Protein AF-0000000084609845 (afdb_homodimer)

Structure (mmCIF, N/CA/C/O backbone):
data_AF-0000000084609845-model_v1
#
loop_
_entity.id
_entity.type
_entity.pdbx_description
1 polymer 'Uncharacterized protein'
#
loop_
_atom_site.group_PDB
_atom_site.id
_atom_site.type_symbol
_atom_site.label_atom_id
_atom_site.label_alt_id
_atom_site.label_comp_id
_atom_site.label_asym_id
_atom_site.label_entity_id
_atom_site.label_seq_id
_atom_site.pdbx_PDB_ins_code
_atom_site.Cartn_x
_atom_site.Cartn_y
_atom_site.Cartn_z
_atom_site.occupancy
_atom_site.B_iso_or_equiv
_atom_site.auth_seq_id
_atom_site.auth_comp_id
_atom_site.auth_asym_id
_atom_site.auth_atom_id
_atom_site.pdbx_PDB_model_num
ATOM 1 N N . MET A 1 1 ? 27.328 20.141 -3.256 1 37.09 1 MET A N 1
ATOM 2 C CA . MET A 1 1 ? 26.391 19.984 -2.156 1 37.09 1 MET A CA 1
ATOM 3 C C . MET A 1 1 ? 27.016 19.234 -0.986 1 37.09 1 MET A C 1
ATOM 5 O O . MET A 1 1 ? 27.578 18.156 -1.164 1 37.09 1 MET A O 1
ATOM 9 N N . THR A 1 2 ? 27.359 19.953 -0.081 1 42.78 2 THR A N 1
ATOM 10 C CA . THR A 1 2 ? 28.141 19.453 1.045 1 42.78 2 THR A CA 1
ATOM 11 C C . THR A 1 2 ? 27.484 18.203 1.64 1 42.78 2 THR A C 1
ATOM 13 O O . THR A 1 2 ? 26.328 18.25 2.068 1 42.78 2 THR A O 1
ATOM 16 N N . LYS A 1 3 ? 27.906 17.125 1.193 1 52.81 3 LYS A N 1
ATOM 17 C CA . LYS A 1 3 ? 27.484 15.836 1.736 1 52.81 3 LYS A CA 1
ATOM 18 C C . LYS A 1 3 ? 27.672 15.789 3.252 1 52.81 3 LYS A C 1
ATOM 20 O O . LYS A 1 3 ? 28.781 15.953 3.756 1 52.81 3 LYS A O 1
ATOM 25 N N . LEU A 1 4 ? 26.75 16.188 3.963 1 54.72 4 LEU A N 1
ATOM 26 C CA . LEU A 1 4 ? 26.844 16.047 5.41 1 54.72 4 LEU A CA 1
ATOM 27 C C . LEU A 1 4 ? 27.141 14.594 5.789 1 54.72 4 LEU A C 1
ATOM 29 O O . LEU A 1 4 ? 26.672 13.664 5.133 1 54.72 4 LEU A O 1
ATOM 33 N N . SER A 1 5 ? 28 14.492 6.746 1 60.31 5 SER A N 1
ATOM 34 C CA . SER A 1 5 ? 28.312 13.18 7.301 1 60.31 5 SER A CA 1
ATOM 35 C C . SER A 1 5 ? 27.062 12.492 7.84 1 60.31 5 SER A C 1
ATOM 37 O O . SER A 1 5 ? 26.094 13.156 8.227 1 60.31 5 SER A O 1
ATOM 39 N N . PRO A 1 6 ? 26.953 11.211 7.719 1 60.78 6 PRO A N 1
ATOM 40 C CA . PRO A 1 6 ? 25.797 10.492 8.266 1 60.78 6 PRO A CA 1
ATOM 41 C C . PRO A 1 6 ? 25.438 10.945 9.68 1 60.78 6 PRO A C 1
ATOM 43 O O . PRO A 1 6 ? 24.266 11.008 10.031 1 60.78 6 PRO A O 1
ATOM 46 N N . LYS A 1 7 ? 26.406 11.328 10.453 1 59.91 7 LYS A N 1
ATOM 47 C CA . LYS A 1 7 ? 26.172 11.82 11.805 1 59.91 7 LYS A CA 1
ATOM 48 C C . LYS A 1 7 ? 25.469 13.172 11.773 1 59.91 7 LYS A C 1
ATOM 50 O O . LYS A 1 7 ? 24.562 13.422 12.586 1 59.91 7 LYS A O 1
ATOM 55 N N . ASP A 1 8 ? 25.844 13.906 10.922 1 58.62 8 ASP A N 1
ATOM 56 C CA . ASP A 1 8 ? 25.234 15.234 10.828 1 58.62 8 ASP A CA 1
ATOM 57 C C . ASP A 1 8 ? 23.781 15.141 10.367 1 58.62 8 ASP A C 1
ATOM 59 O O . ASP A 1 8 ? 22.922 15.883 10.852 1 58.62 8 ASP A O 1
ATOM 63 N N . VAL A 1 9 ? 23.547 14.242 9.609 1 61.09 9 VAL A N 1
ATOM 64 C CA . VAL A 1 9 ? 22.188 14.047 9.094 1 61.09 9 VAL A CA 1
ATOM 65 C C . VAL A 1 9 ? 21.281 13.555 10.219 1 61.09 9 VAL A C 1
ATOM 67 O O . VAL A 1 9 ? 20.141 14.031 10.367 1 61.09 9 VAL A O 1
ATOM 70 N N . THR A 1 10 ? 21.797 12.648 10.984 1 61.88 10 THR A N 1
ATOM 71 C CA . THR A 1 10 ? 21.016 12.125 12.102 1 61.88 10 THR A CA 1
ATOM 72 C C . THR A 1 10 ? 20.703 13.227 13.109 1 61.88 10 THR A C 1
ATOM 74 O O . THR A 1 10 ? 19.578 13.32 13.609 1 61.88 10 THR A O 1
ATOM 77 N N . LEU A 1 11 ? 21.719 13.945 13.422 1 59.75 11 LEU A N 1
ATOM 78 C CA . LEU A 1 11 ? 21.531 15.031 14.383 1 59.75 11 LEU A CA 1
ATOM 79 C C . LEU A 1 11 ? 20.547 16.078 13.836 1 59.75 11 LEU A C 1
ATOM 81 O O . LEU A 1 11 ? 19.719 16.578 14.578 1 59.75 11 LEU A O 1
ATOM 85 N N . ALA A 1 12 ? 20.688 16.344 12.664 1 60.06 12 ALA A N 1
ATOM 86 C CA . ALA A 1 12 ? 19.766 17.297 12.039 1 60.06 12 ALA A CA 1
ATOM 87 C C . ALA A 1 12 ? 18.344 16.781 12.07 1 60.06 12 ALA A C 1
ATOM 89 O O . ALA A 1 12 ? 17.406 17.531 12.32 1 60.06 12 ALA A O 1
ATOM 90 N N . LEU A 1 13 ? 18.234 15.477 11.984 1 63.47 13 LEU A N 1
ATOM 91 C CA . LEU A 1 13 ? 16.906 14.859 11.977 1 63.47 13 LEU A CA 1
ATOM 92 C C . LEU A 1 13 ? 16.234 14.992 13.336 1 63.47 13 LEU A C 1
ATOM 94 O O . LEU A 1 13 ? 15.039 15.289 13.414 1 63.47 13 LEU A O 1
ATOM 98 N N . ILE A 1 14 ? 16.984 14.797 14.289 1 62.31 14 ILE A N 1
ATOM 99 C CA . ILE A 1 14 ? 16.438 14.875 15.641 1 62.31 14 ILE A CA 1
ATOM 100 C C . ILE A 1 14 ? 16.094 16.328 15.977 1 62.31 14 ILE A C 1
ATOM 102 O O . ILE A 1 14 ? 15.016 16.594 16.516 1 62.31 14 ILE A O 1
ATOM 106 N N . LEU A 1 15 ? 17.031 17.203 15.57 1 65.19 15 LEU A N 1
ATOM 107 C CA . LEU A 1 15 ? 16.828 18.609 15.891 1 65.19 15 LEU A CA 1
ATOM 108 C C . LEU A 1 15 ? 15.719 19.203 15.031 1 65.19 15 LEU A C 1
ATOM 110 O O . LEU A 1 15 ? 14.969 20.078 15.492 1 65.19 15 LEU A O 1
ATOM 114 N N . PHE A 1 16 ? 15.492 18.594 13.922 1 77.19 16 PHE A N 1
ATOM 115 C CA . PHE A 1 16 ? 14.562 19.188 12.969 1 77.19 16 PHE A CA 1
ATOM 116 C C . PHE A 1 16 ? 13.172 18.594 13.133 1 77.19 16 PHE A C 1
ATOM 118 O O . PHE A 1 16 ? 12.188 19.156 12.641 1 77.19 16 PHE A O 1
ATOM 125 N N . SER A 1 17 ? 13.047 17.609 14.047 1 83.38 17 SER A N 1
ATOM 126 C CA . SER A 1 17 ? 11.766 16.922 14.125 1 83.38 17 SER A CA 1
ATOM 127 C C . SER A 1 17 ? 10.68 17.812 14.688 1 83.38 17 SER A C 1
ATOM 129 O O . SER A 1 17 ? 9.625 17.984 14.07 1 83.38 17 SER A O 1
ATOM 131 N N . PRO A 1 18 ? 10.984 18.562 15.773 1 83.88 18 PRO A N 1
ATOM 132 C CA . PRO A 1 18 ? 9.922 19.438 16.266 1 83.88 18 PRO A CA 1
ATOM 133 C C . PRO A 1 18 ? 9.57 20.547 15.281 1 83.88 18 PRO A C 1
ATOM 135 O O . PRO A 1 18 ? 8.398 20.938 15.172 1 83.88 18 PRO A O 1
ATOM 138 N N . VAL A 1 19 ? 10.547 21.031 14.609 1 84.62 19 VAL A N 1
ATOM 139 C CA . VAL A 1 19 ? 10.32 22.094 13.641 1 84.62 19 VAL A CA 1
ATOM 140 C C . VAL A 1 19 ? 9.477 21.562 12.484 1 84.62 19 VAL A C 1
ATOM 142 O O . VAL A 1 19 ? 8.594 22.266 11.984 1 84.62 19 VAL A O 1
ATOM 145 N N . CYS A 1 20 ? 9.703 20.406 12.125 1 90.31 20 CYS A N 1
ATOM 146 C CA . CYS A 1 20 ? 8.938 19.812 11.031 1 90.31 20 CYS A CA 1
ATOM 147 C C . CYS A 1 20 ? 7.488 19.578 11.445 1 90.31 20 CYS A C 1
ATOM 149 O O . CYS A 1 20 ? 6.574 19.766 10.641 1 90.31 20 CYS A O 1
ATOM 151 N N . PHE A 1 21 ? 7.328 19.172 12.695 1 91.38 21 PHE A N 1
ATOM 152 C CA . PHE A 1 21 ? 5.969 19.047 13.203 1 91.38 21 PHE A CA 1
ATOM 153 C C . PHE A 1 21 ? 5.246 20.375 13.18 1 91.38 21 PHE A C 1
ATOM 155 O O . PHE A 1 21 ? 4.094 20.469 12.742 1 91.38 21 PHE A O 1
ATOM 162 N N . LEU A 1 22 ? 5.918 21.391 13.617 1 89.19 22 LEU A N 1
ATOM 163 C CA . LEU A 1 22 ? 5.32 22.719 13.609 1 89.19 22 LEU A CA 1
ATOM 164 C C . LEU A 1 22 ? 5.059 23.188 12.18 1 89.19 22 LEU A C 1
ATOM 166 O O . LEU A 1 22 ? 4.047 23.844 11.914 1 89.19 22 LEU A O 1
ATOM 170 N N . ALA A 1 23 ? 5.977 22.891 11.352 1 90.81 23 ALA A N 1
ATOM 171 C CA . ALA A 1 23 ? 5.832 23.297 9.961 1 90.81 23 ALA A CA 1
ATOM 172 C C . ALA A 1 23 ? 4.594 22.672 9.328 1 90.81 23 ALA A C 1
ATOM 174 O O . ALA A 1 23 ? 3.844 23.344 8.617 1 90.81 23 ALA A O 1
ATOM 175 N N . THR A 1 24 ? 4.355 21.391 9.586 1 95 24 THR A N 1
ATOM 176 C CA . THR A 1 24 ? 3.193 20.719 9 1 95 24 THR A CA 1
ATOM 177 C C . THR A 1 24 ? 1.904 21.219 9.648 1 95 24 THR A C 1
ATOM 179 O O . THR A 1 24 ? 0.869 21.328 8.984 1 95 24 THR A O 1
ATOM 182 N N . ALA A 1 25 ? 1.996 21.531 10.906 1 93.25 25 ALA A N 1
ATOM 183 C CA . ALA A 1 25 ? 0.843 22.156 11.555 1 93.25 25 ALA A CA 1
ATOM 184 C C . ALA A 1 25 ? 0.531 23.516 10.93 1 93.25 25 ALA A C 1
ATOM 186 O O . ALA A 1 25 ? -0.634 23.844 10.711 1 93.25 25 ALA A O 1
ATOM 187 N N . ALA A 1 26 ? 1.571 24.234 10.672 1 90.81 26 ALA A N 1
ATOM 188 C CA . ALA A 1 26 ? 1.395 25.547 10.031 1 90.81 26 ALA A CA 1
ATOM 189 C C . ALA A 1 26 ? 0.791 25.391 8.641 1 90.81 26 ALA A C 1
ATOM 191 O O . 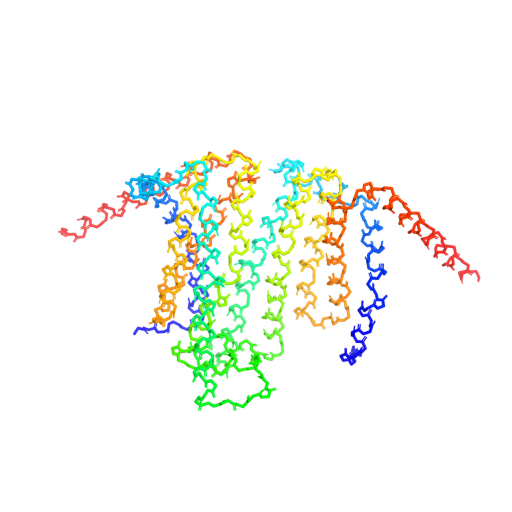ALA A 1 26 ? -0.109 26.141 8.258 1 90.81 26 ALA A O 1
ATOM 192 N N . ILE A 1 27 ? 1.239 24.453 7.902 1 92.75 27 ILE A N 1
ATOM 193 C CA . ILE A 1 27 ? 0.712 24.188 6.566 1 92.75 27 ILE A CA 1
ATOM 194 C C . ILE A 1 27 ? -0.77 23.844 6.656 1 92.75 27 ILE A C 1
ATOM 196 O O . ILE A 1 27 ? -1.576 24.297 5.848 1 92.75 27 ILE A O 1
ATOM 200 N N . GLN A 1 28 ? -1.112 23 7.621 1 94.06 28 GLN A N 1
ATOM 201 C CA . GLN A 1 28 ? -2.504 22.609 7.824 1 94.06 28 GLN A CA 1
ATOM 202 C C . GLN A 1 28 ? -3.379 23.828 8.117 1 94.06 28 GLN A C 1
ATOM 204 O O . GLN A 1 28 ? -4.504 23.906 7.625 1 94.06 28 GLN A O 1
ATOM 209 N N . GLN A 1 29 ? -2.838 24.781 8.812 1 89.56 29 GLN A N 1
ATOM 210 C CA . GLN A 1 29 ? -3.602 25.953 9.203 1 89.56 29 GLN A CA 1
ATOM 211 C C . GLN A 1 29 ? -3.781 26.906 8.031 1 89.56 29 GLN A C 1
ATOM 213 O O . GLN A 1 29 ? -4.727 27.703 8.008 1 89.56 29 GLN A O 1
ATOM 218 N N . LEU A 1 30 ? -2.871 26.828 7.086 1 89.94 30 LEU A N 1
ATOM 219 C CA . LEU A 1 30 ? -2.949 27.688 5.918 1 89.94 30 LEU A CA 1
ATOM 220 C C . LEU A 1 30 ? -4.105 27.281 5.012 1 89.94 30 LEU A C 1
ATOM 222 O O . LEU A 1 30 ? -4.469 28 4.09 1 89.94 30 LEU A O 1
ATOM 226 N N . GLN A 1 31 ? -4.75 26.109 5.18 1 91.06 31 GLN A N 1
ATOM 227 C CA . GLN A 1 31 ? -5.926 25.594 4.484 1 91.06 31 GLN A CA 1
ATOM 228 C C . GLN A 1 31 ? -5.668 25.484 2.984 1 91.06 31 GLN A C 1
ATOM 230 O O . GLN A 1 31 ? -6.559 25.75 2.176 1 91.06 31 GLN A O 1
ATOM 235 N N . LEU A 1 32 ? -4.402 25.203 2.701 1 90.44 32 LEU A N 1
ATOM 236 C CA . LEU A 1 32 ? -4.035 25.031 1.301 1 90.44 32 LEU A CA 1
ATOM 237 C C . LEU A 1 32 ? -4.762 23.828 0.7 1 90.44 32 LEU A C 1
ATOM 239 O O . LEU A 1 32 ? -5.156 23.859 -0.467 1 90.44 32 LEU A O 1
ATOM 243 N N . VAL A 1 33 ? -4.949 22.812 1.466 1 92.19 33 VAL A N 1
ATOM 244 C CA . VAL A 1 33 ? -5.621 21.594 1.005 1 92.19 33 VAL A CA 1
ATOM 245 C C . VAL A 1 33 ? -7.078 21.906 0.67 1 92.19 33 VAL A C 1
ATOM 247 O O . VAL A 1 33 ? -7.574 21.516 -0.39 1 92.19 33 VAL A O 1
ATOM 250 N N . GLU A 1 34 ? -7.746 22.641 1.507 1 91.31 34 GLU A N 1
ATOM 251 C CA . GLU A 1 34 ? -9.148 23.016 1.325 1 91.31 34 GLU A CA 1
ATOM 252 C C . GLU A 1 34 ? -9.328 23.938 0.125 1 91.31 34 GLU A C 1
ATOM 254 O O . GLU A 1 34 ? -10.32 23.828 -0.604 1 91.31 34 GLU A O 1
ATOM 259 N N . ASP A 1 35 ? -8.352 24.766 -0.081 1 92.38 35 ASP A N 1
ATOM 260 C CA . ASP A 1 35 ? -8.508 25.797 -1.093 1 92.38 35 ASP A CA 1
ATOM 261 C C . ASP A 1 35 ? -8.094 25.297 -2.471 1 92.38 35 ASP A C 1
ATOM 263 O O . ASP A 1 35 ? -8.68 25.672 -3.484 1 92.38 35 ASP A O 1
ATOM 267 N N . PHE A 1 36 ? -7.137 24.375 -2.479 1 91.88 36 PHE A N 1
ATOM 268 C CA . PHE A 1 36 ? -6.57 24.078 -3.787 1 91.88 36 PHE A CA 1
ATOM 269 C C . PHE A 1 36 ? -6.758 22.609 -4.133 1 91.88 36 PHE A C 1
ATOM 271 O O . PHE A 1 36 ? -6.898 22.25 -5.305 1 91.88 36 PHE A O 1
ATOM 278 N N . VAL A 1 37 ? -6.785 21.719 -3.209 1 92.81 37 VAL A N 1
ATOM 279 C CA . VAL A 1 37 ? -6.766 20.297 -3.506 1 92.81 37 VAL A CA 1
ATOM 280 C C . VAL A 1 37 ? -8.188 19.75 -3.482 1 92.81 37 VAL A C 1
ATOM 282 O O . VAL A 1 37 ? -8.602 19.016 -4.395 1 92.81 37 VAL A O 1
ATOM 285 N N . LEU A 1 38 ? -8.938 20.172 -2.492 1 92.75 38 LEU A N 1
ATOM 286 C CA . LEU A 1 38 ? -10.266 19.594 -2.279 1 92.75 38 LEU A CA 1
ATOM 287 C C . LEU A 1 38 ? -11.195 19.938 -3.438 1 92.75 38 LEU A C 1
ATOM 289 O O . LEU A 1 38 ? -11.977 19.078 -3.879 1 92.75 38 LEU A O 1
ATOM 293 N N . PRO A 1 39 ? -11.133 21.172 -3.967 1 92.19 39 PRO A N 1
ATOM 294 C CA . PRO A 1 39 ? -12.016 21.469 -5.098 1 92.19 39 PRO A CA 1
ATOM 295 C C . PRO A 1 39 ? -11.781 20.516 -6.281 1 92.19 39 PRO A C 1
ATOM 297 O O . PRO A 1 39 ? -12.734 20.172 -6.988 1 92.19 39 PRO A O 1
ATOM 300 N N . ILE A 1 40 ? -10.633 20.062 -6.488 1 91.44 40 ILE A N 1
ATOM 301 C CA . ILE A 1 40 ? -10.312 19.125 -7.559 1 91.44 40 ILE A CA 1
ATOM 302 C C . ILE A 1 40 ? -10.844 17.734 -7.203 1 91.44 40 ILE A C 1
ATOM 304 O O . ILE A 1 40 ? -11.5 17.094 -8.023 1 91.44 40 ILE A O 1
ATOM 308 N N . LEU A 1 41 ? -10.617 17.312 -5.992 1 90.88 41 LEU A N 1
ATOM 309 C CA . LEU A 1 41 ? -10.977 15.969 -5.562 1 90.88 41 LEU A CA 1
ATOM 310 C C . LEU A 1 41 ? -12.492 15.828 -5.449 1 90.88 41 LEU A C 1
ATOM 312 O O . LEU A 1 41 ? -13.031 14.734 -5.656 1 90.88 41 LEU A O 1
ATOM 316 N N . HIS A 1 42 ? -13.133 16.938 -5.223 1 88.44 42 HIS A N 1
ATOM 317 C CA . HIS A 1 42 ? -14.57 16.906 -4.996 1 88.44 42 HIS A CA 1
ATOM 318 C C . HIS A 1 42 ? -15.328 16.625 -6.293 1 88.44 42 HIS A C 1
ATOM 320 O O . HIS A 1 42 ? -16.484 16.203 -6.262 1 88.44 42 HIS A O 1
ATOM 326 N N . TYR A 1 43 ? -14.656 16.812 -7.371 1 87.56 43 TYR A N 1
ATOM 327 C CA . TYR A 1 43 ? -15.266 16.469 -8.648 1 8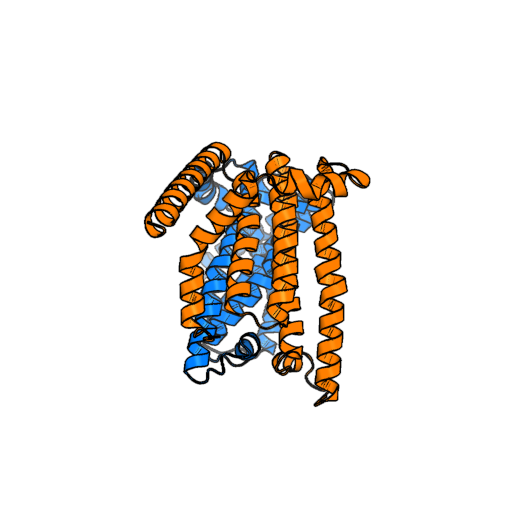7.56 43 TYR A CA 1
ATOM 328 C C . TYR A 1 43 ? -15.438 14.961 -8.789 1 87.56 43 TYR A C 1
ATOM 330 O O . TYR A 1 43 ? -16.375 14.492 -9.438 1 87.56 43 TYR A O 1
ATOM 338 N N . PHE A 1 44 ? -14.68 14.227 -8.016 1 87.62 44 PHE A N 1
ATOM 339 C CA . PHE A 1 44 ? -14.648 12.789 -8.258 1 87.62 44 PHE A CA 1
ATOM 340 C C . PHE A 1 44 ? -15.039 12.023 -7.004 1 87.62 44 PHE A C 1
ATOM 342 O O . PHE A 1 44 ? -15.531 10.891 -7.086 1 87.62 44 PHE A O 1
ATOM 349 N N . PHE A 1 45 ? -14.797 12.664 -5.859 1 90.19 45 PHE A N 1
ATOM 350 C CA . PHE A 1 45 ? -14.953 11.906 -4.621 1 90.19 45 PHE A CA 1
ATOM 351 C C . PHE A 1 45 ? -15.703 12.727 -3.576 1 90.19 45 PHE A C 1
ATOM 353 O O . PHE A 1 45 ? -15.719 13.953 -3.641 1 90.19 45 PHE A O 1
ATOM 360 N N . LEU A 1 46 ? -16.297 11.992 -2.686 1 86.62 46 LEU A N 1
ATOM 361 C CA . LEU A 1 46 ? -16.922 12.664 -1.554 1 86.62 46 LEU A CA 1
ATOM 362 C C . LEU A 1 46 ? -15.875 13.148 -0.556 1 86.62 46 LEU A C 1
ATOM 364 O O . LEU A 1 46 ? -14.836 12.508 -0.382 1 86.62 46 LEU A O 1
ATOM 368 N N . ARG A 1 47 ? -16.156 14.234 0.082 1 83.44 47 ARG A N 1
ATOM 369 C CA . ARG A 1 47 ? -15.219 14.828 1.039 1 83.44 47 ARG A CA 1
ATOM 370 C C . ARG A 1 47 ? -14.867 13.844 2.145 1 83.44 47 ARG A C 1
ATOM 372 O O . ARG A 1 47 ? -13.711 13.75 2.555 1 83.44 47 ARG A O 1
ATOM 379 N N . LYS A 1 48 ? -15.828 13.109 2.555 1 87.19 48 LYS A N 1
ATOM 380 C CA . LYS A 1 48 ? -15.617 12.188 3.672 1 87.19 48 LYS A CA 1
ATOM 381 C C . LYS A 1 48 ? -14.695 11.047 3.279 1 87.19 48 LYS A C 1
ATOM 383 O O . LYS A 1 48 ? -14.094 10.398 4.141 1 87.19 48 LYS A O 1
ATOM 388 N N . ASP A 1 49 ? -14.5 10.844 1.966 1 93.38 49 ASP A N 1
ATOM 389 C CA . ASP A 1 49 ? -13.742 9.688 1.493 1 93.38 49 ASP A CA 1
ATOM 390 C C . ASP A 1 49 ? -12.328 10.094 1.078 1 93.38 49 ASP A C 1
ATOM 392 O O . ASP A 1 49 ? -11.508 9.242 0.738 1 93.38 49 ASP A O 1
ATOM 396 N N . VAL A 1 50 ? -12.047 11.391 1.248 1 95.5 50 VAL A N 1
ATOM 397 C CA . VAL A 1 50 ? -10.781 11.898 0.734 1 95.5 50 VAL A CA 1
ATOM 398 C C . VAL A 1 50 ? -9.617 11.227 1.466 1 95.5 50 VAL A C 1
ATOM 400 O O . VAL A 1 50 ? -8.648 10.797 0.839 1 95.5 50 VAL A O 1
ATOM 403 N N . PRO A 1 51 ? -9.672 11.031 2.82 1 97.5 51 PRO A N 1
ATOM 404 C CA . PRO A 1 51 ? -8.562 10.328 3.477 1 97.5 51 PRO A CA 1
ATOM 405 C C . PRO A 1 51 ? -8.352 8.922 2.932 1 97.5 51 PRO A C 1
ATOM 407 O O . PRO A 1 51 ? -7.207 8.492 2.754 1 97.5 51 PRO A O 1
ATOM 410 N N . PHE A 1 52 ? -9.367 8.227 2.623 1 97.19 52 PHE A N 1
ATOM 411 C CA . PHE A 1 52 ? -9.258 6.887 2.055 1 97.19 52 PHE A CA 1
ATOM 412 C C . PHE A 1 52 ? -8.742 6.945 0.623 1 97.19 52 PHE A C 1
ATOM 414 O O . PHE A 1 52 ? -8.016 6.055 0.182 1 97.19 52 PHE A O 1
ATOM 421 N N . VAL A 1 53 ? -9.18 7.957 -0.079 1 97.12 53 VAL A N 1
ATOM 422 C CA . VAL A 1 53 ? -8.672 8.156 -1.432 1 97.12 53 VAL A CA 1
ATOM 423 C C . VAL A 1 53 ? -7.156 8.328 -1.393 1 97.12 53 VAL A C 1
ATOM 425 O O . VAL A 1 53 ? -6.445 7.824 -2.262 1 97.12 53 VAL A O 1
ATOM 428 N N . MET A 1 54 ? -6.645 9.039 -0.389 1 98.31 54 MET A N 1
ATOM 429 C CA . MET A 1 54 ? -5.203 9.203 -0.25 1 98.31 54 MET A CA 1
ATOM 430 C C . MET A 1 54 ? -4.523 7.863 0.009 1 98.31 54 MET A C 1
ATOM 432 O O . MET A 1 54 ? -3.402 7.633 -0.442 1 98.31 54 MET A O 1
ATOM 436 N N . ILE A 1 55 ? -5.207 6.953 0.754 1 98.25 55 ILE A N 1
ATOM 437 C CA . ILE A 1 55 ? -4.707 5.59 0.9 1 98.25 55 ILE A CA 1
ATOM 438 C C . ILE A 1 55 ? -4.59 4.934 -0.474 1 98.25 55 ILE A C 1
ATOM 440 O O . ILE A 1 55 ? -3.568 4.32 -0.792 1 98.25 55 ILE A O 1
ATOM 444 N N . GLY A 1 56 ? -5.664 5.113 -1.27 1 97.44 56 GLY A N 1
ATOM 445 C CA . GLY A 1 56 ? -5.641 4.57 -2.619 1 97.44 56 GLY A CA 1
ATOM 446 C C . GLY A 1 56 ? -4.516 5.129 -3.467 1 97.44 56 GLY A C 1
ATOM 447 O O . GLY A 1 56 ? -3.855 4.387 -4.199 1 97.44 56 GLY A O 1
ATOM 448 N N . VAL A 1 57 ? -4.312 6.398 -3.393 1 97.25 57 VAL A N 1
ATOM 449 C CA . VAL A 1 57 ? -3.242 7.047 -4.145 1 97.25 57 VAL A CA 1
ATOM 450 C C . VAL A 1 57 ? -1.889 6.5 -3.699 1 97.25 57 VAL A C 1
ATOM 452 O O . VAL A 1 57 ? -1.026 6.207 -4.531 1 97.25 57 VAL A O 1
ATOM 455 N N . MET A 1 58 ? -1.691 6.328 -2.439 1 98.12 58 MET A N 1
ATOM 456 C CA . MET A 1 58 ? -0.425 5.816 -1.923 1 98.12 58 MET A CA 1
ATOM 457 C C . MET A 1 58 ? -0.232 4.352 -2.303 1 98.12 58 MET A C 1
ATOM 459 O O . MET A 1 58 ? 0.896 3.904 -2.514 1 98.12 58 MET A O 1
ATOM 463 N N . PHE A 1 59 ? -1.363 3.654 -2.387 1 97.75 59 PHE A N 1
ATOM 464 C CA . PHE A 1 59 ? -1.307 2.291 -2.9 1 97.75 59 PHE A CA 1
ATOM 465 C C . PHE A 1 59 ? -0.756 2.27 -4.32 1 97.75 59 PHE A C 1
ATOM 467 O O . PHE A 1 59 ? 0.197 1.545 -4.613 1 97.75 59 PHE A O 1
ATOM 474 N N . VAL A 1 60 ? -1.331 3.072 -5.176 1 96.31 60 VAL A N 1
ATOM 475 C CA . VAL A 1 60 ? -0.901 3.119 -6.57 1 96.31 60 VAL A CA 1
ATOM 476 C C . VAL A 1 60 ? 0.546 3.602 -6.648 1 96.31 60 VAL A C 1
ATOM 478 O O . VAL A 1 60 ? 1.357 3.031 -7.383 1 96.31 60 VAL A O 1
ATOM 481 N N . TRP A 1 61 ? 0.842 4.59 -5.863 1 97.25 61 TRP A N 1
ATOM 482 C CA . TRP A 1 61 ? 2.18 5.172 -5.898 1 97.25 61 TRP A CA 1
ATOM 483 C C . TRP A 1 61 ? 3.23 4.148 -5.48 1 97.25 61 TRP A C 1
ATOM 485 O O . TRP A 1 61 ? 4.254 3.99 -6.148 1 97.25 61 TRP A O 1
ATOM 495 N N . THR A 1 62 ? 2.979 3.43 -4.41 1 96.81 62 THR A N 1
ATOM 496 C CA . THR A 1 62 ? 3.979 2.561 -3.801 1 96.81 62 THR A CA 1
ATOM 497 C C . THR A 1 62 ? 4.031 1.213 -4.516 1 96.81 62 THR A C 1
ATOM 499 O O . THR A 1 62 ? 5.109 0.73 -4.867 1 96.81 62 THR A O 1
ATOM 502 N N . TYR A 1 63 ? 2.904 0.672 -4.844 1 94.38 63 TYR A N 1
ATOM 503 C CA . TYR A 1 63 ? 2.869 -0.727 -5.258 1 94.38 63 TYR A CA 1
ATOM 504 C C . TYR A 1 63 ? 2.811 -0.849 -6.773 1 94.38 63 TYR A C 1
ATOM 506 O O . TYR A 1 63 ? 2.939 -1.946 -7.32 1 94.38 63 TYR A O 1
ATOM 514 N N . VAL A 1 64 ? 2.598 0.259 -7.434 1 92.19 64 VAL A N 1
ATOM 515 C CA . VAL A 1 64 ? 2.559 0.193 -8.891 1 92.19 64 VAL A CA 1
ATOM 516 C C . VAL A 1 64 ? 3.672 1.057 -9.477 1 92.19 64 VAL A C 1
ATOM 518 O O . VAL A 1 64 ? 4.598 0.542 -10.109 1 92.19 64 VAL A O 1
ATOM 521 N N . ILE A 1 65 ? 3.654 2.346 -9.117 1 94.12 65 ILE A N 1
ATOM 522 C CA . ILE A 1 65 ? 4.535 3.287 -9.797 1 94.12 65 ILE A CA 1
ATOM 523 C C . ILE A 1 65 ? 5.973 3.08 -9.336 1 94.12 65 ILE A C 1
ATOM 525 O O . ILE A 1 65 ? 6.848 2.723 -10.125 1 94.12 65 ILE A O 1
ATOM 529 N N . THR A 1 66 ? 6.238 3.281 -8.031 1 94.81 66 THR A N 1
ATOM 530 C CA . THR A 1 66 ? 7.621 3.172 -7.578 1 94.81 66 THR A CA 1
ATOM 531 C C . THR A 1 66 ? 8.102 1.728 -7.66 1 94.81 66 THR A C 1
ATOM 533 O O . THR A 1 66 ? 9.297 1.478 -7.871 1 94.81 66 THR A O 1
ATOM 536 N N . ALA A 1 67 ? 7.211 0.785 -7.48 1 91.75 67 ALA A N 1
ATOM 537 C CA . ALA A 1 67 ? 7.578 -0.619 -7.648 1 91.75 67 ALA A CA 1
ATOM 538 C C . ALA A 1 67 ? 8.078 -0.89 -9.062 1 91.75 67 ALA A C 1
ATOM 540 O O . ALA A 1 67 ? 9.102 -1.549 -9.25 1 91.75 67 ALA A O 1
ATOM 541 N N . SER A 1 68 ? 7.371 -0.403 -10.07 1 88.75 68 SER A N 1
ATOM 542 C CA . SER A 1 68 ? 7.766 -0.582 -11.461 1 88.75 68 SER A CA 1
ATOM 543 C C . SER A 1 68 ? 9.109 0.08 -11.742 1 88.75 68 SER A C 1
ATOM 545 O O . SER A 1 68 ? 9.969 -0.502 -12.414 1 88.75 68 SER A O 1
ATOM 547 N N . LEU A 1 69 ? 9.25 1.268 -11.242 1 89.19 69 LEU A N 1
ATOM 548 C CA . LEU A 1 69 ? 10.516 1.975 -11.43 1 89.19 69 LEU A CA 1
ATOM 549 C C . LEU A 1 69 ? 11.664 1.206 -10.789 1 89.19 69 LEU A C 1
ATOM 551 O O . LEU A 1 69 ? 12.766 1.15 -11.352 1 89.19 69 LEU A O 1
ATOM 555 N N . SER A 1 70 ? 11.391 0.685 -9.664 1 88.81 70 SER A N 1
ATOM 556 C CA . SER A 1 70 ? 12.422 -0.066 -8.961 1 88.81 70 SER A CA 1
ATOM 557 C C . SER A 1 70 ? 12.812 -1.324 -9.727 1 88.81 70 SER A C 1
ATOM 559 O O . SER A 1 70 ? 13.992 -1.652 -9.836 1 88.81 70 SER A O 1
ATOM 561 N N . VAL A 1 71 ? 11.844 -2.043 -10.219 1 83.44 71 VAL A N 1
ATOM 562 C CA . VAL A 1 71 ? 12.109 -3.258 -10.984 1 83.44 71 VAL A CA 1
ATOM 563 C C . VAL A 1 71 ? 12.906 -2.912 -12.242 1 83.44 71 VAL A C 1
ATOM 565 O O . VAL A 1 71 ? 13.844 -3.625 -12.602 1 83.44 71 VAL A O 1
ATOM 568 N N . LEU A 1 72 ? 12.523 -1.823 -12.859 1 83.81 72 LEU A N 1
ATOM 569 C CA . LEU A 1 72 ? 13.242 -1.366 -14.047 1 83.81 72 LEU A CA 1
ATOM 570 C C . LEU A 1 72 ? 14.68 -1.007 -13.695 1 83.81 72 LEU A C 1
ATOM 572 O O . LEU A 1 72 ? 15.602 -1.329 -14.453 1 83.81 72 LEU A O 1
ATOM 576 N N . ALA A 1 73 ? 14.844 -0.337 -12.672 1 83.25 73 ALA A N 1
ATOM 577 C CA . ALA A 1 73 ? 16.188 0.055 -12.227 1 83.25 73 ALA A CA 1
ATOM 578 C C . ALA A 1 73 ? 17.047 -1.169 -11.922 1 83.25 73 ALA A C 1
ATOM 580 O O . ALA A 1 73 ? 18.219 -1.213 -12.289 1 83.25 73 ALA A O 1
ATOM 581 N N . GLN A 1 74 ? 16.484 -2.07 -11.258 1 77.94 74 GLN A N 1
ATOM 582 C CA . GLN A 1 74 ? 17.203 -3.289 -10.906 1 77.94 74 GLN A CA 1
ATOM 583 C C . GLN A 1 74 ? 17.578 -4.086 -12.156 1 77.94 74 GLN A C 1
ATOM 585 O O . GLN A 1 74 ? 18.672 -4.656 -12.234 1 77.94 74 GLN A O 1
ATOM 590 N N . SER A 1 75 ? 16.719 -4.113 -13.086 1 75.06 75 SER A N 1
ATOM 591 C CA . SER A 1 75 ? 16.969 -4.828 -14.336 1 75.06 75 SER A CA 1
ATOM 592 C C . SER A 1 75 ? 18.078 -4.16 -15.141 1 75.06 75 SER A C 1
ATOM 594 O O . SER A 1 75 ? 18.906 -4.84 -15.75 1 75.06 75 SER A O 1
ATOM 596 N N . ALA A 1 76 ? 18.016 -2.945 -15.188 1 75.12 76 ALA A N 1
ATOM 597 C CA . ALA A 1 76 ? 19.031 -2.188 -15.914 1 75.12 76 ALA A CA 1
ATOM 598 C C . ALA A 1 76 ? 20.391 -2.326 -15.25 1 75.12 76 ALA A C 1
ATOM 600 O O . ALA A 1 76 ? 21.422 -2.299 -15.922 1 75.12 76 ALA A O 1
ATOM 601 N N . GLY A 1 77 ? 20.312 -2.303 -13.961 1 68.69 77 GLY A N 1
ATOM 602 C CA . GLY A 1 77 ? 21.562 -2.479 -13.242 1 68.69 77 GLY A CA 1
ATOM 603 C C . GLY A 1 77 ? 22.188 -3.844 -13.461 1 68.69 77 GLY A C 1
ATOM 604 O O . GLY A 1 77 ? 23.422 -3.984 -13.414 1 68.69 77 GLY A O 1
ATOM 605 N N . LEU A 1 78 ? 21.375 -4.891 -13.531 1 58.06 78 LEU A N 1
ATOM 606 C CA . LEU A 1 78 ? 21.844 -6.246 -13.781 1 58.06 78 LEU A CA 1
ATOM 607 C C . LEU A 1 78 ? 22.469 -6.359 -15.164 1 58.06 78 LEU A C 1
ATOM 609 O O . LEU A 1 78 ? 23.422 -7.129 -15.359 1 58.06 78 LEU A O 1
ATOM 613 N N . LYS A 1 79 ? 21.953 -5.836 -16.156 1 54.19 79 LYS A N 1
ATOM 614 C CA . LYS A 1 79 ? 22.516 -5.906 -17.5 1 54.19 79 LYS A CA 1
ATOM 615 C C . LYS A 1 79 ? 23.953 -5.398 -17.516 1 54.19 79 LYS A C 1
ATOM 617 O O . LYS A 1 79 ? 24.766 -5.844 -18.328 1 54.19 79 LYS A O 1
ATOM 622 N N . ASP A 1 80 ? 24.188 -4.477 -16.719 1 48.41 80 ASP A N 1
ATOM 623 C CA . ASP A 1 80 ? 25.594 -4.062 -16.703 1 48.41 80 ASP A CA 1
ATOM 624 C C . ASP A 1 80 ? 26.453 -5.047 -15.914 1 48.41 80 ASP A C 1
ATOM 626 O O . ASP A 1 80 ? 27.672 -5.066 -16.047 1 48.41 80 ASP A O 1
ATOM 630 N N . GLY A 1 81 ? 25.781 -6.086 -15.023 1 46.16 81 GLY A N 1
ATOM 631 C CA . GLY A 1 81 ? 26.391 -7.184 -14.289 1 46.16 81 GLY A CA 1
ATOM 632 C C . GLY A 1 81 ? 25.406 -8.305 -13.984 1 46.16 81 GLY A C 1
ATOM 633 O O . GLY A 1 81 ? 25.25 -8.688 -12.82 1 46.16 81 GLY A O 1
ATOM 634 N N . TYR A 1 82 ? 24.375 -8.719 -14.641 1 42.41 82 TYR A N 1
ATOM 635 C CA . TYR A 1 82 ? 23 -9.18 -14.414 1 42.41 82 TYR A CA 1
ATOM 636 C C . TYR A 1 82 ? 22.969 -10.672 -14.117 1 42.41 82 TYR A C 1
ATOM 638 O O . TYR A 1 82 ? 23.344 -11.484 -14.969 1 42.41 82 TYR A O 1
ATOM 646 N N . ASP A 1 83 ? 23.438 -11.172 -13.109 1 40.19 83 ASP A N 1
ATOM 647 C CA . ASP A 1 83 ? 23.016 -12.562 -12.992 1 40.19 83 ASP A CA 1
ATOM 648 C C . ASP A 1 83 ? 21.547 -12.648 -12.586 1 40.19 83 ASP A C 1
ATOM 650 O O . ASP A 1 83 ? 21.156 -12.141 -11.531 1 40.19 83 ASP A O 1
ATOM 654 N N . ASN A 1 84 ? 20.516 -12.727 -13.445 1 39.03 84 ASN A N 1
ATOM 655 C CA . ASN A 1 84 ? 19.047 -12.781 -13.414 1 39.03 84 ASN A CA 1
ATOM 656 C C . ASN A 1 84 ? 18.547 -13.68 -12.297 1 39.03 84 ASN A C 1
ATOM 658 O O . ASN A 1 84 ? 17.344 -13.742 -12.031 1 39.03 84 ASN A O 1
ATOM 662 N N . ASN A 1 85 ? 19.328 -14.453 -11.75 1 42.12 85 ASN A N 1
ATOM 663 C CA . ASN A 1 85 ? 18.828 -15.555 -10.945 1 42.12 85 ASN A CA 1
ATOM 664 C C . ASN A 1 85 ? 18.469 -15.102 -9.531 1 42.12 85 ASN A C 1
ATOM 666 O O . ASN A 1 85 ? 17.828 -15.836 -8.781 1 42.12 85 ASN A O 1
ATOM 670 N N . GLU A 1 86 ? 19.188 -14.039 -9.023 1 42.59 86 GLU A N 1
ATOM 671 C CA . GLU A 1 86 ? 18.891 -13.648 -7.652 1 42.59 86 GLU A CA 1
ATOM 672 C C . GLU A 1 86 ? 18.516 -12.172 -7.566 1 42.59 86 GLU A C 1
ATOM 674 O O . GLU A 1 86 ? 19.312 -11.352 -7.102 1 42.59 86 GLU A O 1
ATOM 679 N N . PRO A 1 87 ? 17.328 -11.648 -8.039 1 41.56 87 PRO A N 1
ATOM 680 C CA . PRO A 1 87 ? 17 -10.242 -8.273 1 41.56 87 PRO A CA 1
ATOM 681 C C . PRO A 1 87 ? 17.094 -9.391 -7.008 1 41.56 87 PRO A C 1
ATOM 683 O O . PRO A 1 87 ? 17.516 -8.227 -7.07 1 41.56 87 PRO A O 1
ATOM 686 N N . ARG A 1 88 ? 16.609 -9.812 -5.824 1 44.06 88 ARG A N 1
ATOM 687 C CA . ARG A 1 88 ? 16.562 -8.922 -4.672 1 44.06 88 ARG A CA 1
ATOM 688 C C . ARG A 1 88 ? 17.969 -8.664 -4.129 1 44.06 88 ARG A C 1
ATOM 690 O O . ARG A 1 88 ? 18.203 -7.672 -3.434 1 44.06 88 ARG A O 1
ATOM 697 N N . LEU A 1 89 ? 18.828 -9.586 -4.203 1 43.91 89 LEU A N 1
ATOM 698 C CA . LEU A 1 89 ? 20.219 -9.391 -3.793 1 43.91 89 LEU A CA 1
ATOM 699 C C . LEU A 1 89 ? 20.812 -8.164 -4.469 1 43.91 89 LEU A C 1
ATOM 701 O O . LEU A 1 89 ? 21.625 -7.457 -3.869 1 43.91 89 LEU A O 1
ATOM 705 N N . TYR A 1 90 ? 20.328 -7.816 -5.645 1 47.5 90 TYR A N 1
ATOM 706 C CA . TYR A 1 90 ? 21 -6.828 -6.477 1 47.5 90 TYR A CA 1
ATOM 707 C C . TYR A 1 90 ? 20.578 -5.414 -6.094 1 47.5 90 TYR A C 1
ATOM 709 O O . TYR A 1 90 ? 21.266 -4.445 -6.398 1 47.5 90 TYR A O 1
ATOM 717 N N . LYS A 1 91 ? 19.578 -5.371 -5.309 1 48.97 91 LYS A N 1
ATOM 718 C CA . LYS A 1 91 ? 19.203 -4.035 -4.863 1 48.97 91 LYS A CA 1
ATOM 719 C C . LYS A 1 91 ? 20.344 -3.346 -4.137 1 48.97 91 LYS A C 1
ATOM 721 O O . LYS A 1 91 ? 20.594 -2.152 -4.336 1 48.97 91 LYS A O 1
ATOM 726 N N . SER A 1 92 ? 21.078 -4.176 -3.299 1 48.59 92 SER A N 1
ATOM 727 C CA . SER A 1 92 ? 22.156 -3.6 -2.508 1 48.59 92 SER A CA 1
ATOM 728 C C . SER A 1 92 ? 23.359 -3.262 -3.381 1 48.59 92 SER A C 1
ATOM 730 O O . SER A 1 92 ? 24.219 -2.471 -2.984 1 48.59 92 SER A O 1
ATOM 732 N N . MET A 1 93 ? 23.297 -3.719 -4.656 1 52.28 93 MET A N 1
ATOM 733 C CA . MET A 1 93 ? 24.484 -3.512 -5.473 1 52.28 93 MET A CA 1
ATOM 734 C C . MET A 1 93 ? 24.281 -2.361 -6.453 1 52.28 93 MET A C 1
ATOM 736 O O . MET A 1 93 ? 25.219 -1.937 -7.125 1 52.28 93 MET A O 1
ATOM 740 N N . LEU A 1 94 ? 23.031 -1.933 -6.559 1 60.19 94 LEU A N 1
ATOM 741 C CA . LEU A 1 94 ? 22.766 -0.829 -7.473 1 60.19 94 LEU A CA 1
ATOM 742 C C . LEU A 1 94 ? 23.453 0.446 -7.008 1 60.19 94 LEU A C 1
ATOM 744 O O . LEU A 1 94 ? 23.438 0.762 -5.816 1 60.19 94 LEU A O 1
ATOM 748 N N . LYS A 1 95 ? 24.344 0.936 -7.77 1 66.69 95 LYS A N 1
ATOM 749 C CA . LYS A 1 95 ? 25.047 2.176 -7.434 1 66.69 95 LYS A CA 1
ATOM 750 C C . LYS A 1 95 ? 24.469 3.355 -8.219 1 66.69 95 LYS A C 1
ATOM 752 O O . LYS A 1 95 ? 23.781 3.164 -9.219 1 66.69 95 LYS A O 1
ATOM 757 N N . GLY A 1 96 ? 24.562 4.547 -7.711 1 81.69 96 GLY A N 1
ATOM 758 C CA . GLY A 1 96 ? 24.188 5.777 -8.383 1 81.69 96 GLY A CA 1
ATOM 759 C C . GLY A 1 96 ? 22.688 5.992 -8.438 1 81.69 96 GLY A C 1
ATOM 760 O O . GLY A 1 96 ? 21.984 5.758 -7.453 1 81.69 96 GLY A O 1
ATOM 761 N N . ALA A 1 97 ? 22.234 6.395 -9.562 1 83.62 97 ALA A N 1
ATOM 762 C CA . ALA A 1 97 ? 20.828 6.762 -9.742 1 83.62 97 ALA A CA 1
ATOM 763 C C . ALA A 1 97 ? 19.922 5.539 -9.641 1 83.62 97 ALA A C 1
ATOM 765 O O . ALA A 1 97 ? 18.828 5.613 -9.078 1 83.62 97 ALA A O 1
ATOM 766 N N . LEU A 1 98 ? 20.359 4.453 -10.148 1 85.19 98 LEU A N 1
ATOM 767 C CA . LEU A 1 98 ? 19.562 3.229 -10.102 1 85.19 98 LEU A CA 1
ATOM 768 C C . LEU A 1 98 ? 19.391 2.754 -8.664 1 85.19 98 LEU A C 1
ATOM 770 O O . LEU A 1 98 ? 18.312 2.287 -8.289 1 85.19 98 LEU A O 1
ATOM 774 N N . GLY A 1 99 ? 20.391 2.863 -7.906 1 87.69 99 GLY A N 1
ATOM 775 C CA . GLY A 1 99 ? 20.312 2.523 -6.492 1 87.69 99 GLY A CA 1
ATOM 776 C C . GLY A 1 99 ? 19.344 3.406 -5.723 1 87.69 99 GLY A C 1
ATOM 777 O O . GLY A 1 99 ? 18.625 2.928 -4.84 1 87.69 99 GLY A O 1
ATOM 778 N N . ARG A 1 100 ? 19.328 4.656 -6.098 1 90.75 100 ARG A N 1
ATOM 779 C CA . ARG A 1 100 ? 18.453 5.598 -5.41 1 90.75 100 ARG A CA 1
ATOM 780 C C . ARG A 1 100 ? 16.984 5.312 -5.73 1 90.75 100 ARG A C 1
ATOM 782 O O . ARG A 1 100 ? 16.109 5.508 -4.883 1 90.75 100 ARG A O 1
ATOM 789 N N . VAL A 1 101 ? 16.75 4.867 -6.93 1 91.38 101 VAL A N 1
ATOM 790 C CA . VAL A 1 101 ? 15.375 4.512 -7.305 1 91.38 101 VAL A CA 1
ATOM 791 C C . VAL A 1 101 ? 14.891 3.35 -6.445 1 91.38 101 VAL A C 1
ATOM 793 O O . VAL A 1 101 ? 13.789 3.396 -5.895 1 91.38 101 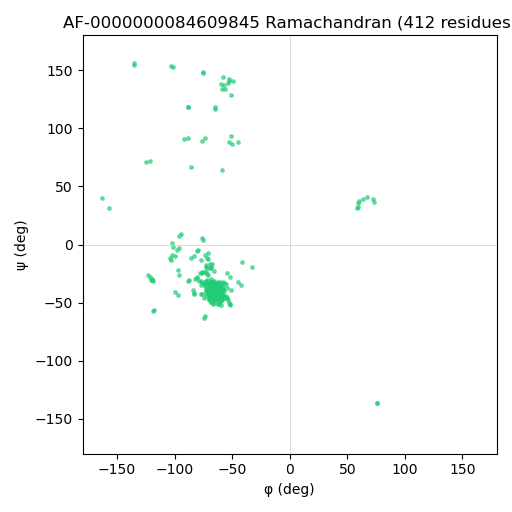VAL A O 1
ATOM 796 N N . ALA A 1 102 ? 15.734 2.381 -6.312 1 89.25 102 ALA A N 1
ATOM 797 C CA . ALA A 1 102 ? 15.375 1.219 -5.504 1 89.25 102 ALA A CA 1
ATOM 798 C C . ALA A 1 102 ? 15.211 1.603 -4.035 1 89.25 102 ALA A C 1
ATOM 800 O O . ALA A 1 102 ? 14.289 1.13 -3.365 1 89.25 102 ALA A O 1
ATOM 801 N N . ALA A 1 103 ? 16.078 2.416 -3.58 1 90.69 103 ALA A N 1
ATOM 802 C CA . ALA A 1 103 ? 16.016 2.863 -2.191 1 90.69 103 ALA A CA 1
ATOM 803 C C . ALA A 1 103 ? 14.758 3.691 -1.94 1 90.69 103 ALA A C 1
ATOM 805 O O . ALA A 1 103 ? 14.117 3.566 -0.891 1 90.69 103 ALA A O 1
ATOM 806 N N . ALA A 1 104 ? 14.445 4.531 -2.873 1 94.12 104 ALA A N 1
ATOM 807 C CA . ALA A 1 104 ? 13.242 5.352 -2.756 1 94.12 104 ALA A CA 1
ATOM 808 C C . ALA A 1 104 ? 11.992 4.484 -2.646 1 94.12 104 ALA A C 1
ATOM 810 O O . ALA A 1 104 ? 11.094 4.777 -1.856 1 94.12 104 ALA A O 1
ATOM 811 N N . HIS A 1 105 ? 11.945 3.473 -3.414 1 93.94 105 HIS A N 1
ATOM 812 C CA . HIS A 1 105 ? 10.82 2.549 -3.355 1 93.94 105 HIS A CA 1
ATOM 813 C C . HIS A 1 105 ? 10.75 1.852 -2 1 93.94 105 HIS A C 1
ATOM 815 O O . HIS A 1 105 ? 9.664 1.692 -1.435 1 93.94 105 HIS A O 1
ATOM 821 N N . GLN A 1 106 ? 11.867 1.468 -1.506 1 93.06 106 GLN A N 1
ATOM 822 C CA . GLN A 1 106 ? 11.906 0.795 -0.211 1 93.06 106 GLN A CA 1
ATOM 823 C C . GLN A 1 106 ? 11.375 1.703 0.896 1 93.06 106 GLN A C 1
ATOM 825 O O . GLN A 1 106 ? 10.664 1.249 1.79 1 93.06 106 GLN A O 1
ATOM 830 N N . VAL A 1 107 ? 11.703 2.92 0.844 1 93.94 107 VAL A N 1
ATOM 831 C CA . VAL A 1 107 ? 11.227 3.877 1.834 1 93.94 107 VAL A CA 1
ATOM 832 C C . VAL A 1 107 ? 9.703 4 1.738 1 93.94 107 VAL A C 1
ATOM 834 O O . VAL A 1 107 ? 9.016 4.035 2.758 1 93.94 107 VAL A O 1
ATOM 837 N N . ALA A 1 108 ? 9.234 4.051 0.518 1 96.31 108 ALA A N 1
ATOM 838 C CA . ALA A 1 108 ? 7.785 4.117 0.317 1 96.31 108 ALA A CA 1
ATOM 839 C C . ALA A 1 108 ? 7.094 2.883 0.89 1 96.31 108 ALA A C 1
ATOM 841 O O . ALA A 1 108 ? 6.043 2.992 1.526 1 96.31 108 ALA A O 1
ATOM 842 N N . LEU A 1 109 ? 7.684 1.742 0.691 1 95.44 109 LEU A N 1
ATOM 843 C CA . LEU A 1 109 ? 7.129 0.486 1.183 1 95.44 109 LEU A CA 1
ATOM 844 C C . LEU A 1 109 ? 7.09 0.468 2.707 1 95.44 109 LEU A C 1
ATOM 846 O O . LEU A 1 109 ? 6.137 -0.04 3.303 1 95.44 109 LEU A O 1
ATOM 850 N N . GLU A 1 110 ? 8.047 1.04 3.312 1 94.44 110 GLU A N 1
ATOM 851 C CA . GLU A 1 110 ? 8.18 1.014 4.766 1 94.44 110 GLU A CA 1
ATOM 852 C C . GLU A 1 110 ? 7.191 1.97 5.426 1 94.44 110 GLU A C 1
ATOM 854 O O . GLU A 1 110 ? 6.699 1.704 6.527 1 94.44 110 GLU A O 1
ATOM 859 N N . ASN A 1 111 ? 6.926 3.002 4.777 1 96.19 111 ASN A N 1
ATOM 860 C CA . ASN A 1 111 ? 6.16 4.062 5.426 1 96.19 111 ASN A CA 1
ATOM 861 C C . ASN A 1 111 ? 4.672 3.961 5.102 1 96.19 111 ASN A C 1
ATOM 863 O O . ASN A 1 111 ? 3.828 4.348 5.91 1 96.19 111 ASN A O 1
ATOM 867 N N . SER A 1 112 ? 4.312 3.398 4.02 1 97.19 112 SER A N 1
ATOM 868 C CA . SER A 1 112 ? 2.928 3.4 3.562 1 97.19 112 SER A CA 1
ATOM 869 C C . SER A 1 112 ? 2.02 2.67 4.547 1 97.19 112 SER A C 1
ATOM 871 O O . SER A 1 112 ? 0.943 3.162 4.891 1 97.19 112 SER A O 1
ATOM 873 N N . PRO A 1 113 ? 2.414 1.495 5.09 1 96 113 PRO A N 1
ATOM 874 C CA . PRO A 1 113 ? 1.504 0.769 5.977 1 96 113 PRO A CA 1
ATOM 875 C C . PRO A 1 113 ? 1.12 1.574 7.215 1 96 113 PRO A C 1
ATOM 877 O O . PRO A 1 113 ? -0.031 1.522 7.66 1 96 113 PRO A O 1
ATOM 880 N N . VAL A 1 114 ? 2.021 2.266 7.762 1 97 114 VAL A N 1
ATOM 881 C CA . VAL A 1 114 ? 1.702 3.029 8.961 1 97 114 VAL A CA 1
ATOM 882 C C . VAL A 1 114 ? 0.771 4.188 8.609 1 97 114 VAL A C 1
ATOM 884 O O . VAL A 1 114 ? -0.124 4.531 9.383 1 97 114 VAL A O 1
ATOM 887 N N . PHE A 1 115 ? 1.011 4.793 7.465 1 98.69 115 PHE A N 1
ATOM 888 C CA . PHE A 1 115 ? 0.089 5.82 7 1 98.69 115 PHE A CA 1
ATOM 889 C C . PHE A 1 115 ? -1.314 5.254 6.828 1 98.69 115 PHE A C 1
ATOM 891 O O . PHE A 1 115 ? -2.295 5.867 7.258 1 98.69 115 PHE A O 1
ATOM 898 N N . PHE A 1 116 ? -1.423 4.07 6.188 1 98.44 116 PHE A N 1
ATOM 899 C CA . PHE A 1 116 ? -2.711 3.404 6.031 1 98.44 116 PHE A CA 1
ATOM 900 C C . PHE A 1 116 ? -3.402 3.234 7.379 1 98.44 116 PHE A C 1
ATOM 902 O O . PHE A 1 116 ? -4.57 3.594 7.531 1 98.44 116 PHE A O 1
ATOM 909 N N . THR A 1 117 ? -2.682 2.766 8.297 1 97.69 117 THR A N 1
ATOM 910 C CA . THR A 1 117 ? -3.217 2.477 9.617 1 97.69 117 THR A CA 1
ATOM 911 C C . THR A 1 117 ? -3.676 3.76 10.305 1 97.69 117 THR A C 1
ATOM 913 O O . THR A 1 117 ? -4.75 3.797 10.914 1 97.69 117 THR A O 1
ATOM 916 N N . ALA A 1 118 ? -2.902 4.754 10.172 1 98.44 118 ALA A N 1
ATOM 917 C CA . ALA A 1 118 ? -3.229 6.02 10.828 1 98.44 118 ALA A CA 1
ATOM 918 C C . ALA A 1 118 ? -4.551 6.578 10.312 1 98.44 118 ALA A C 1
ATOM 920 O O . ALA A 1 118 ? -5.367 7.07 11.094 1 98.44 118 ALA A O 1
ATOM 921 N N . VAL A 1 119 ? -4.738 6.504 9.031 1 98.56 119 VAL A N 1
ATOM 922 C CA . VAL A 1 119 ? -5.965 7.027 8.43 1 98.56 119 VAL A CA 1
ATOM 923 C C . VAL A 1 119 ? -7.16 6.207 8.906 1 98.56 119 VAL A C 1
ATOM 925 O O . VAL A 1 119 ? -8.203 6.762 9.266 1 98.56 119 VAL A O 1
ATOM 928 N N . VAL A 1 120 ? -7.027 4.926 8.969 1 97.88 120 VAL A N 1
ATOM 929 C CA . VAL A 1 120 ? -8.109 4.043 9.391 1 97.88 120 VAL A CA 1
ATOM 930 C C . VAL A 1 120 ? -8.445 4.297 10.859 1 97.88 120 VAL A C 1
ATOM 932 O O . VAL A 1 120 ? -9.609 4.457 11.219 1 97.88 120 VAL A O 1
ATOM 935 N N . VAL A 1 121 ? -7.422 4.418 11.672 1 96.88 121 VAL A N 1
ATOM 936 C CA . VAL A 1 121 ? -7.625 4.629 13.102 1 96.88 121 VAL A CA 1
ATOM 937 C C . VAL A 1 121 ? -8.273 5.992 13.336 1 96.88 121 VAL A C 1
ATOM 939 O O . VAL A 1 121 ? -9.188 6.121 14.148 1 96.88 121 VAL A O 1
ATOM 942 N N . ALA A 1 122 ? -7.797 6.945 12.609 1 97.56 122 ALA A N 1
ATOM 943 C CA . ALA A 1 122 ? -8.383 8.273 12.742 1 97.56 122 ALA A CA 1
ATOM 944 C C . ALA A 1 122 ? -9.859 8.266 12.344 1 97.56 122 ALA A C 1
ATOM 946 O O . ALA A 1 122 ? -10.672 8.969 12.938 1 97.56 122 ALA A O 1
ATOM 947 N N . THR A 1 123 ? -10.18 7.496 11.352 1 96.94 123 THR A N 1
ATOM 948 C CA . THR A 1 123 ? -11.562 7.387 10.891 1 96.94 123 THR A CA 1
ATOM 949 C C . THR A 1 123 ? -12.414 6.645 11.922 1 96.94 123 THR A C 1
ATOM 951 O O . THR A 1 123 ? -13.516 7.094 12.258 1 96.94 123 THR A O 1
ATOM 954 N N . LEU A 1 124 ? -11.953 5.609 12.484 1 95.5 124 LEU A N 1
ATOM 955 C CA . LEU A 1 124 ? -12.68 4.797 13.453 1 95.5 124 LEU A CA 1
ATOM 956 C C . LEU A 1 124 ? -12.922 5.574 14.742 1 95.5 124 LEU A C 1
ATOM 958 O O . LEU A 1 124 ? -13.961 5.406 15.383 1 95.5 124 LEU A O 1
ATOM 962 N N . ASN A 1 125 ? -11.953 6.418 15.039 1 96 125 ASN A N 1
ATOM 963 C CA . ASN A 1 125 ? -12.078 7.18 16.281 1 96 125 ASN A CA 1
ATOM 964 C C . ASN A 1 125 ? -12.703 8.547 16.031 1 96 125 ASN A C 1
ATOM 966 O O . ASN A 1 125 ? -12.625 9.438 16.891 1 96 125 ASN A O 1
ATOM 970 N N . LYS A 1 126 ? -13.164 8.727 14.867 1 95.31 126 LYS A N 1
ATOM 971 C CA . LYS A 1 126 ? -14.016 9.859 14.508 1 95.31 126 LYS A CA 1
ATOM 972 C C . LYS A 1 126 ? -13.258 11.18 14.656 1 95.31 126 LYS A C 1
ATOM 974 O O . LYS A 1 126 ? -13.812 12.164 15.164 1 95.31 126 LYS A O 1
ATOM 979 N N . VAL A 1 127 ? -12.023 11.172 14.289 1 96.12 127 VAL A N 1
ATOM 980 C CA . VAL A 1 127 ? -11.281 12.422 14.195 1 96.12 127 VAL A CA 1
ATOM 981 C C . VAL A 1 127 ? -11.992 13.375 13.234 1 96.12 127 VAL A C 1
ATOM 983 O O . VAL A 1 127 ? -12.469 12.953 12.172 1 96.12 127 VAL A O 1
ATOM 986 N N . PRO A 1 128 ? -12.086 14.688 13.617 1 95 128 PRO A N 1
ATOM 987 C CA . PRO A 1 128 ? -12.758 15.633 12.727 1 95 128 PRO A CA 1
ATOM 988 C C . PRO A 1 128 ? -12.203 15.602 11.297 1 95 128 PRO A C 1
ATOM 990 O O . PRO A 1 128 ? -10.992 15.461 11.109 1 95 128 PRO A O 1
ATOM 993 N N . SER A 1 129 ? -13.047 15.711 10.312 1 94.25 129 SER A N 1
ATOM 994 C CA . SER A 1 129 ? -12.727 15.539 8.898 1 94.25 129 SER A CA 1
ATOM 995 C C . SER A 1 129 ? -11.656 16.531 8.445 1 94.25 129 SER A C 1
ATOM 997 O O . SER A 1 129 ? -10.82 16.203 7.602 1 94.25 129 SER A O 1
ATOM 999 N N . THR A 1 130 ? -11.719 17.703 9.039 1 93.69 130 THR A N 1
ATOM 1000 C CA . THR A 1 130 ? -10.773 18.734 8.641 1 93.69 130 THR A CA 1
ATOM 1001 C C . THR A 1 130 ? -9.336 18.25 8.836 1 93.69 130 THR A C 1
ATOM 1003 O O . THR A 1 130 ? -8.5 18.406 7.945 1 93.69 130 THR A O 1
ATOM 1006 N N . TYR A 1 131 ? -9.055 17.625 9.953 1 95.81 131 TYR A N 1
ATOM 1007 C CA . TYR A 1 131 ? -7.707 17.156 10.266 1 95.81 131 TYR A CA 1
ATOM 1008 C C . TYR A 1 131 ? -7.363 15.898 9.484 1 95.81 131 TYR A C 1
ATOM 1010 O O . TYR A 1 131 ? -6.266 15.789 8.938 1 95.81 131 TYR A O 1
ATOM 1018 N N . ARG A 1 132 ? -8.289 14.953 9.375 1 97.06 132 ARG A N 1
ATOM 1019 C CA . ARG A 1 132 ? -8.047 13.719 8.625 1 97.06 132 ARG A CA 1
ATOM 1020 C C . ARG A 1 132 ? -7.723 14.023 7.168 1 97.06 132 ARG A C 1
ATOM 1022 O O . ARG A 1 132 ? -6.746 13.5 6.625 1 97.06 132 ARG A O 1
ATOM 1029 N N . THR A 1 133 ? -8.539 14.898 6.664 1 97.31 133 THR A N 1
ATOM 1030 C CA . THR A 1 133 ? -8.383 15.234 5.254 1 97.31 133 THR A CA 1
ATOM 1031 C C . THR A 1 133 ? -7.086 16 5.023 1 97.31 133 THR A C 1
ATOM 1033 O O . THR A 1 133 ? -6.301 15.656 4.137 1 97.31 133 THR A O 1
ATOM 1036 N N . SER A 1 134 ? -6.832 17 5.777 1 96.88 134 SER A N 1
ATOM 1037 C CA . SER A 1 134 ? -5.664 17.844 5.566 1 96.88 134 SER A CA 1
ATOM 1038 C C . SER A 1 134 ? -4.367 17.047 5.723 1 96.88 134 SER A C 1
ATOM 1040 O O . SER A 1 134 ? -3.531 17.047 4.816 1 96.88 134 SER A O 1
ATOM 1042 N N . PHE A 1 135 ? -4.23 16.328 6.809 1 98.25 135 PHE A N 1
ATOM 1043 C CA . PHE A 1 135 ? -2.967 15.664 7.086 1 98.25 135 PHE A CA 1
ATOM 1044 C C . PHE A 1 135 ? -2.77 14.477 6.152 1 98.25 135 PHE A C 1
ATOM 1046 O O . PHE A 1 135 ? -1.639 14.148 5.789 1 98.25 135 PHE A O 1
ATOM 1053 N N . SER A 1 136 ? -3.854 13.805 5.719 1 98.62 136 SER A N 1
ATOM 1054 C CA . SER A 1 136 ? -3.697 12.727 4.75 1 98.62 136 SER A CA 1
ATOM 1055 C C . SER A 1 136 ? -3.227 13.258 3.4 1 98.62 136 SER A C 1
ATOM 1057 O O . SER A 1 136 ? -2.377 12.641 2.75 1 98.62 136 SER A O 1
ATOM 1059 N N . VAL A 1 137 ? -3.768 14.375 3 1 98.25 137 VAL A N 1
ATOM 1060 C CA . VAL A 1 137 ? -3.393 14.961 1.721 1 98.25 137 VAL A CA 1
ATOM 1061 C C . VAL A 1 137 ? -1.961 15.492 1.795 1 98.25 137 VAL A C 1
ATOM 1063 O O . VAL A 1 137 ? -1.153 15.242 0.896 1 98.25 137 VAL A O 1
ATOM 1066 N N . ILE A 1 138 ? -1.646 16.219 2.865 1 98.31 138 ILE A N 1
ATOM 1067 C CA . ILE A 1 138 ? -0.303 16.781 3.02 1 98.31 138 ILE A CA 1
ATOM 1068 C C . ILE A 1 138 ? 0.721 15.641 3.02 1 98.31 138 ILE A C 1
ATOM 1070 O O . ILE A 1 138 ? 1.75 15.727 2.344 1 98.31 138 ILE A O 1
ATOM 1074 N N . TYR A 1 139 ? 0.451 14.594 3.797 1 98.69 139 TYR A N 1
ATOM 1075 C CA . TYR A 1 139 ? 1.34 13.438 3.801 1 98.69 139 TYR A CA 1
ATOM 1076 C C . TYR A 1 139 ? 1.586 12.938 2.385 1 98.69 139 TYR A C 1
ATOM 1078 O O . TYR A 1 139 ? 2.73 12.688 1.996 1 98.69 139 TYR A O 1
ATOM 1086 N N . THR A 1 140 ? 0.481 12.711 1.662 1 98.69 140 THR A N 1
ATOM 1087 C CA . THR A 1 140 ? 0.55 12.133 0.324 1 98.69 140 THR A CA 1
ATOM 1088 C C . THR A 1 140 ? 1.427 12.984 -0.588 1 98.69 140 THR A C 1
ATOM 1090 O O . THR A 1 140 ? 2.301 12.461 -1.283 1 98.69 140 THR A O 1
ATOM 1093 N N . ILE A 1 141 ? 1.254 14.25 -0.555 1 98.06 141 ILE A N 1
ATOM 1094 C CA . ILE A 1 141 ? 2.023 15.172 -1.385 1 98.06 141 ILE A CA 1
ATOM 109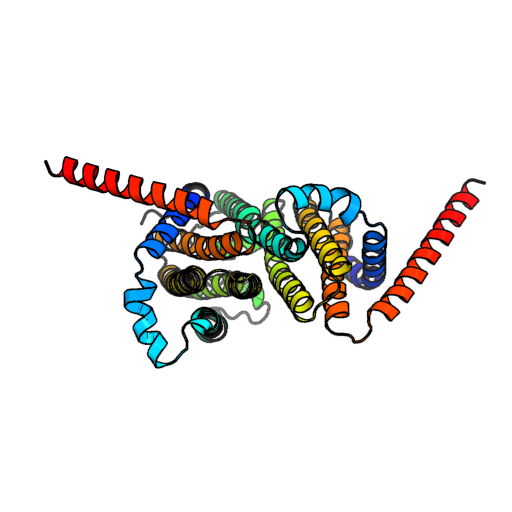5 C C . ILE A 1 141 ? 3.492 15.133 -0.971 1 98.06 141 ILE A C 1
ATOM 1097 O O . ILE A 1 141 ? 4.383 15.039 -1.82 1 98.06 141 ILE A O 1
ATOM 1101 N N . LEU A 1 142 ? 3.74 15.203 0.317 1 98 142 LEU A N 1
ATOM 1102 C CA . LEU A 1 142 ? 5.105 15.211 0.828 1 98 142 LEU A CA 1
ATOM 1103 C C . LEU A 1 142 ? 5.82 13.906 0.476 1 98 142 LEU A C 1
ATOM 1105 O O . LEU A 1 142 ? 7.004 13.922 0.124 1 98 142 LEU A O 1
ATOM 1109 N N . ARG A 1 143 ? 5.117 12.797 0.551 1 98.25 143 ARG A N 1
ATOM 1110 C CA . ARG A 1 143 ? 5.734 11.5 0.26 1 98.25 143 ARG A CA 1
ATOM 1111 C C . ARG A 1 143 ? 6.078 11.383 -1.222 1 98.25 143 ARG A C 1
ATOM 1113 O O . ARG A 1 143 ? 7.121 10.836 -1.579 1 98.25 143 ARG A O 1
ATOM 1120 N N . ILE A 1 144 ? 5.219 11.844 -2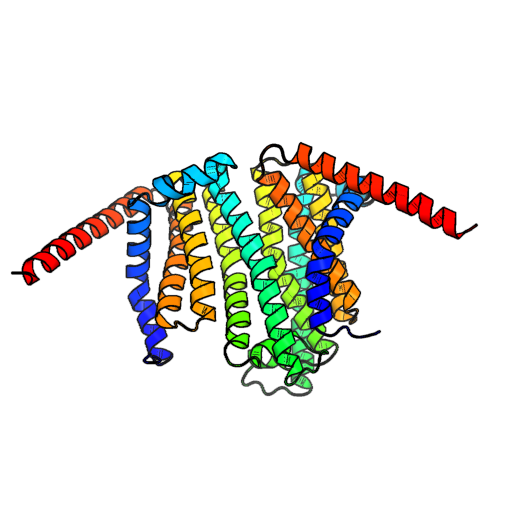.066 1 98 144 ILE A N 1
ATOM 1121 C CA . ILE A 1 144 ? 5.504 11.828 -3.496 1 98 144 ILE A CA 1
ATOM 1122 C C . ILE A 1 144 ? 6.711 12.719 -3.791 1 98 144 ILE A C 1
ATOM 1124 O O . ILE A 1 144 ? 7.625 12.312 -4.512 1 98 144 ILE A O 1
ATOM 1128 N N . PHE A 1 145 ? 6.727 13.867 -3.18 1 97.38 145 PHE A N 1
ATOM 1129 C CA . PHE A 1 145 ? 7.855 14.781 -3.344 1 97.38 145 PHE A CA 1
ATOM 1130 C C . PHE A 1 145 ? 9.141 14.156 -2.807 1 97.38 145 PHE A C 1
ATOM 1132 O O . PHE A 1 145 ? 10.211 14.328 -3.395 1 97.38 145 PHE A O 1
ATOM 1139 N N . HIS A 1 146 ? 9.031 13.555 -1.704 1 97 146 HIS A N 1
ATOM 1140 C CA . HIS A 1 146 ? 10.188 12.891 -1.111 1 97 146 HIS A CA 1
ATOM 1141 C C . HIS A 1 146 ? 10.812 11.898 -2.084 1 97 146 HIS A C 1
ATOM 1143 O O . HIS A 1 146 ? 12.039 11.844 -2.225 1 97 146 HIS A O 1
ATOM 1149 N N . THR A 1 147 ? 10 11.094 -2.727 1 96.94 147 THR A N 1
ATOM 1150 C CA . THR A 1 147 ? 10.492 10.102 -3.682 1 96.94 147 THR A CA 1
ATOM 1151 C C . THR A 1 147 ? 11.281 10.781 -4.801 1 96.94 147 THR A C 1
ATOM 1153 O O . THR A 1 147 ? 12.359 10.32 -5.168 1 96.94 147 THR A O 1
ATOM 1156 N N . ILE A 1 148 ? 10.789 11.859 -5.297 1 95.69 148 ILE A N 1
ATOM 1157 C CA . ILE A 1 148 ? 11.43 12.594 -6.379 1 95.69 148 ILE A CA 1
ATOM 1158 C C . ILE A 1 148 ? 12.773 13.148 -5.91 1 95.69 148 ILE A C 1
ATOM 1160 O O . ILE A 1 148 ? 13.789 12.992 -6.586 1 95.69 148 ILE A O 1
ATOM 1164 N N . LEU A 1 149 ? 12.773 13.758 -4.75 1 93.62 149 LEU A N 1
ATOM 1165 C CA . LEU A 1 149 ? 14 14.312 -4.188 1 93.62 149 LEU A CA 1
ATOM 1166 C C . LEU A 1 149 ? 15.023 13.211 -3.928 1 93.62 149 LEU A C 1
ATOM 1168 O O . LEU A 1 149 ? 16.234 13.43 -4.066 1 93.62 149 LEU A O 1
ATOM 1172 N N . TYR A 1 150 ? 14.523 12.055 -3.539 1 91.94 150 TYR A N 1
ATOM 1173 C CA . TYR A 1 150 ? 15.391 10.914 -3.266 1 91.94 150 TYR A CA 1
ATOM 1174 C C . TYR A 1 150 ? 16.109 10.461 -4.531 1 91.94 150 TYR A C 1
ATOM 1176 O O . TYR A 1 150 ? 17.328 10.297 -4.535 1 91.94 150 TYR A O 1
ATOM 1184 N N . ILE A 1 151 ? 15.414 10.367 -5.531 1 92.5 151 ILE A N 1
ATOM 1185 C CA . ILE A 1 151 ? 15.953 9.891 -6.801 1 92.5 151 ILE A CA 1
ATOM 1186 C C . ILE A 1 151 ? 16.938 10.922 -7.359 1 92.5 151 ILE A C 1
ATOM 1188 O O . ILE A 1 151 ? 17.969 10.562 -7.918 1 92.5 151 ILE A O 1
ATOM 1192 N N . LEU A 1 152 ? 16.672 12.219 -7.219 1 92.62 152 LEU A N 1
ATOM 1193 C CA . LEU A 1 152 ? 17.484 13.305 -7.758 1 92.62 152 LEU A CA 1
ATOM 1194 C C . LEU A 1 152 ? 18.688 13.586 -6.852 1 92.62 152 LEU A C 1
ATOM 1196 O O . LEU A 1 152 ? 19.484 14.484 -7.133 1 92.62 152 LEU A O 1
ATOM 1200 N N . ASP A 1 153 ? 18.75 12.938 -5.738 1 88.31 153 ASP A N 1
ATOM 1201 C CA . ASP A 1 153 ? 19.906 12.945 -4.844 1 88.31 153 ASP A CA 1
ATOM 1202 C C . ASP A 1 153 ? 20.031 14.289 -4.121 1 88.31 153 ASP A C 1
ATOM 1204 O O . ASP A 1 153 ? 21.125 14.828 -3.992 1 88.31 153 ASP A O 1
ATOM 1208 N N . PHE A 1 154 ? 18.859 14.828 -3.723 1 88.12 154 PHE A N 1
ATOM 1209 C CA . PHE A 1 154 ? 18.844 15.984 -2.828 1 88.12 154 PHE A CA 1
ATOM 1210 C C . PHE A 1 154 ? 18.781 15.539 -1.373 1 88.12 154 PHE A C 1
ATOM 1212 O O . PHE A 1 154 ? 17.703 15.438 -0.787 1 88.12 154 PHE A O 1
ATOM 1219 N N . ASP A 1 155 ? 19.844 15.359 -0.742 1 83.5 155 ASP A N 1
ATOM 1220 C CA . ASP A 1 155 ? 19.984 14.656 0.53 1 83.5 155 ASP A CA 1
ATOM 1221 C C . ASP A 1 155 ? 19.281 15.406 1.656 1 83.5 155 ASP A C 1
ATOM 1223 O O . ASP A 1 155 ? 18.438 14.844 2.359 1 83.5 155 ASP A O 1
ATOM 1227 N N . TYR A 1 156 ? 19.578 16.719 1.758 1 82 156 TYR A N 1
ATOM 1228 C CA . TYR A 1 156 ? 19 17.469 2.859 1 82 156 TYR A CA 1
ATOM 1229 C C . TYR A 1 156 ? 17.5 17.641 2.676 1 82 156 TYR A C 1
ATOM 1231 O O . TYR A 1 156 ? 16.719 17.438 3.613 1 82 156 TYR A O 1
ATOM 1239 N N . ALA A 1 157 ? 17.172 17.969 1.527 1 88.88 157 ALA A N 1
ATOM 1240 C CA . ALA A 1 157 ? 15.758 18.219 1.24 1 88.88 157 ALA A CA 1
ATOM 1241 C C . ALA A 1 157 ? 14.93 16.953 1.464 1 88.88 157 ALA A C 1
ATOM 1243 O O . ALA A 1 157 ? 13.836 17.016 2.029 1 88.88 157 ALA A O 1
ATOM 1244 N N . ARG A 1 158 ? 15.5 15.812 1.128 1 91 158 ARG A N 1
ATOM 1245 C CA . ARG A 1 158 ? 14.719 14.586 1.27 1 91 158 ARG A CA 1
ATOM 1246 C C . ARG A 1 158 ? 14.555 14.211 2.738 1 91 158 ARG A C 1
ATOM 1248 O O . ARG A 1 158 ? 13.516 13.68 3.135 1 91 158 ARG A O 1
ATOM 1255 N N . ALA A 1 159 ? 15.539 14.531 3.514 1 88.88 159 ALA A N 1
ATOM 1256 C CA . ALA A 1 159 ? 15.461 14.242 4.945 1 88.88 159 ALA A CA 1
ATOM 1257 C C . ALA A 1 159 ? 14.383 15.086 5.613 1 88.88 159 ALA A C 1
ATOM 1259 O O . ALA A 1 159 ? 13.57 14.57 6.383 1 88.88 159 ALA A O 1
ATOM 1260 N N . ILE A 1 160 ? 14.391 16.312 5.277 1 89.25 160 ILE A N 1
ATOM 1261 C CA . ILE A 1 160 ? 13.43 17.234 5.871 1 89.25 160 ILE A CA 1
ATOM 1262 C C . ILE A 1 160 ? 12.008 16.828 5.465 1 89.25 160 ILE A C 1
ATOM 1264 O O . ILE A 1 160 ? 11.117 16.734 6.312 1 89.25 160 ILE A O 1
ATOM 1268 N N . ILE A 1 161 ? 11.812 16.547 4.254 1 94.81 161 ILE A N 1
ATOM 1269 C CA . ILE A 1 161 ? 10.492 16.203 3.729 1 94.81 161 ILE A CA 1
ATOM 1270 C C . ILE A 1 161 ? 10.023 14.875 4.324 1 94.81 161 ILE A C 1
ATOM 1272 O O . ILE A 1 161 ? 8.836 14.695 4.609 1 94.81 161 ILE A O 1
ATOM 1276 N N . HIS A 1 162 ? 10.961 13.969 4.523 1 94.81 162 HIS A N 1
ATOM 1277 C CA . HIS A 1 162 ? 10.633 12.703 5.152 1 94.81 162 HIS A CA 1
ATOM 1278 C C . HIS A 1 162 ? 10.078 12.906 6.562 1 94.81 162 HIS A C 1
ATOM 1280 O O . HIS A 1 162 ? 9.047 12.336 6.918 1 94.81 162 HIS A O 1
ATOM 1286 N N . ILE A 1 163 ? 10.727 13.711 7.27 1 94.19 163 ILE A N 1
ATOM 1287 C CA . ILE A 1 163 ? 10.305 13.945 8.641 1 94.19 163 ILE A CA 1
ATOM 1288 C C . ILE A 1 163 ? 8.969 14.688 8.656 1 94.19 163 ILE A C 1
ATOM 1290 O O . ILE A 1 163 ? 8.109 14.406 9.492 1 94.19 163 ILE A O 1
ATOM 1294 N N . MET A 1 164 ? 8.812 15.594 7.766 1 95.44 164 MET A N 1
ATOM 1295 C CA . MET A 1 164 ? 7.531 16.281 7.664 1 95.44 164 MET A CA 1
ATOM 1296 C C . MET A 1 164 ? 6.406 15.312 7.348 1 95.44 164 MET A C 1
ATOM 1298 O O . MET A 1 164 ? 5.324 15.398 7.926 1 95.44 164 MET A O 1
ATOM 1302 N N . ALA A 1 165 ? 6.66 14.43 6.457 1 97.81 165 ALA A N 1
ATOM 1303 C CA . ALA A 1 165 ? 5.656 13.422 6.133 1 97.81 165 ALA A CA 1
ATOM 1304 C C . ALA A 1 165 ? 5.336 12.555 7.348 1 97.81 165 ALA A C 1
ATOM 1306 O O . ALA A 1 165 ? 4.168 12.289 7.637 1 97.81 165 ALA A O 1
ATOM 1307 N N . LEU A 1 166 ? 6.324 12.164 8.086 1 96.62 166 LEU A N 1
ATOM 1308 C CA . LEU A 1 166 ? 6.125 11.367 9.289 1 96.62 166 LEU A CA 1
ATOM 1309 C C . LEU A 1 166 ? 5.324 12.141 10.328 1 96.62 166 LEU A C 1
ATOM 1311 O O . LEU A 1 166 ? 4.512 11.555 11.055 1 96.62 166 LEU A O 1
ATOM 1315 N N . SER A 1 167 ? 5.578 13.398 10.352 1 96.25 167 SER A N 1
ATOM 1316 C CA . SER A 1 167 ? 4.852 14.219 11.32 1 96.25 167 SER A CA 1
ATOM 1317 C C . SER A 1 167 ? 3.354 14.203 11.039 1 96.25 167 SER A C 1
ATOM 1319 O O . SER A 1 167 ? 2.543 14.266 11.969 1 96.25 167 SER A O 1
ATOM 1321 N N . CYS A 1 168 ? 2.945 14.156 9.789 1 98.31 168 CYS A N 1
ATOM 1322 C CA . CYS A 1 168 ? 1.53 14.062 9.453 1 98.31 168 CYS A CA 1
ATOM 1323 C C . CYS A 1 168 ? 0.905 12.805 10.039 1 98.31 168 CYS A C 1
ATOM 1325 O O . CYS A 1 168 ? -0.216 12.844 10.555 1 98.31 168 CYS A O 1
ATOM 1327 N N . ILE A 1 169 ? 1.615 11.734 10.016 1 98.44 169 ILE A N 1
ATOM 1328 C CA . ILE A 1 169 ? 1.164 10.492 10.625 1 98.44 169 ILE A CA 1
ATOM 1329 C C . ILE A 1 169 ? 1.037 10.68 12.141 1 98.44 169 ILE A C 1
ATOM 1331 O O . ILE A 1 169 ? 0.047 10.258 12.742 1 98.44 169 ILE A O 1
ATOM 1335 N N . GLY A 1 170 ? 2.035 11.359 12.641 1 97.38 170 GLY A N 1
ATOM 1336 C CA . GLY A 1 170 ? 1.99 11.656 14.07 1 97.38 170 GLY A CA 1
ATOM 1337 C C . GLY A 1 170 ? 0.769 12.461 14.469 1 97.38 170 GLY A C 1
ATOM 1338 O O . GLY A 1 170 ? 0.128 12.156 15.477 1 97.38 170 GLY A O 1
ATOM 1339 N N . TRP A 1 171 ? 0.412 13.406 13.695 1 97.5 171 TRP A N 1
ATOM 1340 C CA . TRP A 1 171 ? -0.759 14.227 13.984 1 97.5 171 TRP A CA 1
ATOM 1341 C C . TRP A 1 171 ? -2.037 13.406 13.906 1 97.5 171 TRP A C 1
ATOM 1343 O O . TRP A 1 171 ? -2.92 13.531 14.758 1 97.5 171 TRP A O 1
ATOM 1353 N N . LEU A 1 172 ? -2.131 12.562 12.906 1 98.25 172 LEU A N 1
ATOM 1354 C CA . LEU A 1 172 ? -3.312 11.719 12.773 1 98.25 172 LEU A CA 1
ATOM 1355 C C . LEU A 1 172 ? -3.49 10.836 14 1 98.25 172 LEU A C 1
ATOM 1357 O O . LEU A 1 172 ? -4.59 10.742 14.555 1 98.25 172 LEU A O 1
ATOM 1361 N N . PHE A 1 173 ? -2.422 10.242 14.445 1 98.19 173 PHE A N 1
ATOM 1362 C CA . PHE A 1 173 ? -2.498 9.391 15.625 1 98.19 173 PHE A CA 1
ATOM 1363 C C . PHE A 1 173 ? -2.799 10.211 16.875 1 98.19 173 PHE A C 1
ATOM 1365 O O . PHE A 1 173 ? -3.564 9.781 17.734 1 98.19 173 PHE A O 1
ATOM 1372 N N . ALA A 1 174 ? -2.188 11.367 16.969 1 96.62 174 ALA A N 1
ATOM 1373 C CA . ALA A 1 174 ? -2.424 12.195 18.141 1 96.62 174 ALA A CA 1
ATOM 1374 C C . ALA A 1 174 ? -3.898 12.578 18.25 1 96.62 174 ALA A C 1
ATOM 1376 O O . ALA A 1 174 ? -4.496 12.445 19.328 1 96.62 174 ALA A O 1
ATOM 1377 N N . PHE A 1 175 ? -4.484 12.969 17.188 1 97.06 175 PHE A N 1
ATOM 1378 C CA . PHE A 1 175 ? -5.898 13.328 17.188 1 97.06 175 PHE A CA 1
ATOM 1379 C C . PHE A 1 175 ? -6.762 12.109 17.484 1 97.06 175 PHE A C 1
ATOM 1381 O O . PHE A 1 175 ? -7.805 12.227 18.141 1 97.06 175 PHE A O 1
ATOM 1388 N N . ALA A 1 176 ? -6.324 10.969 17.078 1 97.44 176 ALA A N 1
ATOM 1389 C CA . ALA A 1 176 ? -7.137 9.766 17.188 1 97.44 176 ALA A CA 1
ATOM 1390 C C . ALA A 1 176 ? -7.074 9.188 18.609 1 97.44 176 ALA A C 1
ATOM 1392 O O . ALA A 1 176 ? -8.047 8.602 19.094 1 97.44 176 ALA A O 1
ATOM 1393 N N . LEU A 1 177 ? -5.938 9.406 19.359 1 96.69 177 LEU A N 1
ATOM 1394 C CA . LEU A 1 177 ? -5.703 8.562 20.516 1 96.69 177 LEU A CA 1
ATOM 1395 C C . LEU A 1 177 ? -5.652 9.398 21.797 1 96.69 177 LEU A C 1
ATOM 1397 O O . LEU A 1 177 ? -5.898 8.891 22.891 1 96.69 177 LEU A O 1
ATOM 1401 N N . ILE A 1 178 ? -5.18 10.625 21.641 1 93.38 178 ILE A N 1
ATOM 1402 C CA . ILE A 1 178 ? -5.047 11.461 22.828 1 93.38 178 ILE A CA 1
ATOM 1403 C C . ILE A 1 178 ? -6.355 12.211 23.078 1 93.38 178 ILE A C 1
ATOM 1405 O O . ILE A 1 178 ? -6.816 12.977 22.234 1 93.38 178 ILE A O 1
ATOM 1409 N N . PRO A 1 179 ? -6.957 11.945 24.203 1 90.31 179 PRO A N 1
ATOM 1410 C CA . PRO A 1 179 ? -8.211 12.625 24.531 1 90.31 179 PRO A CA 1
ATOM 1411 C C . PRO A 1 179 ? -8.078 14.148 24.516 1 90.31 179 PRO A C 1
ATOM 1413 O O . PRO A 1 179 ? -7.094 14.688 25.016 1 90.31 179 PRO A O 1
ATOM 1416 N N . GLN A 1 180 ? -8.984 14.859 23.906 1 89.31 180 GLN A N 1
ATOM 1417 C CA . GLN A 1 180 ? -9.078 16.312 23.859 1 89.31 180 GLN A CA 1
ATOM 1418 C C . GLN A 1 180 ? -7.832 16.922 23.234 1 89.31 180 GLN A C 1
ATOM 1420 O O . GLN A 1 180 ? -7.363 17.984 23.672 1 89.31 180 GLN A O 1
ATOM 1425 N N . PHE A 1 181 ? -7.285 16.25 22.266 1 92.44 181 PHE A N 1
ATOM 1426 C CA . PHE A 1 181 ? -6.031 16.688 21.656 1 92.44 181 PHE A CA 1
ATOM 1427 C C . PHE A 1 181 ? -6.227 17.984 20.875 1 92.44 181 PHE A C 1
ATOM 1429 O O . PHE A 1 181 ? -5.273 18.734 20.672 1 92.44 181 PHE A O 1
ATOM 1436 N N . GLU A 1 182 ? -7.348 18.312 20.531 1 88.56 182 GLU A N 1
ATOM 1437 C CA . GLU A 1 182 ? -7.605 19.547 19.781 1 88.56 182 GLU A CA 1
ATOM 1438 C C . GLU A 1 182 ? -7.176 20.781 20.594 1 88.56 182 GLU A C 1
ATOM 1440 O O . GLU A 1 182 ? -6.691 21.75 20.031 1 88.56 182 GLU A O 1
ATOM 1445 N N . SER A 1 183 ? -7.422 20.719 21.875 1 87.56 183 SER A N 1
ATOM 1446 C CA . SER A 1 183 ? -7.004 21.812 22.734 1 87.56 183 SER A CA 1
ATOM 1447 C C . SER A 1 183 ? -5.484 21.969 22.734 1 87.56 183 SER A C 1
ATOM 1449 O O . SER A 1 183 ? -4.969 23.078 22.641 1 87.56 183 SER A O 1
ATOM 1451 N N . ASN A 1 184 ? -4.797 20.891 22.812 1 85 184 ASN A N 1
ATOM 1452 C CA . ASN A 1 184 ? -3.342 20.906 22.734 1 85 184 ASN A CA 1
ATOM 1453 C C . ASN A 1 184 ? -2.857 21.391 21.375 1 85 184 ASN A C 1
ATOM 1455 O O . ASN A 1 184 ? -1.873 22.125 21.297 1 85 184 ASN A O 1
ATOM 1459 N N . TYR A 1 185 ? -3.572 20.953 20.391 1 90.62 185 TYR A N 1
ATOM 1460 C CA . TYR A 1 185 ? -3.203 21.344 19.031 1 90.62 185 TYR A CA 1
ATOM 1461 C C . TYR A 1 185 ? -3.369 22.844 18.844 1 90.62 185 TYR A C 1
ATOM 1463 O O . TYR A 1 185 ? -2.555 23.484 18.172 1 90.62 185 TYR A O 1
ATOM 1471 N N . SER A 1 186 ? -4.344 23.438 19.484 1 86.38 186 SER A N 1
ATOM 1472 C CA . SER A 1 186 ? -4.559 24.891 19.422 1 86.38 186 SER A CA 1
ATOM 1473 C C . SER A 1 186 ? -3.383 25.641 20.031 1 86.38 186 SER A C 1
ATOM 1475 O O . SER A 1 186 ? -3.006 26.719 19.531 1 86.38 186 SER A O 1
ATOM 1477 N N . THR A 1 187 ? -2.818 25.078 20.984 1 83.31 187 THR A N 1
ATOM 1478 C CA . THR A 1 187 ? -1.646 25.688 21.609 1 83.31 187 THR A CA 1
ATOM 1479 C C . THR A 1 187 ? -0.453 25.656 20.656 1 83.31 187 THR A C 1
ATOM 1481 O O . THR A 1 187 ? 0.307 26.625 20.562 1 83.31 187 THR A O 1
ATOM 1484 N N . VAL A 1 188 ? -0.376 24.609 19.984 1 81.38 188 VAL A N 1
ATOM 1485 C CA . VAL A 1 188 ? 0.689 24.453 19 1 81.38 188 VAL A CA 1
ATOM 1486 C C . VAL A 1 188 ? 0.539 25.531 17.922 1 81.38 188 VAL A C 1
ATOM 1488 O O . VAL A 1 188 ? 1.52 26.156 17.531 1 81.38 188 VAL A O 1
ATOM 1491 N N . ILE A 1 189 ? -0.621 25.75 17.562 1 85.38 189 ILE A N 1
ATOM 1492 C CA . ILE A 1 189 ? -0.888 26.719 16.5 1 85.38 189 ILE A CA 1
ATOM 1493 C C . ILE A 1 189 ? -0.579 28.125 16.984 1 85.38 189 ILE A C 1
ATOM 1495 O O . ILE A 1 189 ? -0.091 28.969 16.219 1 85.38 189 ILE A O 1
ATOM 1499 N N . GLU A 1 190 ? -0.837 28.328 18.172 1 83.31 190 GLU A N 1
ATOM 1500 C CA . GLU A 1 190 ? -0.509 29.625 18.75 1 83.31 190 GLU A CA 1
ATOM 1501 C C . GLU A 1 190 ? 0.995 29.891 18.703 1 83.31 190 GLU A C 1
ATOM 1503 O O . GLU A 1 190 ? 1.43 31 18.391 1 83.31 190 GLU A O 1
ATOM 1508 N N . VAL A 1 191 ? 1.655 28.891 18.891 1 77 191 VAL A N 1
ATOM 1509 C CA . VAL A 1 191 ? 3.109 29 18.859 1 77 191 VAL A CA 1
ATOM 1510 C C . VAL A 1 191 ? 3.566 29.266 17.422 1 77 191 VAL A C 1
ATOM 1512 O O . VAL A 1 191 ? 4.426 30.125 17.203 1 77 191 VAL A O 1
ATOM 1515 N N . VAL A 1 192 ? 2.943 28.609 16.531 1 78.88 192 VAL A N 1
ATOM 1516 C CA . VAL A 1 192 ? 3.291 28.781 15.125 1 78.88 192 VAL A CA 1
ATOM 1517 C C . VAL A 1 192 ? 2.977 30.203 14.68 1 78.88 192 VAL A C 1
ATOM 1519 O O . VAL A 1 192 ? 3.77 30.828 13.977 1 78.88 192 VAL A O 1
ATOM 1522 N N . THR A 1 193 ? 1.917 30.656 15.156 1 80.31 193 THR A N 1
ATOM 1523 C CA 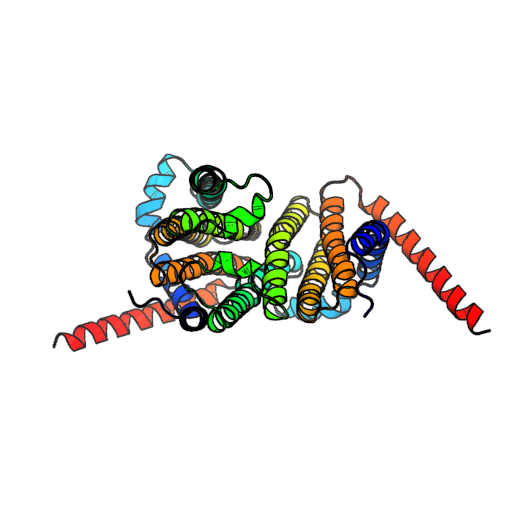. THR A 1 193 ? 1.499 32 14.789 1 80.31 193 THR A CA 1
ATOM 1524 C C . THR A 1 193 ? 2.434 33.031 15.406 1 80.31 193 THR A C 1
ATOM 1526 O O . THR A 1 193 ? 2.777 34.031 14.766 1 80.31 193 THR A O 1
ATOM 1529 N N . LEU A 1 194 ? 2.898 32.75 16.547 1 77.56 194 LEU A N 1
ATOM 1530 C CA . LEU A 1 194 ? 3.824 33.656 17.234 1 77.56 194 LEU A CA 1
ATOM 1531 C C . LEU A 1 194 ? 5.18 33.688 16.531 1 77.56 194 LEU A C 1
ATOM 1533 O O . LEU A 1 194 ? 5.77 34.75 16.344 1 77.56 194 LEU A O 1
ATOM 1537 N N . LEU A 1 195 ? 5.535 32.562 16.125 1 69.5 195 LEU A N 1
ATOM 1538 C CA . LEU A 1 195 ? 6.828 32.438 15.461 1 69.5 195 LEU A CA 1
ATOM 1539 C C . LEU A 1 195 ? 6.801 33.125 14.102 1 69.5 195 LEU A C 1
ATOM 1541 O O . LEU A 1 195 ? 7.781 33.75 13.695 1 69.5 195 LEU A O 1
ATOM 1545 N N . ARG A 1 196 ? 5.742 33.031 13.477 1 74.25 196 ARG A N 1
ATOM 1546 C CA . ARG A 1 196 ? 5.586 33.656 12.18 1 74.25 196 ARG A CA 1
ATOM 1547 C C . ARG A 1 196 ? 5.582 35.188 12.32 1 74.25 196 ARG A C 1
ATOM 1549 O O . ARG A 1 196 ? 6.172 35.875 11.5 1 74.25 196 ARG A O 1
ATOM 1556 N N . SER A 1 197 ? 4.988 35.625 13.336 1 74.56 197 SER A N 1
ATOM 1557 C CA . SER A 1 197 ? 4.914 37.062 13.57 1 74.56 197 SER A CA 1
ATOM 1558 C C . SER A 1 197 ? 6.285 37.625 13.906 1 74.56 197 SER A C 1
ATOM 1560 O O . SER A 1 197 ? 6.641 38.719 13.438 1 74.56 197 SER A O 1
ATOM 1562 N N . VAL A 1 198 ? 7.043 36.906 14.57 1 70.75 198 VAL A N 1
ATOM 1563 C CA . VAL A 1 198 ? 8.383 37.344 14.953 1 70.75 198 VAL A CA 1
ATOM 1564 C C . VAL A 1 198 ? 9.297 37.344 13.727 1 70.75 198 VAL A C 1
ATOM 1566 O O . VAL A 1 198 ? 10.094 38.25 13.539 1 70.75 198 VAL A O 1
ATOM 1569 N N . SER A 1 199 ? 9.094 36.344 12.953 1 66.69 199 SER A N 1
ATOM 1570 C CA . SER A 1 199 ? 9.922 36.219 11.75 1 66.69 199 SER A CA 1
ATOM 1571 C C . SER A 1 199 ? 9.617 37.344 10.766 1 66.69 199 SER A C 1
ATOM 1573 O O . SER A 1 199 ? 10.523 37.906 10.156 1 66.69 199 SER A O 1
ATOM 1575 N N . ASP A 1 200 ? 8.375 37.656 10.633 1 68.56 200 ASP A N 1
ATOM 1576 C CA . ASP A 1 200 ? 7.953 38.75 9.766 1 68.56 200 ASP A CA 1
ATOM 1577 C C . ASP A 1 200 ? 8.484 40.094 10.273 1 68.56 200 ASP A C 1
ATOM 1579 O O . ASP A 1 200 ? 8.914 40.938 9.492 1 68.56 200 ASP A O 1
ATOM 1583 N N . GLU A 1 201 ? 8.508 40.219 11.508 1 67 201 GLU A N 1
ATOM 1584 C CA . GLU A 1 201 ? 9.016 41.438 12.109 1 67 201 GLU A CA 1
ATOM 1585 C C . GLU A 1 201 ? 10.531 41.531 11.969 1 67 201 GLU A C 1
ATOM 1587 O O . GLU A 1 201 ? 11.062 42.625 11.688 1 67 201 GLU A O 1
ATOM 1592 N N . SER A 1 202 ? 11.109 40.406 12.156 1 59.44 202 SER A N 1
ATOM 1593 C CA . SER A 1 202 ? 12.562 40.406 12.047 1 59.44 202 SER A CA 1
ATOM 1594 C C . SER A 1 202 ? 13.008 40.656 10.609 1 59.44 202 SER A C 1
ATOM 1596 O O . SER A 1 202 ? 14.023 41.312 10.367 1 59.44 202 SER A O 1
ATOM 1598 N N . ALA A 1 203 ? 12.391 40.094 9.656 1 57.91 203 ALA A N 1
ATOM 1599 C CA . ALA A 1 203 ? 12.711 40.312 8.25 1 57.91 203 ALA A CA 1
ATOM 1600 C C . ALA A 1 203 ? 12.555 41.812 7.891 1 57.91 203 ALA A C 1
ATOM 1602 O O . ALA A 1 203 ? 13.352 42.344 7.129 1 57.91 203 ALA A O 1
ATOM 1603 N N . TRP A 1 204 ? 11.57 42.406 8.461 1 56.69 204 TRP A N 1
ATOM 1604 C CA . TRP A 1 204 ? 11.344 43.812 8.234 1 56.69 204 TRP A CA 1
ATOM 1605 C C . TRP A 1 204 ? 12.391 44.656 8.953 1 56.69 204 TRP A C 1
ATOM 1607 O O . TRP A 1 204 ? 12.859 45.656 8.422 1 56.69 204 TRP A O 1
ATOM 1617 N N . ASN A 1 205 ? 12.852 44.281 10.023 1 52.62 205 ASN A N 1
ATOM 1618 C CA . ASN A 1 205 ? 13.836 45.094 10.75 1 52.62 205 ASN A CA 1
ATOM 1619 C C . ASN A 1 205 ? 15.203 45.031 10.086 1 52.62 205 ASN A C 1
ATOM 1621 O O . ASN A 1 205 ? 16.031 45.938 10.266 1 52.62 205 ASN A O 1
ATOM 1625 N N . PHE A 1 206 ? 15.438 44.031 9.375 1 46.91 206 PHE A N 1
ATOM 1626 C CA . PHE A 1 206 ? 16.719 44 8.68 1 46.91 206 PHE A CA 1
ATOM 1627 C C . PHE A 1 206 ? 16.703 44.906 7.465 1 46.91 206 PHE A C 1
ATOM 1629 O O . PHE A 1 206 ? 17.75 45.281 6.938 1 46.91 206 PHE A O 1
ATOM 1636 N N . GLU A 1 207 ? 15.633 45.062 6.871 1 44.47 207 GLU A N 1
ATOM 1637 C CA . GLU A 1 207 ? 15.531 45.938 5.711 1 44.47 207 GLU A CA 1
ATOM 1638 C C . GLU A 1 207 ? 15.523 47.406 6.129 1 44.47 207 GLU A C 1
ATOM 1640 O O . GLU A 1 207 ? 15.469 48.312 5.281 1 44.47 207 GLU A O 1
ATOM 1645 N N . LYS A 1 208 ? 15.719 47.625 7.355 1 40.19 208 LYS A N 1
ATOM 1646 C CA . LYS A 1 208 ? 15.992 49 7.715 1 40.19 208 LYS A CA 1
ATOM 1647 C C . LYS A 1 208 ? 17.469 49.219 8 1 40.19 208 LYS A C 1
ATOM 1649 O O . LYS A 1 208 ? 18.125 48.375 8.617 1 40.19 208 LYS A O 1
ATOM 1654 N N . MET B 1 1 ? 13.328 -23.188 -19.141 1 34.06 1 MET B N 1
ATOM 1655 C CA . MET B 1 1 ? 12.336 -22.125 -19.031 1 34.06 1 MET B CA 1
ATOM 1656 C C . MET B 1 1 ? 12.984 -20.766 -19.25 1 34.06 1 MET B C 1
ATOM 1658 O O . MET B 1 1 ? 13.969 -20.422 -18.578 1 34.06 1 MET B O 1
ATOM 1662 N N . THR B 1 2 ? 12.789 -20.328 -20.344 1 38.88 2 THR B N 1
ATOM 1663 C CA . THR B 1 2 ? 13.461 -19.141 -20.859 1 38.88 2 THR B CA 1
ATOM 1664 C C . THR B 1 2 ? 13.344 -17.984 -19.859 1 38.88 2 THR B C 1
ATOM 1666 O O . THR B 1 2 ? 12.242 -17.594 -19.469 1 38.88 2 THR B O 1
ATOM 1669 N N . LYS B 1 3 ? 14.25 -17.922 -18.922 1 49.81 3 LYS B N 1
ATOM 1670 C CA . LYS B 1 3 ? 14.406 -16.859 -17.938 1 49.81 3 LYS B CA 1
ATOM 1671 C C . LYS B 1 3 ? 14.281 -15.484 -18.594 1 49.81 3 LYS B C 1
ATOM 1673 O O . LYS B 1 3 ? 15.016 -15.172 -19.531 1 49.81 3 LYS B O 1
ATOM 1678 N N . LEU B 1 4 ? 13.133 -15 -18.688 1 51.47 4 LEU B N 1
ATOM 1679 C CA . LEU B 1 4 ? 12.945 -13.672 -19.266 1 51.47 4 LEU B CA 1
ATOM 1680 C C . LEU B 1 4 ? 13.867 -12.656 -18.594 1 51.47 4 LEU B C 1
ATOM 1682 O O . LEU B 1 4 ? 14.062 -12.703 -17.391 1 51.47 4 LEU B O 1
ATOM 1686 N N . SER B 1 5 ? 14.555 -11.977 -19.438 1 56.47 5 SER B N 1
ATOM 1687 C CA . SER B 1 5 ? 15.375 -10.852 -19 1 56.47 5 SER B CA 1
ATOM 1688 C C . SER B 1 5 ? 14.578 -9.898 -18.109 1 56.47 5 SER B C 1
ATOM 1690 O O . SER B 1 5 ? 13.352 -9.82 -18.219 1 56.47 5 SER B O 1
ATOM 1692 N N . PRO B 1 6 ? 15.086 -9.422 -17.188 1 53.78 6 PRO B N 1
ATOM 1693 C CA . PRO B 1 6 ? 14.375 -8.461 -16.344 1 53.78 6 PRO B CA 1
ATOM 1694 C C . PRO B 1 6 ? 13.562 -7.457 -17.172 1 53.78 6 PRO B C 1
ATOM 1696 O O . PRO B 1 6 ? 12.484 -7.031 -16.734 1 53.78 6 PRO B O 1
ATOM 1699 N N . LYS B 1 7 ? 14.062 -7.109 -18.266 1 57.41 7 LYS B N 1
ATOM 1700 C CA . LYS B 1 7 ? 13.32 -6.238 -19.172 1 57.41 7 LYS B CA 1
ATOM 1701 C C . LYS B 1 7 ? 12.016 -6.898 -19.625 1 57.41 7 LYS B C 1
ATOM 1703 O O . LYS B 1 7 ? 10.977 -6.242 -19.688 1 57.41 7 LYS B O 1
ATOM 1708 N N . ASP B 1 8 ? 12.172 -8.078 -19.859 1 57.47 8 ASP B N 1
ATOM 1709 C CA . ASP B 1 8 ? 10.992 -8.797 -20.328 1 57.47 8 ASP B CA 1
ATOM 1710 C C . ASP B 1 8 ? 9.945 -8.906 -19.219 1 57.47 8 ASP B C 1
ATOM 1712 O O . ASP B 1 8 ? 8.742 -8.789 -19.484 1 57.47 8 ASP B O 1
ATOM 1716 N N . VAL B 1 9 ? 10.477 -8.938 -18.078 1 57.75 9 VAL B N 1
ATOM 1717 C CA . VAL B 1 9 ? 9.562 -9.055 -16.938 1 57.75 9 VAL B CA 1
ATOM 1718 C C . VAL B 1 9 ? 8.828 -7.734 -16.719 1 57.75 9 VAL B C 1
ATOM 1720 O O . VAL B 1 9 ? 7.617 -7.723 -16.5 1 57.75 9 VAL B O 1
ATOM 1723 N N . THR B 1 10 ? 9.57 -6.66 -16.844 1 59.56 10 THR B N 1
ATOM 1724 C CA . THR B 1 10 ? 8.953 -5.348 -16.688 1 59.56 10 THR B CA 1
ATOM 1725 C C . THR B 1 10 ? 7.91 -5.102 -17.781 1 59.56 10 THR B C 1
ATOM 1727 O O . THR B 1 10 ? 6.82 -4.602 -17.5 1 59.56 10 THR B O 1
ATOM 1730 N N . LEU B 1 11 ? 8.352 -5.426 -18.906 1 59.53 11 LEU B N 1
ATOM 1731 C CA . LEU B 1 11 ? 7.426 -5.254 -20.016 1 59.53 11 LEU B CA 1
ATOM 1732 C C . LEU B 1 11 ? 6.199 -6.141 -19.844 1 59.53 11 LEU B C 1
ATOM 1734 O O . LEU B 1 11 ? 5.078 -5.719 -20.141 1 59.53 11 LEU B O 1
ATOM 1738 N N . ALA B 1 12 ? 6.504 -7.191 -19.328 1 60.66 12 ALA B N 1
ATOM 1739 C CA . ALA B 1 12 ? 5.387 -8.109 -19.109 1 60.66 12 ALA B CA 1
ATOM 1740 C C . ALA B 1 12 ? 4.449 -7.57 -18.031 1 60.66 12 ALA B C 1
ATOM 1742 O O . ALA B 1 12 ? 3.225 -7.656 -18.172 1 60.66 12 ALA B O 1
ATOM 1743 N N . LEU B 1 13 ? 5.078 -6.918 -17.078 1 62.81 13 LEU B N 1
ATOM 1744 C CA . LEU B 1 13 ? 4.281 -6.398 -15.969 1 62.81 13 LEU B CA 1
ATOM 1745 C C . LEU B 1 13 ? 3.348 -5.289 -16.453 1 62.81 13 LEU B C 1
ATOM 1747 O O . LEU B 1 13 ? 2.176 -5.254 -16.062 1 62.81 13 LEU B O 1
ATOM 1751 N N . ILE B 1 14 ? 3.898 -4.508 -17.25 1 62.72 14 ILE B N 1
ATOM 1752 C CA . ILE B 1 14 ? 3.107 -3.383 -17.719 1 62.72 14 ILE B CA 1
ATOM 1753 C C . ILE B 1 14 ? 2.033 -3.883 -18.688 1 62.72 14 ILE B C 1
ATOM 1755 O O . ILE B 1 14 ? 0.876 -3.461 -18.609 1 62.72 14 ILE B O 1
ATOM 1759 N N . LEU B 1 15 ? 2.447 -4.789 -19.438 1 64.75 15 LEU B N 1
ATOM 1760 C CA . LEU B 1 15 ? 1.542 -5.277 -20.469 1 64.75 15 LEU B CA 1
ATOM 1761 C C . LEU B 1 15 ? 0.499 -6.219 -19.875 1 64.75 15 LEU B C 1
ATOM 1763 O O . LEU B 1 15 ? -0.65 -6.242 -20.328 1 64.75 15 LEU B O 1
ATOM 1767 N N . PHE B 1 16 ? 0.846 -6.809 -18.781 1 76.56 16 PHE B N 1
ATOM 1768 C CA . PHE B 1 16 ? -0.014 -7.867 -18.281 1 76.56 16 PHE B CA 1
ATOM 1769 C C . PHE B 1 16 ? -0.948 -7.336 -17.203 1 76.56 16 PHE B C 1
ATOM 1771 O O . PHE B 1 16 ? -1.946 -7.973 -16.859 1 76.56 16 PHE B O 1
ATOM 1778 N N . SER B 1 17 ? -0.784 -6.102 -16.828 1 83.44 17 SER B N 1
ATOM 1779 C CA . SER B 1 17 ? -1.551 -5.605 -15.695 1 83.44 17 SER B CA 1
ATOM 1780 C C . SER B 1 17 ? -3.037 -5.523 -16.016 1 83.44 17 SER B C 1
ATOM 1782 O O . SER B 1 17 ? -3.871 -6.066 -15.297 1 83.44 17 SER B O 1
ATOM 1784 N N . PRO B 1 18 ? -3.348 -4.965 -17.188 1 83.62 18 PRO B N 1
ATOM 1785 C CA . PRO B 1 18 ? -4.781 -4.918 -17.484 1 83.62 18 PRO B CA 1
ATOM 1786 C C . PRO B 1 18 ? -5.391 -6.305 -17.672 1 83.62 18 PRO B C 1
ATOM 1788 O O . PRO B 1 18 ? -6.543 -6.531 -17.281 1 83.62 18 PRO B O 1
ATOM 1791 N N . VAL B 1 19 ? -4.664 -7.211 -18.203 1 84.81 19 VAL B N 1
ATOM 1792 C CA . VAL B 1 19 ? -5.141 -8.57 -18.438 1 84.81 19 VAL B CA 1
ATOM 1793 C C . VAL B 1 19 ? -5.344 -9.273 -17.094 1 84.81 19 VAL B C 1
ATOM 1795 O O . VAL B 1 19 ? -6.32 -10.008 -16.906 1 84.81 19 VAL B O 1
ATOM 1798 N N . CYS B 1 20 ? -4.52 -9.047 -16.188 1 90 20 CYS B N 1
ATOM 1799 C CA . CYS B 1 20 ? -4.625 -9.664 -14.875 1 90 20 CYS B CA 1
ATOM 1800 C C . CYS B 1 20 ? -5.828 -9.125 -14.109 1 90 20 CYS B C 1
ATOM 1802 O O . CYS B 1 20 ? -6.496 -9.867 -13.391 1 90 20 CYS B O 1
ATOM 1804 N N . PHE B 1 21 ? -6.051 -7.84 -14.328 1 91.5 21 PHE B N 1
ATOM 1805 C CA . PHE B 1 21 ? -7.246 -7.266 -13.719 1 91.5 21 PHE B CA 1
ATOM 1806 C C . PHE B 1 21 ? -8.508 -7.906 -14.289 1 91.5 21 PHE B C 1
ATOM 1808 O O . PHE B 1 21 ? -9.414 -8.273 -13.539 1 91.5 21 PHE B O 1
ATOM 1815 N N . LEU B 1 22 ? -8.523 -8.07 -15.547 1 89.5 22 LEU B N 1
ATOM 1816 C CA . LEU B 1 22 ? -9.672 -8.695 -16.188 1 89.5 22 LEU B CA 1
ATOM 1817 C C . LEU B 1 22 ? -9.805 -10.156 -15.758 1 89.5 22 LEU B C 1
ATOM 1819 O O . LEU B 1 22 ? -10.914 -10.648 -15.57 1 89.5 22 LEU B O 1
ATOM 1823 N N . ALA B 1 23 ? -8.711 -10.797 -15.68 1 91 23 ALA B N 1
ATOM 1824 C CA . ALA B 1 23 ? -8.727 -12.211 -15.297 1 91 23 ALA B CA 1
ATOM 1825 C C . ALA B 1 23 ? -9.312 -12.383 -13.898 1 91 23 ALA B C 1
ATOM 1827 O O . ALA B 1 23 ? -10.102 -13.297 -13.664 1 91 23 ALA B O 1
ATOM 1828 N N . THR B 1 24 ? -8.945 -11.523 -12.938 1 94.75 24 THR B N 1
ATOM 1829 C CA . THR B 1 24 ? -9.469 -11.656 -11.586 1 94.75 24 THR B CA 1
ATOM 1830 C C . THR B 1 24 ? -10.945 -11.273 -11.531 1 94.75 24 THR B C 1
ATOM 1832 O O . THR B 1 24 ? -11.711 -11.844 -10.75 1 94.75 24 THR B O 1
ATOM 1835 N N . ALA B 1 25 ? -11.289 -10.312 -12.375 1 93.38 25 ALA B N 1
ATOM 1836 C CA . ALA B 1 25 ? -12.711 -10 -12.492 1 93.38 25 ALA B CA 1
ATOM 1837 C C . ALA B 1 25 ? -13.5 -11.195 -13.031 1 93.38 25 ALA B C 1
ATOM 1839 O O . ALA B 1 25 ? -14.594 -11.492 -12.555 1 93.38 25 ALA B O 1
ATOM 1840 N N . ALA B 1 26 ? -12.914 -11.836 -13.984 1 91.19 26 ALA B N 1
ATOM 1841 C CA . ALA B 1 26 ? -13.547 -13.031 -14.547 1 91.19 26 ALA B CA 1
ATOM 1842 C C . ALA B 1 26 ? -13.672 -14.133 -13.508 1 91.19 26 ALA B C 1
ATOM 1844 O O . ALA B 1 26 ? -14.711 -14.789 -13.406 1 91.19 26 ALA B O 1
ATOM 1845 N N . ILE B 1 27 ? -12.68 -14.328 -12.766 1 92.5 27 ILE B N 1
ATOM 1846 C CA . ILE B 1 27 ? -12.703 -15.336 -11.711 1 92.5 27 ILE B CA 1
ATOM 1847 C C . ILE B 1 27 ? -13.797 -15 -10.703 1 92.5 27 ILE B C 1
ATOM 1849 O O . ILE B 1 27 ? -14.523 -15.891 -10.25 1 92.5 27 ILE B O 1
ATOM 1853 N N . GLN B 1 28 ? -13.906 -13.75 -10.352 1 93.81 28 GLN B N 1
ATOM 1854 C CA . GLN B 1 28 ? -14.938 -13.312 -9.414 1 93.81 28 GLN B CA 1
ATOM 1855 C C . GLN B 1 28 ? -16.328 -13.602 -9.953 1 93.81 28 GLN B C 1
ATOM 1857 O O . GLN B 1 28 ? -17.219 -14.016 -9.211 1 93.81 28 GLN B O 1
ATOM 1862 N N . GLN B 1 29 ? -16.484 -13.477 -11.234 1 89.19 29 GLN B N 1
ATOM 1863 C CA . GLN B 1 29 ? -17.797 -13.664 -11.852 1 89.19 29 GLN B CA 1
ATOM 1864 C C . GLN B 1 29 ? -18.156 -15.141 -11.938 1 89.19 29 GLN B C 1
ATOM 1866 O O . GLN B 1 29 ? -19.328 -15.5 -12 1 89.19 29 GLN B O 1
ATOM 1871 N N . LEU B 1 30 ? -17.141 -15.977 -11.938 1 89.75 30 LEU B N 1
ATOM 1872 C CA . LEU B 1 30 ? -17.359 -17.422 -12.016 1 89.75 30 LEU B CA 1
ATOM 1873 C C . LEU B 1 30 ? -17.938 -17.953 -10.703 1 89.75 30 LEU B C 1
ATOM 1875 O O . LEU B 1 30 ? -18.375 -19.094 -10.633 1 89.75 30 LEU B O 1
ATOM 1879 N N . GLN B 1 31 ? -17.953 -17.188 -9.625 1 90.62 31 GLN B N 1
ATOM 1880 C CA . GLN B 1 31 ? -18.531 -17.484 -8.312 1 90.62 31 GLN B CA 1
ATOM 1881 C C . GLN B 1 31 ? -17.906 -18.75 -7.723 1 90.62 31 GLN B C 1
ATOM 1883 O O . GLN B 1 31 ? -18.594 -19.547 -7.09 1 90.62 31 GLN B O 1
ATOM 1888 N N . LEU B 1 32 ? -16.641 -18.938 -8.094 1 90.12 32 LEU B N 1
ATOM 1889 C CA . LEU B 1 32 ? -15.914 -20.078 -7.559 1 90.12 32 LEU B CA 1
ATOM 1890 C C . LEU B 1 32 ? -15.812 -20 -6.039 1 90.12 32 LEU B C 1
ATOM 1892 O O . LEU B 1 32 ? -15.898 -21.016 -5.352 1 90.12 32 LEU B O 1
ATOM 1896 N N . VAL B 1 33 ? -15.633 -18.828 -5.516 1 91.94 33 VAL B N 1
ATOM 1897 C CA . VAL B 1 33 ? -15.5 -18.609 -4.074 1 91.94 33 VAL B CA 1
ATOM 1898 C C . VAL B 1 33 ? -16.812 -18.984 -3.383 1 91.94 33 VAL B C 1
ATOM 1900 O O . VAL B 1 33 ? -16.812 -19.703 -2.373 1 91.94 33 VAL B O 1
ATOM 1903 N N . GLU B 1 34 ? -17.922 -18.594 -3.912 1 91.06 34 GLU B N 1
ATOM 1904 C CA . GLU B 1 34 ? -19.25 -18.844 -3.348 1 91.06 34 GLU B CA 1
ATOM 1905 C C . GLU B 1 34 ? -19.578 -20.344 -3.404 1 91.06 34 GLU B C 1
ATOM 1907 O O . GLU B 1 34 ? -20.203 -20.875 -2.486 1 91.06 34 GLU B O 1
ATOM 1912 N N . ASP B 1 35 ? -19.078 -20.984 -4.453 1 92.25 35 ASP B N 1
ATOM 1913 C CA . ASP B 1 35 ? -19.5 -22.359 -4.691 1 92.25 35 ASP B CA 1
ATOM 1914 C C . ASP B 1 35 ? -18.594 -23.344 -3.953 1 92.25 35 ASP B C 1
ATOM 1916 O O . ASP B 1 35 ? -19.062 -24.391 -3.48 1 92.25 35 ASP B O 1
ATOM 1920 N N . PHE B 1 36 ? -17.344 -22.953 -3.812 1 91.56 36 PHE B N 1
ATOM 1921 C CA . PHE B 1 36 ? -16.422 -23.984 -3.336 1 91.56 36 PHE B CA 1
ATOM 1922 C C . PHE B 1 36 ? -15.789 -23.578 -2.016 1 91.56 36 PHE B C 1
ATOM 1924 O O . PHE B 1 36 ? -15.453 -24.422 -1.19 1 91.56 36 PHE B O 1
ATOM 1931 N N . VAL B 1 37 ? -15.609 -22.344 -1.73 1 92.25 37 VAL B N 1
ATOM 1932 C CA . VAL B 1 37 ? -14.828 -21.922 -0.573 1 92.25 37 VAL B CA 1
ATOM 1933 C C . VAL B 1 37 ? -15.766 -21.562 0.578 1 92.25 37 VAL B C 1
ATOM 1935 O O . VAL B 1 37 ? -15.555 -21.984 1.717 1 92.25 37 VAL B O 1
ATOM 1938 N N . LEU B 1 38 ? -16.844 -20.891 0.244 1 92.31 38 LEU B N 1
ATOM 1939 C CA . LEU B 1 38 ? -17.719 -20.359 1.281 1 92.31 38 LEU B CA 1
ATOM 1940 C C . LEU B 1 38 ? -18.422 -21.484 2.027 1 92.31 38 LEU B C 1
ATOM 1942 O O . LEU B 1 38 ? -18.578 -21.422 3.248 1 92.31 38 LEU B O 1
ATOM 1946 N N . PRO B 1 39 ? -18.859 -22.5 1.319 1 92.19 39 PRO B N 1
ATOM 1947 C CA . PRO B 1 39 ? -19.5 -23.594 2.059 1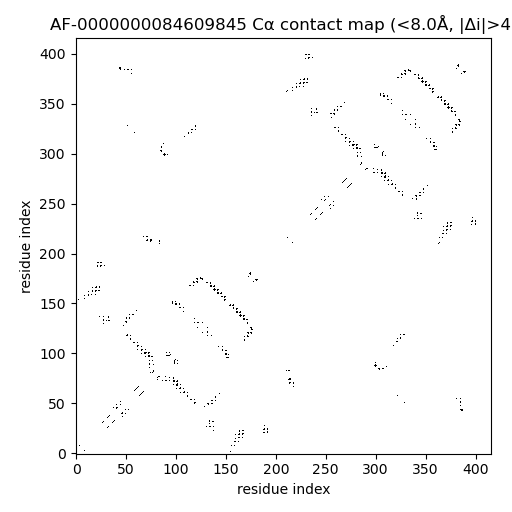 92.19 39 PRO B CA 1
ATOM 1948 C C . PRO B 1 39 ? -18.594 -24.188 3.131 1 92.19 39 PRO B C 1
ATOM 1950 O O . PRO B 1 39 ? -19.062 -24.609 4.191 1 92.19 39 PRO B O 1
ATOM 1953 N N . ILE B 1 40 ? -17.344 -24.234 2.93 1 91.19 40 ILE B N 1
ATOM 1954 C CA . ILE B 1 40 ? -16.375 -24.75 3.902 1 91.19 40 ILE B CA 1
ATOM 1955 C C . ILE B 1 40 ? -16.219 -23.75 5.043 1 91.19 40 ILE B C 1
ATOM 1957 O O . ILE B 1 40 ? -16.281 -24.125 6.219 1 91.19 40 ILE B O 1
ATOM 1961 N N . LEU B 1 41 ? -16.109 -22.469 4.695 1 90.94 41 LEU B N 1
ATOM 1962 C CA . LEU B 1 41 ? -15.852 -21.422 5.684 1 90.94 41 LEU B CA 1
ATOM 1963 C C . LEU B 1 41 ? -17.094 -21.172 6.543 1 90.94 41 LEU B C 1
ATOM 1965 O O . LEU B 1 41 ? -16.969 -20.781 7.707 1 90.94 41 LEU B O 1
ATOM 1969 N N . HIS B 1 42 ? -18.219 -21.469 6.02 1 88.81 42 HIS B N 1
ATOM 1970 C CA . HIS B 1 42 ? -19.469 -21.172 6.707 1 88.81 42 HIS B CA 1
ATOM 1971 C C . HIS B 1 42 ? -19.688 -22.109 7.887 1 88.81 42 HIS B C 1
ATOM 1973 O O . HIS B 1 42 ? -20.469 -21.812 8.789 1 88.81 42 HIS B O 1
ATOM 1979 N N . TYR B 1 43 ? -18.969 -23.219 7.84 1 90.19 43 TYR B N 1
ATOM 1980 C CA . TYR B 1 43 ? -19.031 -24.125 8.977 1 90.19 43 TYR B CA 1
ATOM 1981 C C . TYR B 1 43 ? -18.438 -23.484 10.227 1 90.19 43 TYR B C 1
ATOM 1983 O O . TYR B 1 43 ? -18.859 -23.766 11.344 1 90.19 43 TYR B O 1
ATOM 1991 N N . PHE B 1 44 ? -17.609 -22.531 10.047 1 92.12 44 PHE B N 1
ATOM 1992 C CA . PHE B 1 44 ? -16.844 -22 11.172 1 92.12 44 PHE B CA 1
ATOM 1993 C C . PHE B 1 44 ? -17.109 -20.516 11.359 1 92.12 44 PHE B C 1
ATOM 1995 O O . PHE B 1 44 ? -16.969 -20 12.469 1 92.12 44 PHE B O 1
ATOM 2002 N N . PHE B 1 45 ? -17.469 -19.766 10.242 1 93.25 45 PHE B N 1
ATOM 2003 C CA . PHE B 1 45 ? -17.516 -18.312 10.312 1 93.25 45 PHE B CA 1
ATOM 2004 C C . PHE B 1 45 ? -18.781 -17.781 9.641 1 93.25 45 PHE B C 1
ATOM 2006 O O . PHE B 1 45 ? -19.328 -18.422 8.742 1 93.25 45 PHE B O 1
ATOM 2013 N N . LEU B 1 46 ? -19.156 -16.609 10.102 1 91.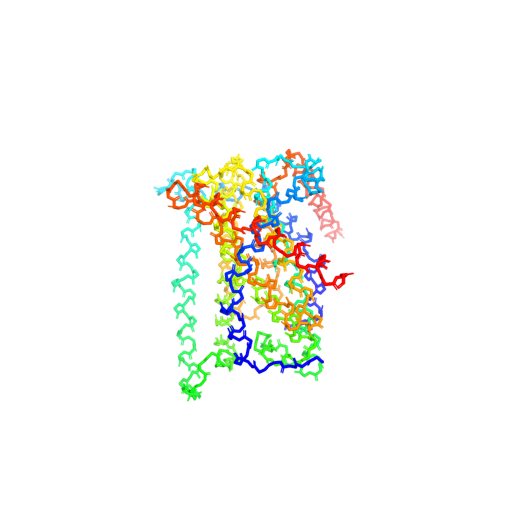31 46 LEU B N 1
ATOM 2014 C CA . LEU B 1 46 ? -20.234 -15.906 9.438 1 91.31 46 LEU B CA 1
ATOM 2015 C C . LEU B 1 46 ? -19.766 -15.289 8.125 1 91.31 46 LEU B C 1
ATOM 2017 O O . LEU B 1 46 ? -18.594 -14.891 8.008 1 91.31 46 LEU B O 1
ATOM 2021 N N . ARG B 1 47 ? -20.625 -15.211 7.191 1 87 47 ARG B N 1
ATOM 2022 C CA . ARG B 1 47 ? -20.297 -14.688 5.863 1 87 47 ARG B CA 1
ATOM 2023 C C . ARG B 1 47 ? -19.734 -13.273 5.953 1 87 47 ARG B C 1
ATOM 2025 O O . ARG B 1 47 ? -18.781 -12.938 5.254 1 87 47 ARG B O 1
ATOM 2032 N N . LYS B 1 48 ? -20.297 -12.5 6.805 1 90.38 48 LYS B N 1
ATOM 2033 C CA . LYS B 1 48 ? -19.891 -11.102 6.914 1 90.38 48 LYS B CA 1
ATOM 2034 C C . LYS B 1 48 ? -18.469 -10.977 7.469 1 90.38 48 LYS B C 1
ATOM 2036 O O . LYS B 1 48 ? -17.828 -9.945 7.289 1 90.38 48 LYS B O 1
ATOM 2041 N N . ASP B 1 49 ? -17.953 -12.055 8.086 1 95.56 49 ASP B N 1
ATOM 2042 C CA . ASP B 1 49 ? -16.672 -12 8.758 1 95.56 49 ASP B CA 1
ATOM 2043 C C . ASP B 1 49 ? -15.57 -12.617 7.895 1 95.56 49 ASP B C 1
ATOM 2045 O O . ASP B 1 49 ? -14.383 -12.539 8.234 1 95.56 49 ASP B O 1
ATOM 2049 N N . VAL B 1 50 ? -15.969 -13.133 6.727 1 96.19 50 VAL B N 1
ATOM 2050 C CA . VAL B 1 50 ? -15.031 -13.891 5.91 1 96.19 50 VAL B CA 1
ATOM 2051 C C . VAL B 1 50 ? -13.883 -12.992 5.465 1 96.19 50 VAL B C 1
ATOM 2053 O O . VAL B 1 50 ? -12.711 -13.383 5.539 1 96.19 50 VAL B O 1
ATOM 2056 N N . PRO B 1 51 ? -14.156 -11.75 5.035 1 97.69 51 PRO B N 1
ATOM 2057 C CA . PRO B 1 51 ? -13.016 -10.898 4.664 1 97.69 51 PRO B CA 1
ATOM 2058 C C . PRO B 1 51 ? -12.031 -10.703 5.809 1 97.69 51 PRO B C 1
ATOM 2060 O O . PRO B 1 51 ? -10.82 -10.711 5.594 1 97.69 51 PRO B O 1
ATOM 2063 N N . PHE B 1 52 ? -12.484 -10.609 7.008 1 97.81 52 PHE B N 1
ATOM 2064 C CA . PHE B 1 52 ? -11.625 -10.438 8.172 1 97.81 52 PHE B CA 1
ATOM 2065 C C . PHE B 1 52 ? -10.906 -11.742 8.508 1 97.81 52 PHE B C 1
ATOM 2067 O O . PHE B 1 52 ? -9.766 -11.719 8.992 1 97.81 52 PHE B O 1
ATOM 2074 N N . VAL B 1 53 ? -11.57 -12.82 8.289 1 97.38 53 VAL B N 1
ATOM 2075 C CA . VAL B 1 53 ? -10.922 -14.117 8.453 1 97.38 53 VAL B CA 1
ATOM 2076 C C . VAL B 1 53 ? -9.727 -14.219 7.508 1 97.38 53 VAL B C 1
ATOM 2078 O O . VAL B 1 53 ? -8.68 -14.742 7.887 1 97.38 53 VAL B O 1
ATOM 2081 N N . MET B 1 54 ? -9.891 -13.734 6.266 1 98.25 54 MET B N 1
ATOM 2082 C CA . MET B 1 54 ? -8.789 -13.766 5.309 1 98.25 54 MET B CA 1
ATOM 2083 C C . MET B 1 54 ? -7.625 -12.906 5.793 1 98.25 54 MET B C 1
ATOM 2085 O O . MET B 1 54 ? -6.465 -13.234 5.539 1 98.25 54 MET B O 1
ATOM 2089 N N . ILE B 1 55 ? -7.953 -11.789 6.477 1 98.31 55 ILE B N 1
ATOM 2090 C CA . ILE B 1 55 ? -6.895 -11.008 7.113 1 98.31 55 ILE B CA 1
ATOM 2091 C C . ILE B 1 55 ? -6.145 -11.875 8.117 1 98.31 55 ILE B C 1
ATOM 2093 O O . ILE B 1 55 ? -4.91 -11.875 8.148 1 98.31 55 ILE B O 1
ATOM 2097 N N . GLY B 1 56 ? -6.883 -12.656 8.898 1 97.44 56 GLY B N 1
ATOM 2098 C CA . GLY B 1 56 ? -6.266 -13.57 9.852 1 97.44 56 GLY B CA 1
ATOM 2099 C C . GLY B 1 56 ? -5.398 -14.625 9.195 1 97.44 56 GLY B C 1
ATOM 2100 O O . GLY B 1 56 ? -4.297 -14.914 9.672 1 97.44 56 GLY B O 1
ATOM 2101 N N . VAL B 1 57 ? -5.887 -15.172 8.164 1 97.5 57 VAL B N 1
ATOM 2102 C CA . VAL B 1 57 ? -5.141 -16.188 7.441 1 97.5 57 VAL B CA 1
ATOM 2103 C C . VAL B 1 57 ? -3.844 -15.602 6.895 1 97.5 57 VAL B C 1
ATOM 2105 O O . VAL B 1 57 ? -2.781 -16.219 6.996 1 97.5 57 VAL B O 1
ATOM 2108 N N . MET B 1 58 ? -3.916 -14.422 6.359 1 98.19 58 MET B N 1
ATOM 2109 C CA . MET B 1 58 ? -2.727 -13.781 5.805 1 98.19 58 MET B CA 1
ATOM 2110 C C . MET B 1 58 ? -1.745 -13.406 6.91 1 98.19 58 MET B C 1
ATOM 2112 O O . MET B 1 58 ? -0.531 -13.445 6.707 1 98.19 58 MET B O 1
ATOM 2116 N N . PHE B 1 59 ? -2.295 -13.047 8.078 1 97.44 59 PHE B N 1
ATOM 2117 C CA . PHE B 1 59 ? -1.441 -12.805 9.234 1 97.44 59 PHE B CA 1
ATOM 2118 C C . PHE B 1 59 ? -0.637 -14.055 9.586 1 97.44 59 PHE B C 1
ATOM 2120 O O . PHE B 1 59 ? 0.587 -13.992 9.719 1 97.44 59 PHE B O 1
ATOM 2127 N N . VAL B 1 60 ? -1.312 -15.172 9.656 1 96.94 60 VAL B N 1
ATOM 2128 C CA . VAL B 1 60 ? -0.644 -16.422 10.008 1 96.94 60 VAL B CA 1
ATOM 2129 C C . VAL B 1 60 ? 0.345 -16.812 8.914 1 96.94 60 VAL B C 1
ATOM 2131 O O . VAL B 1 60 ? 1.479 -17.203 9.195 1 96.94 60 VAL B O 1
ATOM 2134 N N . TRP B 1 61 ? -0.09 -16.656 7.664 1 97.94 61 TRP B N 1
ATOM 2135 C CA . TRP B 1 61 ? 0.752 -17.031 6.535 1 97.94 61 TRP B CA 1
ATOM 2136 C C . TRP B 1 61 ? 2.033 -16.203 6.508 1 97.94 61 TRP B C 1
ATOM 2138 O O . TRP B 1 61 ? 3.131 -16.75 6.379 1 97.94 61 TRP B O 1
ATOM 2148 N N . THR B 1 62 ? 1.929 -14.922 6.688 1 97.38 62 THR B N 1
ATOM 2149 C CA . THR B 1 62 ? 3.049 -14.008 6.504 1 97.38 62 THR B CA 1
ATOM 2150 C C . THR B 1 62 ? 3.924 -13.969 7.754 1 97.38 62 THR B C 1
ATOM 2152 O O . THR B 1 62 ? 5.145 -14.094 7.668 1 97.38 62 THR B O 1
ATOM 2155 N N . TYR B 1 63 ? 3.346 -13.922 8.914 1 96.25 63 TYR B N 1
ATOM 2156 C CA . TYR B 1 63 ? 4.109 -13.562 10.109 1 96.25 63 TYR B CA 1
ATOM 2157 C C . TYR B 1 63 ? 4.457 -14.805 10.922 1 96.25 63 TYR B C 1
ATOM 2159 O O . TYR B 1 63 ? 5.199 -14.727 11.906 1 96.25 63 TYR B O 1
ATOM 2167 N N . VAL B 1 64 ? 3.904 -15.891 10.562 1 95.31 64 VAL B N 1
ATOM 2168 C CA . VAL B 1 64 ? 4.254 -17.109 11.281 1 95.31 64 VAL B CA 1
ATOM 2169 C C . VAL B 1 64 ? 4.906 -18.109 10.32 1 95.31 64 VAL B C 1
ATOM 2171 O O . VAL B 1 64 ? 6.078 -18.453 10.484 1 95.31 64 VAL B O 1
ATOM 2174 N N . ILE B 1 65 ? 4.172 -18.438 9.219 1 96.31 65 ILE B N 1
ATOM 2175 C CA . ILE B 1 65 ? 4.613 -19.531 8.375 1 96.31 65 ILE B CA 1
ATOM 2176 C C . ILE B 1 65 ? 5.809 -19.094 7.535 1 96.31 65 ILE B C 1
ATOM 2178 O O . ILE B 1 65 ? 6.906 -19.641 7.672 1 96.31 65 ILE B O 1
ATOM 2182 N N . THR B 1 66 ? 5.625 -18.125 6.672 1 96.56 66 THR B N 1
ATOM 2183 C CA . THR B 1 66 ? 6.727 -17.734 5.801 1 96.56 66 THR B CA 1
ATOM 2184 C C . THR B 1 66 ? 7.859 -17.109 6.609 1 96.56 66 THR B C 1
ATOM 2186 O O . THR B 1 66 ? 9.031 -17.203 6.238 1 96.56 66 THR B O 1
ATOM 2189 N N . ALA B 1 67 ? 7.535 -16.438 7.684 1 94.31 67 ALA B N 1
ATOM 2190 C CA . ALA B 1 67 ? 8.57 -15.891 8.562 1 94.31 67 ALA B CA 1
ATOM 2191 C C . ALA B 1 67 ? 9.453 -17 9.117 1 94.31 67 ALA B C 1
ATOM 2193 O O . ALA B 1 67 ? 10.68 -16.891 9.117 1 94.31 67 ALA B O 1
ATOM 2194 N N . SER B 1 68 ? 8.867 -18.031 9.617 1 94.81 68 SER B N 1
ATOM 2195 C CA . SER B 1 68 ? 9.617 -19.172 10.148 1 94.81 68 SER B CA 1
ATOM 2196 C C . SER B 1 68 ? 10.484 -19.812 9.078 1 94.81 68 SER B C 1
ATOM 2198 O O . SER B 1 68 ? 11.648 -20.141 9.328 1 94.81 68 SER B O 1
ATOM 2200 N N . LEU B 1 69 ? 9.891 -19.953 7.906 1 93 69 LEU B N 1
ATOM 2201 C CA . LEU B 1 69 ? 10.648 -20.531 6.805 1 93 69 LEU B CA 1
ATOM 2202 C C . LEU B 1 69 ? 11.844 -19.672 6.441 1 93 69 LEU B C 1
ATOM 2204 O O . LEU B 1 69 ? 12.922 -20.172 6.125 1 93 69 LEU B O 1
ATOM 2208 N N . SER B 1 70 ? 11.594 -18.422 6.438 1 92.38 70 SER B N 1
ATOM 2209 C CA . SER B 1 70 ? 12.664 -17.5 6.102 1 92.38 70 SER B CA 1
ATOM 2210 C C . SER B 1 70 ? 13.797 -17.562 7.121 1 92.38 70 SER B C 1
ATOM 2212 O O . SER B 1 70 ? 14.977 -17.547 6.754 1 92.38 70 SER B O 1
ATOM 2214 N N . VAL B 1 71 ? 13.484 -17.578 8.398 1 88.88 71 VAL B N 1
ATOM 2215 C CA . VAL B 1 71 ? 14.484 -17.656 9.461 1 88.88 71 VAL B CA 1
ATOM 2216 C C . VAL B 1 71 ? 15.266 -18.969 9.32 1 88.88 71 VAL B C 1
ATOM 2218 O O . VAL B 1 71 ? 16.484 -18.984 9.469 1 88.88 71 VAL B O 1
ATOM 2221 N N . LEU B 1 72 ? 14.531 -20.016 9.055 1 87.81 72 LEU B N 1
ATOM 2222 C CA . LEU B 1 72 ? 15.188 -21.297 8.859 1 87.81 72 LEU B CA 1
ATOM 2223 C C . LEU B 1 72 ? 16.125 -21.25 7.66 1 87.81 72 LEU B C 1
ATOM 2225 O O . LEU B 1 72 ? 17.25 -21.781 7.723 1 87.81 72 LEU B O 1
ATOM 2229 N N . ALA B 1 73 ? 15.703 -20.672 6.598 1 87 73 ALA B N 1
ATOM 2230 C CA . ALA B 1 73 ? 16.516 -20.547 5.395 1 87 73 ALA B CA 1
ATOM 2231 C C . ALA B 1 73 ? 17.781 -19.719 5.66 1 87 73 ALA B C 1
ATOM 2233 O O . ALA B 1 73 ? 18.859 -20.062 5.203 1 87 73 ALA B O 1
ATOM 2234 N N . GLN B 1 74 ? 17.609 -18.641 6.336 1 83.75 74 GLN B N 1
ATOM 2235 C CA . GLN B 1 74 ? 18.75 -17.781 6.652 1 83.75 74 GLN B CA 1
ATOM 2236 C C . GLN B 1 74 ? 19.734 -18.484 7.57 1 83.75 74 GLN B C 1
ATOM 2238 O O . GLN B 1 74 ? 20.953 -18.328 7.414 1 83.75 74 GLN B O 1
ATOM 2243 N N . SER B 1 75 ? 19.25 -19.188 8.516 1 81.69 75 SER B N 1
ATOM 2244 C CA . SER B 1 75 ? 20.109 -19.938 9.438 1 81.69 75 SER B CA 1
ATOM 2245 C C . SER B 1 75 ? 20.875 -21.031 8.711 1 81.69 75 SER B C 1
ATOM 2247 O O . SER B 1 75 ? 22.062 -21.266 9 1 81.69 75 SER B O 1
ATOM 2249 N N . ALA B 1 76 ? 20.25 -21.656 7.859 1 79.88 76 ALA B N 1
ATOM 2250 C CA . ALA B 1 76 ? 20.875 -22.719 7.086 1 79.88 76 ALA B CA 1
ATOM 2251 C C . ALA B 1 76 ? 21.938 -22.156 6.141 1 79.88 76 ALA B C 1
ATOM 2253 O O . ALA B 1 76 ? 22.938 -22.812 5.855 1 79.88 76 ALA B O 1
ATOM 2254 N N . GLY B 1 77 ? 21.562 -20.984 5.57 1 71.56 77 GLY B N 1
ATOM 2255 C CA . GLY B 1 77 ? 22.531 -20.328 4.703 1 71.56 77 GLY B CA 1
ATOM 2256 C C . GLY B 1 77 ? 23.781 -19.891 5.434 1 71.56 77 GLY B C 1
ATOM 2257 O O . GLY B 1 77 ? 24.875 -19.891 4.855 1 71.56 77 GLY B O 1
ATOM 2258 N N . LEU B 1 78 ? 23.578 -19.25 6.684 1 60.53 78 LEU B N 1
ATOM 2259 C CA . LEU B 1 78 ? 24.703 -18.828 7.508 1 60.53 78 LEU B CA 1
ATOM 2260 C C . LEU B 1 78 ? 25.578 -20.016 7.879 1 60.53 78 LEU B C 1
ATOM 2262 O O . LEU B 1 78 ? 26.797 -19.891 7.969 1 60.53 78 LEU B O 1
ATOM 2266 N N . LYS B 1 79 ? 25.016 -21.031 8.203 1 56.84 79 LYS B N 1
ATOM 2267 C CA . LYS B 1 79 ? 25.812 -22.203 8.602 1 56.84 79 LYS B CA 1
ATOM 2268 C C . LYS B 1 79 ? 26.719 -22.656 7.473 1 56.84 79 LYS B C 1
ATOM 2270 O O . LYS B 1 79 ? 27.797 -23.203 7.723 1 56.84 79 LYS B O 1
ATOM 2275 N N . ASP B 1 80 ? 26.234 -22.453 6.25 1 51.28 80 ASP B N 1
ATOM 2276 C CA . ASP B 1 80 ? 27.141 -22.875 5.191 1 51.28 80 ASP B CA 1
ATOM 2277 C C . ASP B 1 80 ? 28.188 -21.812 4.883 1 51.28 80 ASP B C 1
ATOM 2279 O O . ASP B 1 80 ? 29.172 -22.062 4.191 1 51.28 80 ASP B O 1
ATOM 2283 N N . GLY B 1 81 ? 28.047 -20.344 5.523 1 48.62 81 GLY B N 1
ATOM 2284 C CA . GLY B 1 81 ? 28.984 -19.25 5.398 1 48.62 81 GLY B CA 1
ATOM 2285 C C . GLY B 1 81 ? 28.766 -18.156 6.43 1 48.62 81 GLY B C 1
ATOM 2286 O O . GLY B 1 81 ? 28.328 -17.047 6.098 1 48.62 81 GLY B O 1
ATOM 2287 N N . TYR B 1 82 ? 28.469 -18.344 7.684 1 43.78 82 TYR B N 1
ATOM 2288 C CA . TYR B 1 82 ? 28.062 -17.469 8.781 1 43.78 82 TYR B CA 1
ATOM 2289 C C . TYR B 1 82 ? 29.109 -16.391 9.039 1 43.78 82 TYR B C 1
ATOM 2291 O O . TYR B 1 82 ? 30.219 -16.688 9.477 1 43.78 82 TYR B O 1
ATOM 2299 N N . ASP B 1 83 ? 29.406 -15.484 8.156 1 40.81 83 ASP B N 1
ATOM 2300 C CA . ASP B 1 83 ? 30.141 -14.453 8.875 1 40.81 83 ASP B CA 1
ATOM 2301 C C . ASP B 1 83 ? 29.203 -13.578 9.711 1 40.81 83 ASP B C 1
ATOM 2303 O O . ASP B 1 83 ? 28.266 -12.977 9.172 1 40.81 83 ASP B O 1
ATOM 2307 N N . ASN B 1 84 ? 28.859 -13.875 10.992 1 40.28 84 ASN B N 1
ATOM 2308 C CA . ASN B 1 84 ? 28.047 -13.32 12.062 1 40.28 84 ASN B CA 1
ATOM 2309 C C . ASN B 1 84 ? 28.031 -11.789 12.023 1 40.28 84 ASN B C 1
ATOM 2311 O O . ASN B 1 84 ? 27.281 -11.148 12.758 1 40.28 84 ASN B O 1
ATOM 2315 N N . ASN B 1 85 ? 28.859 -11.172 11.445 1 43.44 85 ASN B N 1
ATOM 2316 C CA . ASN B 1 85 ? 29.109 -9.773 11.766 1 43.44 85 ASN B CA 1
ATOM 2317 C C . ASN B 1 85 ? 28.125 -8.852 11.023 1 43.44 85 ASN B C 1
ATOM 2319 O O . ASN B 1 85 ? 28.031 -7.668 11.336 1 43.44 85 ASN B O 1
ATOM 2323 N N . GLU B 1 86 ? 27.766 -9.078 9.789 1 39.41 86 GLU B N 1
ATOM 2324 C CA . GLU B 1 86 ? 26.844 -8.133 9.172 1 39.41 86 GLU B CA 1
ATOM 2325 C C . GLU B 1 86 ? 25.562 -8.828 8.703 1 39.41 86 GLU B C 1
ATOM 2327 O O . GLU B 1 86 ? 25.375 -9.031 7.504 1 39.41 86 GLU B O 1
ATOM 2332 N N . PRO B 1 87 ? 24.625 -9.281 9.625 1 39.72 87 PRO B N 1
ATOM 2333 C CA . PRO B 1 87 ? 23.469 -10.148 9.375 1 39.72 87 PRO B CA 1
ATOM 2334 C C . PRO B 1 87 ? 22.594 -9.633 8.242 1 39.72 87 PRO B C 1
ATOM 2336 O O . PRO B 1 87 ? 22.062 -10.43 7.457 1 39.72 87 PRO B O 1
ATOM 2339 N N . ARG B 1 88 ? 22.156 -8.445 8.195 1 41.41 88 ARG B N 1
ATOM 2340 C CA . ARG B 1 88 ? 21.234 -7.941 7.18 1 41.41 88 ARG B CA 1
ATOM 2341 C C . ARG B 1 88 ? 21.844 -8.055 5.785 1 41.41 88 ARG B C 1
ATOM 2343 O O . ARG B 1 88 ? 21.141 -8.289 4.805 1 41.41 88 ARG B O 1
ATOM 2350 N N . LEU B 1 89 ? 23.062 -7.758 5.652 1 43.28 89 LEU B N 1
ATOM 2351 C CA . LEU B 1 89 ? 23.828 -7.977 4.43 1 43.28 89 LEU B CA 1
ATOM 2352 C C . LEU B 1 89 ? 23.734 -9.438 3.99 1 43.28 89 LEU B C 1
ATOM 2354 O O . LEU B 1 89 ? 23.734 -9.727 2.791 1 43.28 89 LEU B O 1
ATOM 2358 N N . TYR B 1 90 ? 23.469 -10.297 4.93 1 43.53 90 TYR B N 1
ATOM 2359 C CA . TYR B 1 90 ? 23.5 -11.727 4.648 1 43.53 90 TYR B CA 1
ATOM 2360 C C . TYR B 1 90 ? 22.234 -12.156 3.896 1 43.53 90 TYR B C 1
ATOM 2362 O O . TYR B 1 90 ? 22.297 -13.047 3.041 1 43.53 90 TYR B O 1
ATOM 2370 N N . LYS B 1 91 ? 21.141 -11.602 4.145 1 48.09 91 LYS B N 1
ATOM 2371 C CA . LYS B 1 91 ? 19.953 -11.945 3.357 1 48.09 91 LYS B CA 1
ATOM 2372 C C . LYS B 1 91 ? 20.234 -11.836 1.863 1 48.09 91 LYS B C 1
ATOM 2374 O O . LYS B 1 91 ? 19.797 -12.672 1.075 1 48.09 91 LYS B O 1
ATOM 2379 N N . SER B 1 92 ? 21.016 -10.797 1.502 1 49.41 92 SER B N 1
ATOM 2380 C CA . SER B 1 92 ? 21.391 -10.547 0.114 1 49.41 92 SER B CA 1
ATOM 2381 C C . SER B 1 92 ? 22.375 -11.594 -0.387 1 49.41 92 SER B C 1
ATOM 2383 O O . SER B 1 92 ? 22.562 -11.75 -1.596 1 49.41 92 SER B O 1
ATOM 2385 N N . MET B 1 93 ? 22.797 -12.422 0.65 1 51.78 93 MET B N 1
ATOM 2386 C CA . MET B 1 93 ? 23.859 -13.352 0.241 1 51.78 93 MET B CA 1
ATOM 2387 C C . MET B 1 93 ? 23.297 -14.75 0.031 1 51.78 93 MET B C 1
ATOM 2389 O O . MET B 1 93 ? 24 -15.633 -0.475 1 51.78 93 MET B O 1
ATOM 2393 N N . LEU B 1 94 ? 22.047 -14.969 0.503 1 58.38 94 LEU B N 1
ATOM 2394 C CA . LEU B 1 94 ? 21.469 -16.281 0.307 1 58.38 94 LEU B CA 1
ATOM 2395 C C . LEU B 1 94 ? 21.25 -16.578 -1.176 1 58.38 94 LEU B C 1
ATOM 2397 O O . LEU B 1 94 ? 20.734 -15.719 -1.904 1 58.38 94 LEU B O 1
ATOM 2401 N N . LYS B 1 95 ? 21.875 -17.562 -1.685 1 65.75 95 LYS B N 1
ATOM 2402 C CA . LYS B 1 95 ? 21.75 -17.922 -3.094 1 65.75 95 LYS B CA 1
ATOM 2403 C C . LYS B 1 95 ? 20.844 -19.141 -3.275 1 65.75 95 LYS B C 1
ATOM 2405 O O . LYS B 1 95 ? 20.562 -19.859 -2.314 1 65.75 95 LYS B O 1
ATOM 2410 N N . GLY B 1 96 ? 20.203 -19.312 -4.398 1 78.94 96 GLY B N 1
ATOM 2411 C CA . GLY B 1 96 ? 19.422 -20.484 -4.773 1 78.94 96 GLY B CA 1
ATOM 2412 C C . GLY B 1 96 ? 18.062 -20.547 -4.082 1 78.94 96 GLY B C 1
ATOM 2413 O O . GLY B 1 96 ? 17.375 -19.531 -3.951 1 78.94 96 GLY B O 1
ATOM 2414 N N . ALA B 1 97 ? 17.75 -21.734 -3.633 1 81.88 97 ALA B N 1
ATOM 2415 C CA . ALA B 1 97 ? 16.438 -21.984 -3.047 1 81.88 97 ALA B CA 1
ATOM 2416 C C . ALA B 1 97 ? 16.266 -21.25 -1.726 1 81.88 97 ALA B C 1
ATOM 2418 O O . ALA B 1 97 ? 15.195 -20.719 -1.431 1 81.88 97 ALA B O 1
ATOM 2419 N N . LEU B 1 98 ? 17.312 -21.141 -0.906 1 84.88 98 LEU B N 1
ATOM 2420 C CA . LEU B 1 98 ? 17.25 -20.453 0.378 1 84.88 98 LEU B CA 1
ATOM 2421 C C . LEU B 1 98 ? 17 -18.953 0.182 1 84.88 98 LEU B C 1
ATOM 2423 O O . LEU B 1 98 ? 16.25 -18.344 0.944 1 84.88 98 LEU B O 1
ATOM 2427 N N . GLY B 1 99 ? 17.625 -18.406 -0.794 1 86.38 99 GLY B N 1
ATOM 2428 C CA . GLY B 1 99 ? 17.391 -17 -1.129 1 86.38 99 GLY B CA 1
ATOM 2429 C C . GLY B 1 99 ? 15.969 -16.719 -1.573 1 86.38 99 GLY B C 1
ATOM 2430 O O . GLY B 1 99 ? 15.406 -15.68 -1.229 1 86.38 99 GLY B O 1
ATOM 2431 N N . ARG B 1 100 ? 15.438 -17.672 -2.289 1 89.69 100 ARG B N 1
ATOM 2432 C CA . ARG B 1 100 ? 14.078 -17.5 -2.781 1 89.69 100 ARG B CA 1
ATOM 2433 C C . ARG B 1 100 ? 13.07 -17.562 -1.639 1 89.69 100 ARG B C 1
ATOM 2435 O O . ARG B 1 100 ? 12.039 -16.891 -1.671 1 89.69 100 ARG B O 1
ATOM 2442 N N . VAL B 1 101 ? 13.367 -18.406 -0.667 1 91.56 101 VAL B N 1
ATOM 2443 C CA . VAL B 1 101 ? 12.484 -18.484 0.496 1 91.56 101 VAL B CA 1
ATOM 2444 C C . VAL B 1 101 ? 12.453 -17.141 1.213 1 91.56 101 VAL B C 1
ATOM 2446 O O . VAL B 1 101 ? 11.383 -16.625 1.545 1 91.56 101 VAL B O 1
ATOM 2449 N N . ALA B 1 102 ? 13.641 -16.594 1.406 1 90.25 102 ALA B N 1
ATOM 2450 C CA . ALA B 1 102 ? 13.727 -15.305 2.076 1 90.25 102 ALA B CA 1
ATOM 2451 C C . ALA B 1 102 ? 13.055 -14.211 1.253 1 90.25 102 ALA B C 1
ATOM 2453 O O . ALA B 1 102 ? 12.359 -13.352 1.802 1 90.25 102 ALA B O 1
ATOM 2454 N N . ALA B 1 103 ? 13.25 -14.258 -0.005 1 89.94 103 ALA B N 1
ATOM 2455 C CA . ALA B 1 103 ? 12.641 -13.266 -0.895 1 89.94 103 ALA B CA 1
ATOM 2456 C C . ALA B 1 103 ? 11.125 -13.398 -0.905 1 89.94 103 ALA B C 1
ATOM 2458 O O . ALA B 1 103 ? 10.406 -12.391 -0.924 1 89.94 103 ALA B O 1
ATOM 2459 N N . ALA B 1 104 ? 10.672 -14.586 -0.935 1 93.62 104 ALA B N 1
ATOM 2460 C CA . ALA B 1 104 ? 9.234 -14.828 -0.917 1 93.62 104 ALA B CA 1
ATOM 2461 C C . ALA B 1 104 ? 8.594 -14.25 0.345 1 93.62 104 ALA B C 1
ATOM 2463 O O . ALA B 1 104 ? 7.512 -13.664 0.288 1 93.62 104 ALA B O 1
ATOM 2464 N N . HIS B 1 105 ? 9.227 -14.438 1.43 1 94.69 105 HIS B N 1
ATOM 2465 C CA . HIS B 1 105 ? 8.734 -13.875 2.682 1 94.69 105 HIS B CA 1
ATOM 2466 C C . HIS B 1 105 ? 8.703 -12.352 2.623 1 94.69 105 HIS B C 1
ATOM 2468 O O . HIS B 1 105 ? 7.75 -11.727 3.098 1 94.69 105 HIS B O 1
ATOM 2474 N N . GLN B 1 106 ? 9.742 -11.797 2.076 1 93.44 106 GLN B N 1
ATOM 2475 C CA . GLN B 1 106 ? 9.805 -10.344 1.972 1 93.44 106 GLN B CA 1
ATOM 2476 C C . GLN B 1 106 ? 8.648 -9.805 1.141 1 93.44 106 GLN B C 1
ATOM 2478 O O . GLN B 1 106 ? 8.055 -8.773 1.481 1 93.44 106 GLN B O 1
ATOM 2483 N N . VAL B 1 107 ? 8.289 -10.43 0.088 1 93.5 107 VAL B N 1
ATOM 2484 C CA . VAL B 1 107 ? 7.176 -10.023 -0.76 1 93.5 107 VAL B CA 1
ATOM 2485 C C . VAL B 1 107 ? 5.867 -10.102 0.028 1 93.5 107 VAL B C 1
ATOM 2487 O O . VAL B 1 107 ? 5.039 -9.188 -0.041 1 93.5 107 VAL B O 1
ATOM 2490 N N . ALA B 1 108 ? 5.742 -11.18 0.755 1 96.12 108 ALA B N 1
ATOM 2491 C CA . ALA B 1 108 ? 4.551 -11.328 1.587 1 96.12 108 ALA B CA 1
ATOM 2492 C C . ALA B 1 108 ? 4.457 -10.211 2.621 1 96.12 108 ALA B C 1
ATOM 2494 O O . ALA B 1 108 ? 3.377 -9.664 2.857 1 96.12 108 ALA B O 1
ATOM 2495 N N . LEU B 1 109 ? 5.559 -9.875 3.236 1 95.69 109 LEU B N 1
ATOM 2496 C CA . LEU B 1 109 ? 5.617 -8.82 4.242 1 95.69 109 LEU B CA 1
ATOM 2497 C C . LEU B 1 109 ? 5.23 -7.477 3.643 1 95.69 109 LEU B C 1
ATOM 2499 O O . LEU B 1 109 ? 4.539 -6.68 4.281 1 95.69 109 LEU B O 1
ATOM 2503 N N . GLU B 1 110 ? 5.66 -7.273 2.453 1 95.38 110 GLU B N 1
ATOM 2504 C CA . GLU B 1 110 ? 5.449 -5.988 1.789 1 95.38 110 GLU B CA 1
ATOM 2505 C C . GLU B 1 110 ? 3.992 -5.82 1.367 1 95.38 110 GLU B C 1
ATOM 2507 O O . GLU B 1 110 ? 3.471 -4.703 1.354 1 95.38 110 GLU B O 1
ATOM 2512 N N . ASN B 1 111 ? 3.352 -6.859 1.016 1 97 111 ASN B N 1
ATOM 2513 C CA . ASN B 1 111 ? 2.041 -6.758 0.384 1 97 111 ASN B CA 1
ATOM 2514 C C . ASN B 1 111 ? 0.915 -6.938 1.398 1 97 111 ASN B C 1
ATOM 2516 O O . ASN B 1 111 ? -0.192 -6.43 1.199 1 97 111 ASN B O 1
ATOM 2520 N N . SER B 1 112 ? 1.131 -7.547 2.521 1 97.19 112 SER B N 1
ATOM 2521 C CA . SER B 1 112 ? 0.075 -7.898 3.465 1 97.19 112 SER B CA 1
ATOM 2522 C C . SER B 1 112 ? -0.574 -6.652 4.059 1 97.19 112 SER B C 1
ATOM 2524 O O . SER B 1 112 ? -1.801 -6.559 4.129 1 97.19 112 SER B O 1
ATOM 2526 N N . PRO B 1 113 ? 0.215 -5.625 4.434 1 96.69 113 PRO B N 1
ATOM 2527 C CA . PRO B 1 113 ? -0.422 -4.48 5.086 1 96.69 113 PRO B CA 1
ATOM 2528 C C . PRO B 1 113 ? -1.423 -3.766 4.184 1 96.69 113 PRO B C 1
ATOM 2530 O O . PRO B 1 113 ? -2.473 -3.316 4.652 1 96.69 113 PRO B O 1
ATOM 2533 N N . VAL B 1 114 ? -1.076 -3.596 2.91 1 97.12 114 VAL B N 1
ATOM 2534 C CA . VAL B 1 114 ? -1.999 -2.9 2.02 1 97.12 114 VAL B CA 1
ATOM 2535 C C . VAL B 1 114 ? -3.262 -3.738 1.827 1 97.12 114 VAL B C 1
ATOM 2537 O O . VAL B 1 114 ? -4.359 -3.195 1.695 1 97.12 114 VAL B O 1
ATOM 2540 N N . PHE B 1 115 ? -3.113 -5.086 1.809 1 98.69 115 PHE B N 1
ATOM 2541 C CA . PHE B 1 115 ? -4.285 -5.953 1.741 1 98.69 115 PHE B CA 1
ATOM 2542 C C . PHE B 1 115 ? -5.16 -5.777 2.977 1 98.69 115 PHE B C 1
ATOM 2544 O O . PHE B 1 115 ? -6.383 -5.652 2.863 1 98.69 115 PHE B O 1
ATOM 2551 N N . PHE B 1 116 ? -4.566 -5.738 4.191 1 98.5 116 PHE B N 1
ATOM 2552 C CA . PHE B 1 116 ? -5.316 -5.508 5.422 1 98.5 116 PHE B CA 1
ATOM 2553 C C . PHE B 1 116 ? -6.117 -4.215 5.332 1 98.5 116 PHE B C 1
ATOM 2555 O O . PHE B 1 116 ? -7.312 -4.199 5.641 1 98.5 116 PHE B O 1
ATOM 2562 N N . THR B 1 117 ? -5.449 -3.258 4.844 1 98.31 117 THR B N 1
ATOM 2563 C CA . THR B 1 117 ? -6.055 -1.935 4.77 1 98.31 117 THR B CA 1
ATOM 2564 C C . THR B 1 117 ? -7.219 -1.929 3.781 1 98.31 117 THR B C 1
ATOM 2566 O O . THR B 1 117 ? -8.273 -1.364 4.062 1 98.31 117 THR B O 1
ATOM 2569 N N . ALA B 1 118 ? -7.023 -2.566 2.672 1 98.5 118 ALA B N 1
ATOM 2570 C CA . ALA B 1 118 ? -8.055 -2.59 1.641 1 98.5 118 ALA B CA 1
ATOM 2571 C C . ALA B 1 118 ? -9.336 -3.244 2.16 1 98.5 118 ALA B C 1
ATOM 2573 O O . ALA B 1 118 ? -10.438 -2.766 1.892 1 98.5 118 ALA B O 1
ATOM 2574 N N . VAL B 1 119 ? -9.148 -4.309 2.896 1 98.44 119 VAL B N 1
ATOM 2575 C CA . VAL B 1 119 ? -10.297 -5.016 3.445 1 98.44 119 VAL B CA 1
ATOM 2576 C C . VAL B 1 119 ? -11.016 -4.129 4.457 1 98.44 119 VAL B C 1
ATOM 2578 O O . VAL B 1 119 ? -12.25 -4.027 4.441 1 98.44 119 VAL B O 1
ATOM 2581 N N . VAL B 1 120 ? -10.32 -3.432 5.309 1 97.94 120 VAL B N 1
ATOM 2582 C CA . VAL B 1 120 ? -10.906 -2.588 6.344 1 97.94 120 VAL B CA 1
ATOM 2583 C C . VAL B 1 120 ? -11.617 -1.399 5.695 1 97.94 120 VAL B C 1
ATOM 2585 O O . VAL B 1 120 ? -12.758 -1.089 6.043 1 97.94 120 VAL B O 1
ATOM 2588 N N . VAL B 1 121 ? -10.992 -0.794 4.703 1 97.19 121 VAL B N 1
ATOM 2589 C CA . VAL B 1 121 ? -11.57 0.367 4.035 1 97.19 121 VAL B CA 1
ATOM 2590 C C . VAL B 1 121 ? -12.828 -0.047 3.279 1 97.19 121 VAL B C 1
ATOM 2592 O O . VAL B 1 121 ? -13.836 0.667 3.297 1 97.19 121 VAL B O 1
ATOM 2595 N N . ALA B 1 122 ? -12.75 -1.188 2.645 1 97.62 122 ALA B N 1
ATOM 2596 C CA . ALA B 1 122 ? -13.922 -1.694 1.937 1 97.62 122 ALA B CA 1
ATOM 2597 C C . ALA B 1 122 ? -15.078 -1.944 2.9 1 97.62 122 ALA B C 1
ATOM 2599 O O . ALA B 1 122 ? -16.234 -1.722 2.555 1 97.62 122 ALA B O 1
ATOM 2600 N N . THR B 1 123 ? -14.75 -2.408 4.074 1 96.5 123 THR B N 1
ATOM 2601 C CA . THR B 1 123 ? -15.773 -2.67 5.082 1 96.5 123 THR B CA 1
ATOM 2602 C C . THR B 1 123 ? -16.344 -1.363 5.629 1 96.5 123 THR B C 1
ATOM 2604 O O . THR B 1 123 ? -17.562 -1.217 5.758 1 96.5 123 THR B O 1
ATOM 2607 N N . LEU B 1 124 ? -15.523 -0.364 5.863 1 94.44 124 LEU B N 1
ATOM 2608 C CA . LEU B 1 124 ? -15.945 0.922 6.406 1 94.44 124 LEU B CA 1
ATOM 2609 C C . LEU B 1 124 ? -16.812 1.672 5.406 1 94.44 124 LEU B C 1
ATOM 2611 O O . LEU B 1 124 ? -17.734 2.396 5.797 1 94.44 124 LEU B O 1
ATOM 2615 N N . ASN B 1 125 ? -16.516 1.453 4.145 1 94.94 125 ASN B N 1
ATOM 2616 C CA . ASN B 1 125 ? -17.281 2.154 3.121 1 94.94 125 ASN B CA 1
ATOM 2617 C C . ASN B 1 125 ? -18.422 1.296 2.59 1 94.94 125 ASN B C 1
ATOM 2619 O O . ASN B 1 125 ? -18.984 1.591 1.536 1 94.94 125 ASN B O 1
ATOM 2623 N N . LYS B 1 126 ? -18.656 0.152 3.188 1 94.56 126 LYS B N 1
ATOM 2624 C CA . LYS B 1 126 ? -19.844 -0.675 3 1 94.56 126 LYS B CA 1
ATOM 2625 C C . LYS B 1 126 ? -19.906 -1.246 1.586 1 94.56 126 LYS B C 1
ATOM 2627 O O . LYS B 1 126 ? -20.953 -1.257 0.955 1 94.56 126 LYS B O 1
ATOM 2632 N N . VAL B 1 127 ? -18.812 -1.64 1.144 1 96.31 127 VAL B N 1
ATOM 2633 C CA . VAL B 1 127 ? -18.781 -2.375 -0.117 1 96.31 127 VAL B CA 1
ATOM 2634 C C . VAL B 1 127 ? -19.625 -3.643 0.001 1 96.31 127 VAL B C 1
ATOM 2636 O O . VAL B 1 127 ? -19.578 -4.332 1.023 1 96.31 127 VAL B O 1
ATOM 2639 N N . PRO B 1 128 ? -20.406 -3.967 -1.043 1 95.31 128 PRO B N 1
ATOM 2640 C CA . PRO B 1 128 ? -21.234 -5.176 -0.97 1 95.31 128 PRO B CA 1
ATOM 2641 C C . PRO B 1 128 ? -20.422 -6.418 -0.609 1 95.31 128 PRO B C 1
ATOM 2643 O O . PRO B 1 128 ? -19.297 -6.582 -1.07 1 95.31 128 PRO B O 1
ATOM 2646 N N . SER B 1 129 ? -20.984 -7.285 0.17 1 94.25 129 SER B N 1
ATOM 2647 C CA . SER B 1 129 ? -20.312 -8.445 0.744 1 94.25 129 SER B CA 1
ATOM 2648 C C . SER B 1 129 ? -19.797 -9.375 -0.345 1 94.25 129 SER B C 1
ATOM 2650 O O . SER B 1 129 ? -18.734 -9.984 -0.19 1 94.25 129 SER B O 1
ATOM 2652 N N . THR B 1 130 ? -20.531 -9.43 -1.399 1 93.75 130 THR B N 1
ATOM 2653 C CA . THR B 1 130 ? -20.141 -10.32 -2.484 1 93.75 130 THR B CA 1
ATOM 2654 C C . THR B 1 130 ? -18.734 -9.984 -2.994 1 93.75 130 THR B C 1
ATOM 2656 O O . THR B 1 130 ? -17.906 -10.875 -3.182 1 93.75 130 THR B O 1
ATOM 2659 N N . TYR B 1 131 ? -18.469 -8.734 -3.164 1 95.88 131 TYR B N 1
ATOM 2660 C CA . TYR B 1 131 ? -17.188 -8.305 -3.695 1 95.88 131 TYR B CA 1
ATOM 2661 C C . TYR B 1 131 ? -16.094 -8.383 -2.629 1 95.88 131 TYR B C 1
ATOM 2663 O O . TYR B 1 131 ? -14.992 -8.859 -2.896 1 95.88 131 TYR B O 1
ATOM 2671 N N . ARG B 1 132 ? -16.375 -7.961 -1.391 1 97.25 132 ARG B N 1
ATOM 2672 C CA . ARG B 1 132 ? -15.406 -8.023 -0.307 1 97.25 132 ARG B CA 1
ATOM 2673 C C . ARG B 1 132 ? -14.945 -9.461 -0.066 1 97.25 132 ARG B C 1
ATOM 2675 O O . ARG B 1 132 ? -13.75 -9.727 0.034 1 97.25 132 ARG B O 1
ATOM 2682 N N . THR B 1 133 ? -15.953 -10.32 -0.029 1 97.25 133 THR B N 1
ATOM 2683 C CA . THR B 1 133 ? -15.672 -11.719 0.257 1 97.25 133 THR B CA 1
ATOM 2684 C C . THR B 1 133 ? -14.898 -12.359 -0.893 1 97.25 133 THR B C 1
ATOM 2686 O O . THR B 1 133 ? -13.867 -12.992 -0.676 1 97.25 133 THR B O 1
ATOM 2689 N N . SER B 1 134 ? -15.344 -12.195 -2.074 1 97 134 SER B N 1
ATOM 2690 C CA . SER B 1 134 ? -14.727 -12.852 -3.225 1 97 134 SER B CA 1
ATOM 2691 C C . SER B 1 134 ? -13.289 -12.391 -3.412 1 97 134 SER B C 1
ATOM 2693 O O . SER B 1 134 ? -12.375 -13.211 -3.471 1 97 134 SER B O 1
ATOM 2695 N N . PHE B 1 135 ? -13.078 -11.094 -3.445 1 98.25 135 PHE B N 1
ATOM 2696 C CA . PHE B 1 135 ? -11.742 -10.586 -3.76 1 98.25 135 PHE B CA 1
ATOM 2697 C C . PHE B 1 135 ? -10.781 -10.828 -2.604 1 98.25 135 PHE B C 1
ATOM 2699 O O . PHE B 1 135 ? -9.586 -11.031 -2.816 1 98.25 135 PHE B O 1
ATOM 2706 N N . SER B 1 136 ? -11.242 -10.844 -1.335 1 98.62 136 SER B N 1
ATOM 2707 C CA . SER B 1 136 ? -10.359 -11.172 -0.222 1 98.62 136 SER B CA 1
ATOM 2708 C C . SER B 1 136 ? -9.914 -12.633 -0.275 1 98.62 136 SER B C 1
ATOM 2710 O O . SER B 1 136 ? -8.75 -12.945 -0.008 1 98.62 136 SER B O 1
ATOM 2712 N N . VAL B 1 137 ? -10.844 -13.477 -0.63 1 98.25 137 VAL B N 1
ATOM 2713 C CA . VAL B 1 137 ? -10.523 -14.898 -0.708 1 98.25 137 VAL B CA 1
ATOM 2714 C C . VAL B 1 137 ? -9.594 -15.156 -1.891 1 98.25 137 VAL B C 1
ATOM 2716 O O . VAL B 1 137 ? -8.586 -15.859 -1.755 1 98.25 137 VAL B O 1
ATOM 2719 N N . ILE B 1 138 ? -9.953 -14.602 -3.047 1 98.25 138 ILE B N 1
ATOM 2720 C CA . ILE B 1 138 ? -9.125 -14.805 -4.234 1 98.25 138 ILE B CA 1
ATOM 2721 C C . ILE B 1 138 ? -7.711 -14.297 -3.967 1 98.25 138 ILE B C 1
ATOM 2723 O O . ILE B 1 138 ? -6.73 -14.969 -4.301 1 98.25 138 ILE B O 1
ATOM 2727 N N . TYR B 1 139 ? -7.562 -13.102 -3.404 1 98.69 139 TYR B N 1
ATOM 2728 C CA . TYR B 1 139 ? -6.25 -12.578 -3.057 1 98.69 139 TYR B CA 1
ATOM 2729 C C . TYR B 1 139 ? -5.469 -13.57 -2.205 1 98.69 139 TYR B C 1
ATOM 2731 O O . TYR B 1 139 ? -4.297 -13.844 -2.473 1 98.69 139 TYR B O 1
ATOM 2739 N N . THR B 1 140 ? -6.109 -14.07 -1.135 1 98.62 140 THR B N 1
ATOM 2740 C CA . THR B 1 140 ? -5.465 -14.953 -0.175 1 98.62 140 THR B CA 1
ATOM 2741 C C . THR B 1 140 ? -4.934 -16.203 -0.868 1 98.62 140 THR B C 1
ATOM 2743 O O . THR B 1 140 ? -3.781 -16.594 -0.668 1 98.62 140 THR B O 1
ATOM 2746 N N . ILE B 1 141 ? -5.742 -16.766 -1.704 1 98.06 141 ILE B N 1
ATOM 2747 C CA . ILE B 1 141 ? -5.352 -17.969 -2.428 1 98.06 141 ILE B CA 1
ATOM 2748 C C . ILE B 1 141 ? -4.195 -17.656 -3.371 1 98.06 141 ILE B C 1
ATOM 2750 O O . ILE B 1 141 ? -3.207 -18.391 -3.42 1 98.06 141 ILE B O 1
ATOM 2754 N N . LEU B 1 142 ? -4.34 -16.578 -4.105 1 98 142 LEU B N 1
ATOM 2755 C CA . LEU B 1 142 ? -3.312 -16.203 -5.066 1 98 142 LEU B CA 1
ATOM 2756 C C . LEU B 1 142 ? -1.99 -15.914 -4.363 1 98 142 LEU B C 1
ATOM 2758 O O . LEU B 1 142 ? -0.924 -16.281 -4.863 1 98 142 LEU B O 1
ATOM 2762 N N . ARG B 1 143 ? -2.016 -15.266 -3.205 1 98.19 143 ARG B N 1
ATOM 2763 C CA . ARG B 1 143 ? -0.794 -14.914 -2.484 1 98.19 143 ARG B CA 1
ATOM 2764 C C . ARG B 1 143 ? -0.104 -16.172 -1.946 1 98.19 143 ARG B C 1
ATOM 2766 O O . ARG B 1 143 ? 1.126 -16.25 -1.958 1 98.19 143 ARG B O 1
ATOM 2773 N N . ILE B 1 144 ? -0.841 -17.078 -1.474 1 97.81 144 ILE B N 1
ATOM 2774 C CA . ILE B 1 144 ? -0.264 -18.344 -1.007 1 97.81 144 ILE B CA 1
ATOM 2775 C C . ILE B 1 144 ? 0.383 -19.078 -2.178 1 97.81 144 ILE B C 1
ATOM 2777 O O . ILE B 1 144 ? 1.521 -19.547 -2.074 1 97.81 144 ILE B O 1
ATOM 2781 N N . PHE B 1 145 ? -0.347 -19.109 -3.289 1 97.44 145 PHE B N 1
ATOM 2782 C CA . PHE B 1 145 ? 0.189 -19.75 -4.488 1 97.44 145 PHE B CA 1
ATOM 2783 C C . PHE B 1 145 ? 1.444 -19.031 -4.965 1 97.44 145 PHE B C 1
ATOM 2785 O O . PHE B 1 145 ? 2.396 -19.672 -5.418 1 97.44 145 PHE B O 1
ATOM 2792 N N . HIS B 1 146 ? 1.401 -17.781 -4.945 1 96.81 146 HIS B N 1
ATOM 2793 C CA . HIS B 1 146 ? 2.557 -16.984 -5.352 1 96.81 146 HIS B CA 1
ATOM 2794 C C . HIS B 1 146 ? 3.799 -17.375 -4.559 1 96.81 146 HIS B C 1
ATOM 2796 O O . HIS B 1 146 ? 4.883 -17.531 -5.129 1 96.81 146 HIS B O 1
ATOM 2802 N N . THR B 1 147 ? 3.672 -17.516 -3.232 1 96.62 147 THR B N 1
ATOM 2803 C CA . THR B 1 147 ? 4.793 -17.875 -2.379 1 96.62 147 THR B CA 1
ATOM 2804 C C . THR B 1 147 ? 5.383 -19.219 -2.811 1 96.62 147 THR B C 1
ATOM 2806 O O . THR B 1 147 ? 6.602 -19.359 -2.92 1 96.62 147 THR B O 1
ATOM 2809 N N . ILE B 1 148 ? 4.555 -20.141 -3.102 1 95.31 148 ILE B N 1
ATOM 2810 C CA . ILE B 1 148 ? 4.98 -21.484 -3.514 1 95.31 148 ILE B CA 1
ATOM 2811 C C . ILE B 1 148 ? 5.719 -21.391 -4.848 1 95.31 148 ILE B C 1
ATOM 2813 O O . ILE B 1 148 ? 6.809 -21.953 -5 1 95.31 148 ILE B O 1
ATOM 2817 N N . LEU B 1 149 ? 5.125 -20.703 -5.785 1 92.75 149 LEU B N 1
ATOM 2818 C CA . LEU B 1 149 ? 5.742 -20.531 -7.098 1 92.75 149 LEU B CA 1
ATOM 2819 C C . LEU B 1 149 ? 7.082 -19.812 -6.984 1 92.75 149 LEU B C 1
ATOM 2821 O O . LEU B 1 149 ? 8.008 -20.094 -7.746 1 92.75 149 LEU B O 1
ATOM 2825 N N . TYR B 1 150 ? 7.145 -18.875 -6.078 1 91.12 150 TYR B N 1
ATOM 2826 C CA . TYR B 1 150 ? 8.375 -18.125 -5.859 1 91.12 150 TYR B CA 1
ATOM 2827 C C . TYR B 1 150 ? 9.492 -19.031 -5.379 1 91.12 150 TYR B C 1
ATOM 2829 O O . TYR B 1 150 ? 10.594 -19.016 -5.934 1 91.12 150 TYR B O 1
ATOM 2837 N N . ILE B 1 151 ? 9.211 -19.812 -4.465 1 91.19 151 ILE B N 1
ATOM 2838 C CA . ILE B 1 151 ? 10.195 -20.719 -3.873 1 91.19 151 ILE B CA 1
ATOM 2839 C C . ILE B 1 151 ? 10.633 -21.75 -4.902 1 91.19 151 ILE B C 1
ATOM 2841 O O . ILE B 1 151 ? 11.812 -22.109 -4.973 1 91.19 151 ILE B O 1
ATOM 2845 N N . LEU B 1 152 ? 9.711 -22.266 -5.727 1 91.06 152 LEU B N 1
ATOM 2846 C CA . LEU B 1 152 ? 9.984 -23.312 -6.715 1 91.06 152 LEU B CA 1
ATOM 2847 C C . LEU B 1 152 ? 10.625 -22.719 -7.965 1 91.06 152 LEU B C 1
ATOM 2849 O O . LEU B 1 152 ? 10.898 -23.438 -8.93 1 91.06 152 LEU B O 1
ATOM 2853 N N . ASP B 1 153 ? 10.742 -21.438 -8.016 1 85.19 153 ASP B N 1
ATOM 2854 C CA . ASP B 1 153 ? 11.5 -20.734 -9.047 1 85.19 153 ASP B CA 1
ATOM 2855 C C . ASP B 1 153 ? 10.766 -20.75 -10.383 1 85.19 153 ASP B C 1
ATOM 2857 O O . ASP B 1 153 ? 11.383 -20.953 -11.43 1 85.19 153 ASP B O 1
ATOM 2861 N N . PHE B 1 154 ? 9.43 -20.641 -10.344 1 84.94 154 PHE B N 1
ATOM 2862 C CA . PHE B 1 154 ? 8.633 -20.422 -11.539 1 84.94 154 PHE B CA 1
ATOM 2863 C C . PHE B 1 154 ? 8.484 -18.938 -11.828 1 84.94 154 PHE B C 1
ATOM 2865 O O . PHE B 1 154 ? 7.512 -18.312 -11.391 1 84.94 154 PHE B O 1
ATOM 2872 N N . ASP B 1 155 ? 9.336 -18.359 -12.594 1 79.62 155 ASP B N 1
ATOM 2873 C CA . ASP B 1 155 ? 9.531 -16.922 -12.719 1 79.62 155 ASP B CA 1
ATOM 2874 C C . ASP B 1 155 ? 8.312 -16.266 -13.352 1 79.62 155 ASP B C 1
ATOM 2876 O O . ASP B 1 155 ? 7.734 -15.336 -12.781 1 79.62 155 ASP B O 1
ATOM 2880 N N . TYR B 1 156 ? 7.852 -16.781 -14.5 1 79.94 156 TYR B N 1
ATOM 2881 C CA . TYR B 1 156 ? 6.734 -16.141 -15.195 1 79.94 156 TYR B CA 1
ATOM 2882 C C . TYR B 1 156 ? 5.438 -16.312 -14.414 1 79.94 156 TYR B C 1
ATOM 2884 O O . TYR B 1 156 ? 4.68 -15.352 -14.25 1 79.94 156 TYR B O 1
ATOM 2892 N N . ALA B 1 157 ? 5.293 -17.484 -13.938 1 86.88 157 ALA B N 1
ATOM 2893 C CA . ALA B 1 157 ? 4.055 -17.781 -13.219 1 86.88 157 ALA B CA 1
ATOM 2894 C C . ALA B 1 157 ? 3.932 -16.938 -11.953 1 86.88 157 ALA B C 1
ATOM 2896 O O . ALA B 1 157 ? 2.855 -16.422 -11.648 1 86.88 157 ALA B O 1
ATOM 2897 N N . ARG B 1 158 ? 5.031 -16.688 -11.297 1 88.94 158 ARG B N 1
ATOM 2898 C CA . ARG B 1 158 ? 4.953 -15.93 -10.055 1 88.94 158 ARG B CA 1
ATOM 2899 C C . ARG B 1 158 ? 4.672 -14.461 -10.328 1 88.94 158 ARG B C 1
ATOM 2901 O O . ARG B 1 158 ? 3.973 -13.805 -9.555 1 88.94 158 ARG B O 1
ATOM 2908 N N . ALA B 1 159 ? 5.172 -14.008 -11.445 1 87.69 159 ALA B N 1
ATOM 2909 C CA . ALA B 1 159 ? 4.922 -12.617 -11.812 1 87.69 159 ALA B CA 1
ATOM 2910 C C . ALA B 1 159 ? 3.443 -12.391 -12.117 1 87.69 159 ALA B C 1
ATOM 2912 O O . ALA B 1 159 ? 2.844 -11.43 -11.641 1 87.69 159 ALA B O 1
ATOM 2913 N N . ILE B 1 160 ? 2.9 -13.258 -12.852 1 88.94 160 ILE B N 1
ATOM 2914 C CA . ILE B 1 160 ? 1.5 -13.148 -13.242 1 88.94 160 ILE B CA 1
ATOM 2915 C C . ILE B 1 160 ? 0.609 -13.234 -12.008 1 88.94 160 ILE B C 1
ATOM 2917 O O . ILE B 1 160 ? -0.289 -12.414 -11.82 1 88.94 160 ILE B O 1
ATOM 2921 N N . ILE B 1 161 ? 0.882 -14.148 -11.164 1 93.94 161 ILE B N 1
ATOM 2922 C CA . ILE B 1 161 ? 0.066 -14.375 -9.977 1 93.94 161 ILE B CA 1
ATOM 2923 C C . ILE B 1 161 ? 0.187 -13.188 -9.023 1 93.94 161 ILE B C 1
ATOM 2925 O O . ILE B 1 161 ? -0.787 -12.805 -8.375 1 93.94 161 ILE B O 1
ATOM 2929 N N . HIS B 1 162 ? 1.395 -12.656 -8.953 1 94 162 HIS B N 1
ATOM 2930 C CA . HIS B 1 162 ? 1.598 -11.469 -8.125 1 94 162 HIS B CA 1
ATOM 2931 C C . HIS B 1 162 ? 0.715 -10.312 -8.594 1 94 162 HIS B C 1
ATOM 2933 O O . HIS B 1 162 ? 0.051 -9.664 -7.785 1 94 162 HIS B O 1
ATOM 2939 N N . ILE B 1 163 ? 0.683 -10.062 -9.844 1 93.69 163 ILE B N 1
ATOM 2940 C CA . ILE B 1 163 ? -0.103 -8.961 -10.391 1 93.69 163 ILE B CA 1
ATOM 2941 C C . ILE B 1 163 ? -1.592 -9.25 -10.203 1 93.69 163 ILE B C 1
ATOM 2943 O O . ILE B 1 163 ? -2.373 -8.336 -9.922 1 93.69 163 ILE B O 1
ATOM 2947 N N . MET B 1 164 ? -1.945 -10.445 -10.367 1 95.12 164 MET B N 1
ATOM 2948 C CA . MET B 1 164 ? -3.338 -10.812 -10.133 1 95.12 164 MET B CA 1
ATOM 2949 C C . MET B 1 164 ? -3.732 -10.555 -8.68 1 95.12 164 MET B C 1
ATOM 2951 O O . MET B 1 164 ? -4.816 -10.039 -8.414 1 95.12 164 MET B O 1
ATOM 2955 N N . ALA B 1 165 ? -2.875 -10.961 -7.793 1 97.56 165 ALA B N 1
ATOM 2956 C CA . ALA B 1 165 ? -3.15 -10.703 -6.383 1 97.56 165 ALA B CA 1
ATOM 2957 C C . ALA B 1 165 ? -3.262 -9.203 -6.113 1 97.56 165 ALA B C 1
ATOM 2959 O O . ALA B 1 165 ? -4.172 -8.758 -5.41 1 97.56 165 ALA B O 1
ATOM 2960 N N . LEU B 1 166 ? -2.385 -8.43 -6.68 1 96.38 166 LEU B N 1
ATOM 2961 C CA . LEU B 1 166 ? -2.418 -6.98 -6.531 1 96.38 166 LEU B CA 1
ATOM 2962 C C . LEU B 1 166 ? -3.711 -6.406 -7.102 1 96.38 166 LEU B C 1
ATOM 2964 O O . LEU B 1 166 ? -4.266 -5.449 -6.551 1 96.38 166 LEU B O 1
ATOM 2968 N N . SER B 1 167 ? -4.156 -6.961 -8.172 1 96.31 167 SER B N 1
ATOM 2969 C CA . SER B 1 167 ? -5.387 -6.492 -8.797 1 96.31 167 SER B CA 1
ATOM 2970 C C . SER B 1 167 ? -6.578 -6.664 -7.859 1 96.31 167 SER B C 1
ATOM 2972 O O . SER B 1 167 ? -7.508 -5.848 -7.871 1 96.31 167 SER B O 1
ATOM 2974 N N . CYS B 1 168 ? -6.598 -7.699 -7.051 1 98.25 168 CYS B N 1
ATOM 2975 C CA . CYS B 1 168 ? -7.676 -7.891 -6.086 1 98.25 168 CYS B CA 1
ATOM 2976 C C . CYS B 1 168 ? -7.723 -6.734 -5.09 1 98.25 168 CYS B C 1
ATOM 2978 O O . CYS B 1 168 ? -8.805 -6.262 -4.738 1 98.25 168 CYS B O 1
ATOM 2980 N N . ILE B 1 169 ? -6.586 -6.27 -4.688 1 98.44 169 ILE B N 1
ATOM 2981 C CA . ILE B 1 169 ? -6.504 -5.105 -3.811 1 98.44 169 ILE B CA 1
ATOM 2982 C C . ILE B 1 169 ? -7.035 -3.873 -4.539 1 98.44 169 ILE B C 1
ATOM 2984 O O . ILE B 1 169 ? -7.801 -3.092 -3.973 1 98.44 169 ILE B O 1
ATOM 2988 N N . GLY B 1 170 ? -6.656 -3.785 -5.785 1 97.62 170 GLY B N 1
ATOM 2989 C CA . GLY B 1 170 ? -7.152 -2.693 -6.605 1 97.62 170 GLY B CA 1
ATOM 2990 C C . GLY B 1 170 ? -8.664 -2.678 -6.727 1 97.62 170 GLY B C 1
ATOM 2991 O O . GLY B 1 170 ? -9.289 -1.62 -6.641 1 97.62 170 GLY B O 1
ATOM 2992 N N . TRP B 1 171 ? -9.227 -3.822 -6.875 1 97.56 171 TRP B N 1
ATOM 2993 C CA . TRP B 1 171 ? -10.68 -3.914 -6.973 1 97.56 171 TRP B CA 1
ATOM 2994 C C . TRP B 1 171 ? -11.344 -3.506 -5.66 1 97.56 171 TRP B C 1
ATOM 2996 O O . TRP B 1 171 ? -12.344 -2.781 -5.66 1 97.56 171 TRP B O 1
ATOM 3006 N N . LEU B 1 172 ? -10.797 -3.979 -4.578 1 98.19 172 LEU B N 1
ATOM 3007 C CA . LEU B 1 172 ? -11.359 -3.613 -3.279 1 98.19 172 LEU B CA 1
ATOM 3008 C C . LEU B 1 172 ? -11.352 -2.102 -3.088 1 98.19 172 LEU B C 1
ATOM 3010 O O . LEU B 1 172 ? -12.352 -1.515 -2.684 1 98.19 172 LEU B O 1
ATOM 3014 N N . PHE B 1 173 ? -10.258 -1.473 -3.438 1 97.5 173 PHE B N 1
ATOM 3015 C CA . PHE B 1 173 ? -10.172 -0.022 -3.311 1 97.5 173 PHE B CA 1
ATOM 3016 C C . PHE B 1 173 ? -11.109 0.666 -4.293 1 97.5 173 PHE B C 1
ATOM 3018 O O . PHE B 1 173 ? -11.734 1.672 -3.959 1 97.5 173 PHE B O 1
ATOM 3025 N N . ALA B 1 174 ? -11.188 0.169 -5.48 1 96.19 174 ALA B N 1
ATOM 3026 C CA . ALA B 1 174 ? -12.055 0.79 -6.477 1 96.19 174 ALA B CA 1
ATOM 3027 C C . ALA B 1 174 ? -13.508 0.782 -6.012 1 96.19 174 ALA B C 1
ATOM 3029 O O . ALA B 1 174 ? -14.195 1.806 -6.078 1 96.19 174 ALA B O 1
ATOM 3030 N N . PHE B 1 175 ? -13.961 -0.325 -5.508 1 96.38 175 PHE B N 1
ATOM 3031 C CA . PHE B 1 175 ? -15.328 -0.424 -5.004 1 96.38 175 PHE B CA 1
ATOM 3032 C C . PHE B 1 175 ? -15.531 0.491 -3.801 1 96.38 175 PHE B C 1
ATOM 3034 O O . PHE B 1 175 ? -16.609 1.051 -3.615 1 96.38 175 PHE B O 1
ATOM 3041 N N . ALA B 1 176 ? -14.5 0.646 -3.043 1 96.5 176 ALA B N 1
ATOM 3042 C CA . ALA B 1 176 ? -14.625 1.378 -1.784 1 96.5 176 ALA B CA 1
ATOM 3043 C C . ALA B 1 176 ? -14.594 2.885 -2.021 1 96.5 176 ALA B C 1
ATOM 3045 O O . ALA B 1 176 ? -15.219 3.65 -1.283 1 96.5 176 ALA B O 1
ATOM 3046 N N . LEU B 1 177 ? -13.914 3.334 -3.121 1 94.06 177 LEU B N 1
ATOM 3047 C CA . LEU B 1 177 ? -13.547 4.746 -3.148 1 94.06 177 LEU B CA 1
ATOM 3048 C C . LEU B 1 177 ? -14.188 5.453 -4.34 1 94.06 177 LEU B C 1
ATOM 3050 O O . LEU B 1 177 ? -14.375 6.668 -4.312 1 94.06 177 LEU B O 1
ATOM 3054 N N . ILE B 1 178 ? -14.383 4.719 -5.398 1 91.38 178 ILE B N 1
ATOM 3055 C CA . ILE B 1 178 ? -14.945 5.336 -6.594 1 91.38 178 ILE B CA 1
ATOM 3056 C C . ILE B 1 178 ? -16.469 5.273 -6.535 1 91.38 178 ILE B C 1
ATOM 3058 O O . ILE B 1 178 ? -17.047 4.188 -6.473 1 91.38 178 ILE B O 1
ATOM 3062 N N . PRO B 1 179 ? -17.094 6.449 -6.531 1 88.56 179 PRO B N 1
ATOM 3063 C CA . PRO B 1 179 ? -18.562 6.457 -6.473 1 88.56 179 PRO B CA 1
ATOM 3064 C C . PRO B 1 179 ? -19.203 5.719 -7.645 1 88.56 179 PRO B C 1
ATOM 3066 O O . PRO B 1 179 ? -18.766 5.867 -8.789 1 88.56 179 PRO B O 1
ATOM 3069 N N . GLN B 1 180 ? -20.188 4.859 -7.43 1 86.81 180 GLN B N 1
ATOM 3070 C CA . GLN B 1 180 ? -20.953 4.121 -8.422 1 86.81 180 GLN B CA 1
ATOM 3071 C C . GLN B 1 180 ? -20.062 3.213 -9.258 1 86.81 180 GLN B C 1
ATOM 3073 O O . GLN B 1 180 ? -20.266 3.061 -10.461 1 86.81 180 GLN B O 1
ATOM 3078 N N . PHE B 1 181 ? -19.109 2.668 -8.602 1 91.69 181 PHE B N 1
ATOM 3079 C CA . PHE B 1 181 ? -18.125 1.861 -9.32 1 91.69 181 PHE B CA 1
ATOM 3080 C C . PHE B 1 181 ? -18.766 0.567 -9.82 1 91.69 181 PHE B C 1
ATOM 3082 O O . PHE B 1 181 ? -18.281 -0.026 -10.797 1 91.69 181 PHE B O 1
ATOM 3089 N N . GLU B 1 182 ? -19.812 0.127 -9.312 1 88.38 182 GLU B N 1
ATOM 3090 C CA . GLU B 1 182 ? -20.469 -1.105 -9.742 1 88.38 182 GLU B CA 1
ATOM 3091 C C . GLU B 1 182 ? -20.891 -1.025 -11.203 1 88.38 182 GLU B C 1
ATOM 3093 O O . GLU B 1 182 ? -20.844 -2.023 -11.922 1 88.38 182 GLU B O 1
ATOM 3098 N N . SER B 1 183 ? -21.328 0.139 -11.562 1 87.44 183 SER B N 1
ATOM 3099 C CA . SER B 1 183 ? -21.703 0.326 -12.961 1 87.44 183 SER B CA 1
ATOM 3100 C C . SER B 1 183 ? -20.5 0.15 -13.883 1 87.44 183 SER B C 1
ATOM 3102 O O . SER B 1 183 ? -20.594 -0.51 -14.922 1 87.44 183 SER B O 1
ATOM 3104 N N . ASN B 1 184 ? -19.406 0.752 -13.492 1 85.12 184 ASN B N 1
ATOM 3105 C CA . ASN B 1 184 ? -18.172 0.587 -14.258 1 85.12 184 ASN B CA 1
ATOM 3106 C C . ASN B 1 184 ? -17.703 -0.868 -14.266 1 85.12 184 ASN B C 1
ATOM 3108 O O . ASN B 1 184 ? -17.219 -1.359 -15.289 1 85.12 184 ASN B O 1
ATOM 3112 N N . TYR B 1 185 ? -17.891 -1.49 -13.125 1 90.12 185 TYR B N 1
ATOM 3113 C CA . TYR B 1 185 ? -17.484 -2.885 -13.008 1 90.12 185 TYR B CA 1
ATOM 3114 C C . TYR B 1 185 ? -18.312 -3.777 -13.922 1 90.12 185 TYR B C 1
ATOM 3116 O O . TYR B 1 185 ? -17.797 -4.723 -14.516 1 90.12 185 TYR B O 1
ATOM 3124 N N . SER B 1 186 ? -19.578 -3.451 -14.109 1 86.12 186 SER B N 1
ATOM 3125 C CA . SER B 1 186 ? -20.453 -4.195 -15.008 1 86.12 186 SER B CA 1
ATOM 3126 C C . SER B 1 186 ? -19.969 -4.109 -16.453 1 86.12 186 SER B C 1
ATOM 3128 O O . SER B 1 186 ? -20.062 -5.082 -17.203 1 86.12 186 SER B O 1
ATOM 3130 N N . THR B 1 187 ? -19.406 -3.004 -16.766 1 83.75 187 THR B N 1
ATOM 3131 C CA . THR B 1 187 ? -18.844 -2.83 -18.094 1 83.75 187 THR B CA 1
ATOM 3132 C C . THR B 1 187 ? -17.609 -3.709 -18.281 1 83.75 187 THR B C 1
ATOM 3134 O O . THR B 1 187 ? -17.422 -4.293 -19.359 1 83.75 187 THR B O 1
ATOM 3137 N N . VAL B 1 188 ? -16.875 -3.77 -17.25 1 82 188 VAL B N 1
ATOM 3138 C CA . VAL B 1 188 ? -15.695 -4.617 -17.281 1 82 188 VAL B CA 1
ATOM 3139 C C . VAL B 1 188 ? -16.109 -6.074 -17.5 1 82 188 VAL B C 1
ATOM 3141 O O . VAL B 1 188 ? -15.492 -6.781 -18.312 1 82 188 VAL B O 1
ATOM 3144 N N . ILE B 1 189 ? -17.141 -6.453 -16.891 1 84.94 189 ILE B N 1
ATOM 3145 C CA . ILE B 1 189 ? -17.609 -7.828 -16.969 1 84.94 189 ILE B CA 1
ATOM 3146 C C . ILE B 1 189 ? -18.141 -8.102 -18.375 1 84.94 189 ILE B C 1
ATOM 3148 O O . ILE B 1 189 ? -17.969 -9.203 -18.906 1 84.94 189 ILE B O 1
ATOM 3152 N N . GLU B 1 190 ? -18.703 -7.148 -18.938 1 83.69 190 GLU B N 1
ATOM 3153 C CA . GLU B 1 190 ? -19.188 -7.301 -20.312 1 83.69 190 GLU B CA 1
ATOM 3154 C C . GLU B 1 190 ? -18.031 -7.551 -21.281 1 83.69 190 GLU B C 1
ATOM 3156 O O . GLU B 1 190 ? -18.125 -8.383 -22.188 1 83.69 190 GLU B O 1
ATOM 3161 N N . VAL B 1 191 ? -17.016 -6.906 -21 1 77.88 191 VAL B N 1
ATOM 3162 C CA . VAL B 1 191 ? -15.82 -7.078 -21.844 1 77.88 191 VAL B CA 1
ATOM 3163 C C . VAL B 1 191 ? -15.258 -8.484 -21.656 1 77.88 191 VAL B C 1
ATOM 3165 O O . VAL B 1 191 ? -14.898 -9.148 -22.625 1 77.88 191 VAL B O 1
ATOM 3168 N N . VAL B 1 192 ? -15.258 -8.891 -20.422 1 79.12 192 VAL B N 1
ATOM 3169 C CA . VAL B 1 192 ? -14.742 -10.219 -20.109 1 79.12 192 VAL B CA 1
ATOM 3170 C C . VAL B 1 192 ? -15.609 -11.281 -20.781 1 79.12 192 VAL B C 1
ATOM 3172 O O . VAL B 1 192 ? -15.086 -12.25 -21.328 1 79.12 192 VAL B O 1
ATOM 3175 N N . THR B 1 193 ? -16.828 -11.039 -20.766 1 80.38 193 THR B N 1
ATOM 3176 C CA . THR B 1 193 ? -17.766 -11.992 -21.359 1 80.38 193 THR B CA 1
ATOM 3177 C C . THR B 1 193 ? -17.609 -12.016 -22.891 1 80.38 193 THR B C 1
ATOM 3179 O O . THR B 1 193 ? -17.656 -13.086 -23.5 1 80.38 193 THR B O 1
ATOM 3182 N N . LEU B 1 194 ? -17.328 -10.906 -23.438 1 78.56 194 LEU B N 1
ATOM 3183 C CA . LEU B 1 194 ? -17.125 -10.797 -24.875 1 78.56 194 LEU B CA 1
ATOM 3184 C C . LEU B 1 194 ? -15.836 -11.492 -25.297 1 78.56 194 LEU B C 1
ATOM 3186 O O . LEU B 1 194 ? -15.805 -12.211 -26.297 1 78.56 194 LEU B O 1
ATOM 3190 N N . LEU B 1 195 ? -14.875 -11.297 -24.484 1 69.69 195 LEU B N 1
ATOM 3191 C CA . LEU B 1 195 ? -13.578 -11.898 -24.797 1 69.69 195 LEU B CA 1
ATOM 3192 C C . LEU B 1 195 ? -13.641 -13.414 -24.672 1 69.69 195 LEU B C 1
ATOM 3194 O O . LEU B 1 195 ? -13.016 -14.133 -25.469 1 69.69 195 LEU B O 1
ATOM 3198 N N . ARG B 1 196 ? -14.359 -13.867 -23.75 1 73.88 196 ARG B N 1
ATOM 3199 C CA . ARG B 1 196 ? -14.523 -15.305 -23.562 1 73.88 196 ARG B CA 1
ATOM 3200 C C . ARG B 1 196 ? -15.297 -15.922 -24.719 1 73.88 196 ARG B C 1
ATOM 3202 O O . ARG B 1 196 ? -14.961 -17.016 -25.188 1 73.88 196 ARG B O 1
ATOM 3209 N N . SER B 1 197 ? -16.219 -15.211 -25.219 1 74.62 197 SER B N 1
ATOM 3210 C CA . SER B 1 197 ? -17.016 -15.711 -26.328 1 74.62 197 SER B CA 1
ATOM 3211 C C . SER B 1 197 ? -16.203 -15.789 -27.609 1 74.62 197 SER B C 1
ATOM 3213 O O . SER B 1 197 ? -16.328 -16.75 -28.375 1 74.62 197 SER B O 1
ATOM 3215 N N . VAL B 1 198 ? -15.367 -14.867 -27.781 1 70.81 198 VAL B N 1
ATOM 3216 C CA . VAL B 1 198 ? -14.531 -14.836 -28.984 1 70.81 198 VAL B CA 1
ATOM 3217 C C . VAL B 1 198 ? -13.484 -15.945 -28.906 1 70.81 198 VAL B C 1
ATOM 3219 O O . VAL B 1 198 ? -13.211 -16.609 -29.906 1 70.81 198 VAL B O 1
ATOM 3222 N N . SER B 1 199 ? -12.992 -16.094 -27.734 1 67.25 199 SER B N 1
ATOM 3223 C CA . SER B 1 199 ? -11.977 -17.125 -27.547 1 67.25 199 SER B CA 1
ATOM 3224 C C . SER B 1 199 ? -12.562 -18.516 -27.766 1 67.25 199 SER B C 1
ATOM 3226 O O . SER B 1 199 ? -11.922 -19.375 -28.375 1 67.25 199 SER B O 1
ATOM 3228 N N . ASP B 1 200 ? -13.711 -18.688 -27.266 1 67.81 200 ASP B N 1
ATOM 3229 C CA . ASP B 1 200 ? -14.398 -19.953 -27.453 1 67.81 200 ASP B CA 1
ATOM 3230 C C . ASP B 1 200 ? -14.703 -20.203 -28.938 1 67.81 200 ASP B C 1
ATOM 3232 O O . ASP B 1 200 ? -14.555 -21.328 -29.422 1 67.81 200 ASP B O 1
ATOM 3236 N N . GLU B 1 201 ? -14.992 -19.188 -29.562 1 66.81 201 GLU B N 1
ATOM 3237 C CA . GLU B 1 201 ? -15.281 -19.312 -31 1 66.81 201 GLU B CA 1
ATOM 3238 C C . GLU B 1 201 ? -14.016 -19.578 -31.797 1 66.81 201 GLU B C 1
ATOM 3240 O O . GLU B 1 201 ? -14.016 -20.391 -32.719 1 66.81 201 GLU B O 1
ATOM 3245 N N . SER B 1 202 ? -13 -18.891 -31.359 1 59.22 202 SER B N 1
ATOM 3246 C CA . SER B 1 202 ? -11.734 -19.062 -32.062 1 59.22 202 SER B CA 1
ATOM 3247 C C . SER B 1 202 ? -11.141 -20.438 -31.812 1 59.22 202 SER B C 1
ATOM 3249 O O . SER B 1 202 ? -10.562 -21.047 -32.719 1 59.22 202 SER B O 1
ATOM 3251 N N . ALA B 1 203 ? -11.102 -20.922 -30.609 1 57.97 203 ALA B N 1
ATOM 3252 C CA . ALA B 1 203 ? -10.625 -22.266 -30.266 1 57.97 203 ALA B CA 1
ATOM 3253 C C . ALA B 1 203 ? -11.367 -23.328 -31.078 1 57.97 203 ALA B C 1
ATOM 3255 O O . ALA B 1 203 ? -10.766 -24.281 -31.547 1 57.97 203 ALA B O 1
ATOM 3256 N N . TRP B 1 204 ? -12.586 -23.094 -31.266 1 57.38 204 TRP B N 1
ATOM 3257 C CA . TRP B 1 204 ? -13.391 -24.016 -32.062 1 57.38 204 TRP B CA 1
ATOM 3258 C C . TRP B 1 204 ? -13.047 -23.891 -33.562 1 57.38 204 TRP B C 1
ATOM 3260 O O . TRP B 1 204 ? -12.992 -24.875 -34.281 1 57.38 204 TRP B O 1
ATOM 3270 N N . ASN B 1 205 ? -12.781 -22.734 -33.875 1 55.16 205 ASN B N 1
ATOM 3271 C CA . ASN B 1 205 ? -12.5 -22.594 -35.312 1 55.16 205 ASN B CA 1
ATOM 3272 C C . ASN B 1 205 ? -11.156 -23.203 -35.688 1 55.16 205 ASN B C 1
ATOM 3274 O O . ASN B 1 205 ? -10.922 -23.547 -36.844 1 55.16 205 ASN B O 1
ATOM 3278 N N . PHE B 1 206 ? -10.242 -23.406 -34.75 1 47.94 206 PHE B N 1
ATOM 3279 C CA . PHE B 1 206 ? -8.984 -24.062 -35.062 1 47.94 206 PHE B CA 1
ATOM 3280 C C . PHE B 1 206 ? -9.18 -25.578 -35.156 1 47.94 206 PHE B C 1
ATOM 3282 O O . PHE B 1 206 ? -8.344 -26.281 -35.719 1 47.94 206 PHE B O 1
ATOM 3289 N N . GLU B 1 207 ? -10.031 -26.188 -34.469 1 46.06 207 GLU B N 1
ATOM 3290 C CA . GLU B 1 207 ? -10.25 -27.625 -34.5 1 46.06 207 GLU B CA 1
ATOM 3291 C C . GLU B 1 207 ? -11 -28.031 -35.75 1 46.06 207 GLU B C 1
ATOM 3293 O O . GLU B 1 207 ? -11.219 -29.234 -36 1 46.06 207 GLU B O 1
ATOM 3298 N N . LYS B 1 208 ? -11.258 -27.125 -36.594 1 42.62 208 LYS B N 1
ATOM 3299 C CA . LYS B 1 208 ? -11.703 -27.578 -37.906 1 42.62 208 LYS B CA 1
ATOM 3300 C C . LYS B 1 208 ? -10.578 -27.5 -38.938 1 42.62 208 LYS B C 1
ATOM 3302 O O . LYS B 1 208 ? -9.781 -26.562 -38.938 1 42.62 208 LYS B O 1
#

pLDDT: mean 83.65, std 17.24, range [34.06, 98.69]

InterPro domains:
  IPR001129 Membrane-associated, eicosanoid/glutathione metabolism (MAPEG) protein [PF01124] (55-177)
  IPR023352 Membrane associated eicosanoid/glutathione metabolism-like domain superfamily [G3DSA:1.20.120.550] (50-179)
  IPR023352 Membrane associated eicosanoid/glutathione metabolism-like domain superfamily [SSF161084] (57-173)

Sequence (416 aa):
MTKLSPKDVTLALILFSPVCFLATAAIQQLQLVEDFVLPILHYFFLRKDVPFVMIGVMFVWTYVITASLSVLAQSAGLKDGYDNNEPRLYKSMLKGALGRVAAAHQVALENSPVFFTAVVVATLNKVPSTYRTSFSVIYTILRIFHTILYILDFDYARAIIHIMALSCIGWLFAFALIPQFESNYSTVIEVVTLLRSVSDESAWNFEKMTKLSPKDVTLALILFSPVCFLATAAIQQLQLVEDFVLPILHYFFLRKDVPFVMIGVMFVWTYVITASLSVLAQSAGLKDGYDNNEPRLYKSMLKGALGRVAAAHQVALENSPVFFTAVVVATLNKVPSTYRTSFSVIYTILRIFHTILYILDFDYARAIIHIMALSCIGWLFAFALIPQFESNYSTVIEVVTLLRSVSDESAWNFEK

Secondary structure (DSSP, 8-state):
-----HHHHHHHHHHHHHHHHHHHHHHHHTTHIIIIIHHHHTTTS-GGGHHHHHHHHHHHIIIIIIHHHHHHHHHHHHHTT--TT-GGGGGGG--HHHHHHHHHHHHHHHHHHHHHHHHHHHHHTT--HHHHHHHHHHHHHHHHHHHHHHHTT-HHHHHHHHHHHHHHHHHHHHHHHSTTHHHHHHHHHHHHHHHHHHHHHHHHHHT-/-----HHHHHHHHHHHHHHHHHHHHHHHHTTHIIIIIHHHHTTTS-GGGHHHHHHHHHHHIIIIIIHHHHHHHHHHHHHTT--TT-HHHHHTT--HHHHHHHHHHHHHHHHHHHHHHHHHHHHHTT--HHHHHHHHHHHHHHHHHHHHHHHTT-HHHHHHHHHHHHHHHHHHHHHHHSTTHHHHHHHHHHHHHHHHHHHHHHHHHHT-

Solvent-accessible surface area (backbone atoms only — not comparable to full-atom values): 21506 Å² total; per-residue (Å²): 127,87,76,66,50,75,65,53,50,52,51,47,49,63,67,40,42,65,56,28,40,48,49,49,52,48,51,56,70,66,41,53,49,66,70,62,45,42,66,59,48,52,76,65,33,58,78,89,45,43,40,57,43,41,45,51,51,48,46,47,44,41,71,45,51,33,40,49,50,21,52,49,30,50,32,56,50,20,72,80,68,47,66,82,86,54,67,75,37,45,57,80,65,36,62,70,58,43,21,29,37,38,49,34,31,50,52,42,60,67,48,47,49,57,47,47,48,27,53,52,48,18,56,76,55,60,39,59,62,71,58,49,38,37,34,36,48,51,26,51,52,33,48,55,49,25,41,53,30,38,42,72,65,37,66,68,62,24,51,54,34,47,47,31,27,51,32,28,44,49,49,37,42,41,54,37,68,40,82,73,33,64,64,58,49,52,52,51,48,50,49,48,52,52,52,50,52,50,50,56,50,51,58,52,56,64,77,98,127,86,75,65,52,53,62,50,48,50,51,42,49,66,64,38,44,65,54,28,38,49,49,49,51,47,50,56,71,66,40,52,47,68,68,62,47,41,65,62,47,53,77,80,41,57,77,88,46,44,41,58,48,40,45,50,50,49,47,46,45,40,71,46,50,36,40,50,49,21,54,52,28,51,53,56,47,27,74,77,64,58,67,81,82,53,63,76,65,42,64,50,61,38,62,70,59,42,22,26,36,40,49,33,31,49,52,42,61,67,48,45,50,59,46,49,45,28,56,51,48,18,56,76,55,61,40,58,63,70,57,48,37,38,36,37,48,51,26,52,53,33,50,55,50,25,40,55,30,37,41,73,64,36,66,68,62,24,52,53,34,45,48,30,27,50,32,29,42,49,49,37,41,41,56,36,56,39,73,73,33,64,63,57,49,51,52,53,49,50,49,48,52,50,52,51,52,50,49,56,49,48,58,52,57,64,77,100

Foldseek 3Di:
DPPDDPVVLVVCLVVCLVVLLLVLLQVLVVCCCVVPVCVVVVVPDDLQCLLVVLLVVLCCVQVPPLVVLLQVLQCVQLVVVNPPPPRVVCLVVRDDLSNLSNVLSVVSVVVSVLSVVLLVLLVVLCQDSSLSNSLSVLLSVLSVVLSVCSSVVVSNSNSSSVSSSVSSSVSSVCSRPPPPCVVVSVVSVVVSVVVVVVVVVVVVVVVD/DPPDDPVRLVVCLVVCLVVLLLVLLVVLVVCCCVVPVCVVVVVPDDLQCLLVVLLVVLCCVQVPPLVVLLVVLLVVQLVVPVPVPPSVVSLVVRDDLSNLSNVLSVLSVVVSVLSVVLLVLLVVLPQDSSLSNSLSVLLSVLSVVLSVCSSVVVVVSNSSSSSSSVSSSVSSCCSRPPPPCVVVSVVSVVVSVVVVVVVVVVVVVVVD

Radius of gyration: 23.91 Å; Cα contacts (8 Å, |Δi|>4): 438; chains: 2; bounding box: 52×77×62 Å

Organism: Rhizophagus irregularis (strain DAOM 197198w) (NCBI:txid1432141)

Nearest PDB structures (foldseek):
  4bpm-assembly1_A  TM=7.019E-01  e=6.447E-02  Homo sapiens
  7uwb-assembly1_c  TM=4.184E-01  e=1.181E+00  Citrus x limon
  4bpm-assembly1_A  TM=7.084E-01  e=7.640E-02  Homo sapiens
  6bbg-assembly1_A  TM=2.981E-01  e=9.260E+00  Drosophila melanogaster